Protein 3TG5 (pdb70)

GO terms:
  GO:0016279 protein-lysine N-methyltransferase activity (F, IDA)
  GO:0005737 cytoplasm (C, IDA)
  GO:0018026 peptidyl-lysine monomethylation (P, IDA)
  GO:0043516 regulation of DNA damage response, signal transduction by p53 class mediator (P, IMP)
  GO:0000122 negative regulation of transcription by RNA polymerase II (P, IMP)
  GO:0005515 protein binding (F, IPI)
  GO:0002039 p53 binding (F, IPI)
  GO:0016278 lysine N-methyltransferase activity (F, TAS)
  GO:0005654 nucleoplasm (C, TAS)
  GO:1901796 regulation of signal transduction by p53 class mediator (P, TAS)
  GO:0140938 histone H3 methyltransferase activity (F, TAS)

Solvent-accessible surface area: 20613 Å² total; per-residue (Å²): 56,74,15,7,54,78,34,109,6,123,90,104,49,74,0,1,81,0,91,86,80,10,90,59,22,60,81,11,9,43,1,44,17,12,2,30,1,1,17,74,135,38,39,28,80,9,0,4,72,37,9,46,160,120,174,73,24,50,119,4,66,153,14,141,71,0,32,0,33,68,105,125,18,48,161,106,1,86,42,27,2,101,5,0,5,57,11,5,84,105,68,38,169,99,24,120,10,57,41,16,1,2,0,0,0,4,0,14,9,46,57,168,104,54,102,105,147,5,79,3,13,116,45,5,14,3,172,71,11,73,17,29,89,116,98,21,77,111,124,55,81,96,113,8,76,69,28,8,64,23,0,78,116,16,0,76,180,51,19,58,42,58,97,67,110,53,0,11,47,13,2,4,11,1,59,18,8,0,6,14,1,15,24,22,40,17,46,76,7,0,4,0,1,0,0,3,0,9,5,0,22,9,8,7,48,14,8,1,20,5,2,15,80,28,25,53,0,9,0,20,0,13,80,104,0,127,75,55,65,21,0,40,5,27,18,9,17,17,0,29,6,9,113,20,3,6,46,80,0,99,89,26,8,60,61,70,10,151,20,126,30,9,91,75,114,104,46,34,180,19,3,32,58,42,94,194,57,126,129,79,24,136,78,99,44,46,137,72,27,32,121,61,1,76,94,20,14,68,75,1,82,118,1,83,157,156,71,46,43,77,84,14,25,92,35,0,91,112,3,22,140,107,1,35,67,19,0,57,63,27,0,0,2,5,0,0,1,7,34,14,0,2,35,14,2,47,176,79,119,52,103,111,16,0,22,101,25,0,84,100,0,10,154,19,0,60,126,3,6,49,135,58,9,11,9,10,1,5,2,39,0,27,4,0,65,11,36,39,62,46,131,100,102,93,39,0,56,124,2,0,110,75,0,11,58,28,0,45,28,0,9,9,160,136,5,67,35,2,67,73,0,112,162,67,67,153,8,5,16,34,14,61,10

Radius of gyration: 22.09 Å; Cα contacts (8 Å, |Δi|>4): 736; chains: 2; bounding box: 52×56×69 Å

Foldseek 3Di:
DVQKAWDQDVPFGIFMFGQAKAAQQDWPDKAFFLFWAFDQVCFQQAAGQQRDGDHDFDADVQLSGHTHPDVVSVVVCCLLCVLPRVLSVVCPVVLDQDQLLSRLLSNQSSCVVPVDDDSLAPHFDLVRADQPPVVDDDVLLVVQVVSVCSNCVRRVVPDDDDDPVVSSRNSSSCLQQKDFAADLLRDTGIITGRGVVSSHAADLQFQWEWHDQRSMIIIFGNHIHRRPDTGHYHPDDNLAFQVVRQVVCCVRHNDRHDHPCNPVSVCVCLQFPWDDDPDADDPVRSVVLVVVLVVLLVVLVVCVVDPQLVVSLVSLVVNLVVCVVTGDLLHNSNLSSLQSNLVSCVVVVVLVSNLVSLVSNQPSCPVRHDALDSNNLSSLQSNLVSCLVVPNHVSNVVSLVVNLVSCCSRVNNDRPVSVVSVVSD/DDDDPDDD

Structure (mmCIF, N/CA/C/O backbone):
data_3TG5
#
_entry.id   3TG5
#
_cell.length_a   53.360
_cell.length_b   71.670
_cell.length_c   121.250
_cell.angle_alpha   90.00
_cell.angle_beta   90.00
_cell.angle_gamma   90.00
#
_symmetry.space_group_name_H-M   'P 21 21 21'
#
loop_
_entity.id
_entity.type
_entity.pdbx_description
1 polymer 'N-lysine methyltransferase SMYD2'
2 polymer 'Cellular tumor antigen p53'
3 non-polymer GLYCEROL
4 non-polymer S-ADENOSYL-L-HOMOCYSTEINE
5 non-polymer 'ZINC ION'
6 water water
#
loop_
_atom_site.group_PDB
_atom_site.id
_atom_site.type_symbol
_atom_site.label_atom_id
_atom_site.label_alt_id
_atom_site.label_comp_id
_atom_site.label_asym_id
_atom_site.label_entity_id
_atom_site.label_seq_id
_atom_site.pdbx_PDB_ins_code
_atom_site.Cartn_x
_atom_site.Cartn_y
_atom_site.Cartn_z
_atom_site.occupancy
_atom_site.B_iso_or_equiv
_atom_site.auth_seq_id
_atom_site.auth_comp_id
_atom_site.auth_asym_id
_atom_site.auth_atom_id
_atom_site.pdbx_PDB_model_num
ATOM 1 N N . LEU A 1 6 ? 28.536 2.676 -21.677 1.00 44.26 6 LEU A N 1
ATOM 2 C CA . LEU A 1 6 ? 29.091 1.393 -21.146 1.00 45.21 6 LEU A CA 1
ATOM 3 C C . LEU A 1 6 ? 30.606 1.289 -21.352 1.00 44.90 6 LEU A C 1
ATOM 4 O O . LEU A 1 6 ? 31.216 0.265 -21.030 1.00 45.87 6 LEU A O 1
ATOM 9 N N . GLY A 1 7 ? 31.200 2.354 -21.887 1.00 44.27 7 GLY A N 1
ATOM 10 C CA . GLY A 1 7 ? 32.648 2.433 -22.077 1.00 43.84 7 GLY A CA 1
ATOM 11 C C . GLY A 1 7 ? 33.399 2.598 -20.767 1.00 43.15 7 GLY A C 1
ATOM 12 O O . GLY A 1 7 ? 34.443 1.974 -20.559 1.00 44.21 7 GLY A O 1
ATOM 13 N N . GLY A 1 8 ? 32.864 3.440 -19.885 1.00 41.37 8 GLY A N 1
ATOM 14 C CA . GLY A 1 8 ? 33.437 3.656 -18.555 1.00 38.91 8 GLY A CA 1
ATOM 15 C C . GLY A 1 8 ? 32.807 2.767 -17.496 1.00 37.67 8 GLY A C 1
ATOM 16 O O . GLY A 1 8 ? 32.700 3.152 -16.331 1.00 35.64 8 GLY A O 1
ATOM 17 N N . LEU A 1 9 ? 32.385 1.576 -17.915 1.00 37.00 9 LEU A N 1
ATOM 18 C CA . LEU A 1 9 ? 31.778 0.584 -17.035 1.00 36.75 9 LEU A CA 1
ATOM 19 C C . LEU A 1 9 ? 32.229 -0.809 -17.464 1.00 36.43 9 LEU A C 1
ATOM 20 O O . LEU A 1 9 ? 32.588 -1.018 -18.624 1.00 35.97 9 LEU A O 1
ATOM 25 N N . GLU A 1 10 ? 32.214 -1.756 -16.530 1.00 35.98 10 GLU A N 1
ATOM 26 C CA . GLU A 1 10 ? 32.565 -3.141 -16.841 1.00 35.84 10 GLU A CA 1
ATOM 27 C C . GLU A 1 10 ? 31.880 -4.133 -15.912 1.00 34.97 10 GLU A C 1
ATOM 28 O O . GLU A 1 10 ? 31.618 -3.828 -14.748 1.00 35.00 10 GLU A O 1
ATOM 34 N N . ARG A 1 11 ? 31.585 -5.319 -16.439 1.00 34.67 11 ARG A N 1
ATOM 35 C CA . ARG A 1 11 ? 31.119 -6.411 -15.599 1.00 34.50 11 ARG A CA 1
ATOM 36 C C . ARG A 1 11 ? 32.317 -7.071 -14.920 1.00 34.59 11 ARG A C 1
ATOM 37 O O . ARG A 1 11 ? 33.425 -7.096 -15.466 1.00 33.72 11 ARG A O 1
ATOM 45 N N . PHE A 1 12 ? 32.081 -7.587 -13.720 1.00 34.02 12 PHE A N 1
ATOM 46 C CA . PHE A 1 12 ? 33.116 -8.229 -12.925 1.00 33.36 12 PHE A CA 1
ATOM 47 C C . PHE A 1 12 ? 32.460 -9.214 -11.974 1.00 33.65 12 PHE A C 1
ATOM 48 O O . PHE A 1 12 ? 31.238 -9.216 -11.822 1.00 33.07 12 PHE A O 1
ATOM 56 N N . CYS A 1 13 ? 33.271 -10.051 -11.340 1.00 34.34 13 CYS A N 1
ATOM 57 C CA . CYS A 1 13 ? 32.771 -10.972 -10.335 1.00 33.98 13 CYS A CA 1
ATOM 58 C C . CYS A 1 13 ? 32.771 -10.297 -8.969 1.00 31.97 13 CYS A C 1
ATOM 59 O O . CYS A 1 13 ? 33.829 -10.010 -8.403 1.00 31.15 13 CYS A O 1
ATOM 62 N N . SER A 1 14 ? 31.570 -10.017 -8.468 1.00 31.34 14 SER A N 1
ATOM 63 C CA . SER A 1 14 ? 31.381 -9.429 -7.147 1.00 28.89 14 SER A CA 1
ATOM 64 C C . SER A 1 14 ? 31.261 -10.554 -6.116 1.00 29.46 14 SER A C 1
ATOM 65 O O . SER A 1 14 ? 30.353 -11.382 -6.212 1.00 27.78 14 SER A O 1
ATOM 68 N N . PRO A 1 15 ? 32.191 -10.591 -5.137 1.00 30.21 15 PRO A N 1
ATOM 69 C CA . PRO A 1 15 ? 32.279 -11.653 -4.128 1.00 30.50 15 PRO A CA 1
ATOM 70 C C . PRO A 1 15 ? 30.988 -11.846 -3.336 1.00 31.07 15 PRO A C 1
ATOM 71 O O . PRO A 1 15 ? 30.538 -10.930 -2.645 1.00 31.23 15 PRO A O 1
ATOM 75 N N . GLY A 1 16 ? 30.406 -13.037 -3.453 1.00 30.22 16 GLY A N 1
ATOM 76 C CA . GLY A 1 16 ? 29.157 -13.376 -2.774 1.00 29.31 16 GLY A CA 1
ATOM 77 C C . GLY A 1 16 ? 27.910 -12.845 -3.462 1.00 28.79 16 GLY A C 1
ATOM 78 O O . GLY A 1 16 ? 26.813 -12.915 -2.905 1.00 28.20 16 GLY A O 1
ATOM 79 N N . LYS A 1 17 ? 28.078 -12.317 -4.673 1.00 28.27 17 LYS A N 1
ATOM 80 C CA . LYS A 1 17 ? 26.977 -11.702 -5.417 1.00 29.35 17 LYS A CA 1
ATOM 81 C C . LYS A 1 17 ? 26.883 -12.191 -6.864 1.00 28.92 17 LYS A C 1
ATOM 82 O O . LYS A 1 17 ? 25.934 -11.856 -7.574 1.00 30.94 17 LYS A O 1
ATOM 88 N N . GLY A 1 18 ? 27.863 -12.981 -7.294 1.00 28.61 18 GLY A N 1
ATOM 89 C CA . GLY A 1 18 ? 27.954 -13.412 -8.686 1.00 27.49 18 GLY A CA 1
ATOM 90 C C . GLY A 1 18 ? 28.567 -12.315 -9.534 1.00 27.16 18 GLY A C 1
ATOM 91 O O . GLY A 1 18 ? 29.546 -11.684 -9.127 1.00 29.20 18 GLY A O 1
ATOM 92 N N . ARG A 1 19 ? 27.994 -12.087 -10.712 1.00 26.84 19 ARG A N 1
ATOM 93 C CA . ARG A 1 19 ? 28.435 -10.999 -11.586 1.00 25.89 19 ARG A CA 1
ATOM 94 C C . ARG A 1 19 ? 27.807 -9.673 -11.154 1.00 24.56 19 ARG A C 1
ATOM 95 O O . ARG A 1 19 ? 26.774 -9.657 -10.486 1.00 24.88 19 ARG A O 1
ATOM 103 N N . GLY A 1 20 ? 28.440 -8.568 -11.531 1.00 24.32 20 GLY A N 1
ATOM 104 C CA . GLY A 1 20 ? 27.930 -7.236 -11.215 1.00 23.88 20 GLY A CA 1
ATOM 105 C C . GLY A 1 20 ? 28.470 -6.182 -12.159 1.00 24.14 20 GLY A C 1
ATOM 106 O O . GLY A 1 20 ? 29.207 -6.497 -13.095 1.00 24.43 20 GLY A O 1
ATOM 107 N N . LEU A 1 21 ? 28.104 -4.927 -11.918 1.00 23.42 21 LEU A N 1
ATOM 108 C CA . LEU A 1 21 ? 28.591 -3.822 -12.737 1.00 23.81 21 LEU A CA 1
ATOM 109 C C . LEU A 1 21 ? 29.368 -2.835 -11.881 1.00 24.31 21 LEU A C 1
ATOM 110 O O . LEU A 1 21 ? 28.914 -2.448 -10.804 1.00 23.86 21 LEU A O 1
ATOM 115 N N . ARG A 1 22 ? 30.547 -2.443 -12.356 1.00 25.21 22 ARG A N 1
ATOM 116 C CA . ARG A 1 22 ? 31.355 -1.452 -11.649 1.00 27.45 22 ARG A CA 1
ATOM 117 C C . ARG A 1 22 ? 31.803 -0.312 -12.557 1.00 27.45 22 ARG A C 1
ATOM 118 O O . ARG A 1 22 ? 31.986 -0.492 -13.762 1.00 27.51 22 ARG A O 1
ATOM 126 N N . ALA A 1 23 ? 31.968 0.863 -11.958 1.00 28.72 23 ALA A N 1
ATOM 127 C CA . ALA A 1 23 ? 32.386 2.054 -12.682 1.00 30.27 23 ALA A CA 1
ATOM 128 C C . ALA A 1 23 ? 33.888 2.046 -12.946 1.00 31.15 23 ALA A C 1
ATOM 129 O O . ALA A 1 23 ? 34.677 1.643 -12.089 1.00 30.61 23 ALA A O 1
ATOM 131 N N . LEU A 1 24 ? 34.270 2.483 -14.142 1.00 32.84 24 LEU A N 1
ATOM 132 C CA . LEU A 1 24 ? 35.678 2.664 -14.496 1.00 34.37 24 LEU A CA 1
ATOM 133 C C . LEU A 1 24 ? 36.052 4.143 -14.451 1.00 35.59 24 LEU A C 1
ATOM 134 O O . LEU A 1 24 ? 37.211 4.513 -14.657 1.00 35.91 24 LEU A O 1
ATOM 139 N N . GLN A 1 25 ? 35.054 4.980 -14.182 1.00 36.23 25 GLN A N 1
ATOM 140 C CA . GLN A 1 25 ? 35.223 6.428 -14.129 1.00 35.55 25 GLN A CA 1
ATOM 141 C C . GLN A 1 25 ? 34.237 7.018 -13.119 1.00 34.70 25 GLN A C 1
ATOM 142 O O . GLN A 1 25 ? 33.247 6.367 -12.782 1.00 34.54 25 GLN A O 1
ATOM 148 N N . PRO A 1 26 ? 34.508 8.241 -12.622 1.00 34.19 26 PRO A N 1
ATOM 149 C CA . PRO A 1 26 ? 33.611 8.856 -11.641 1.00 33.01 26 PRO A CA 1
ATOM 150 C C . PRO A 1 26 ? 32.257 9.250 -12.225 1.00 31.62 26 PRO A C 1
ATOM 151 O O . PRO A 1 26 ? 32.162 9.608 -13.402 1.00 31.14 26 PRO A O 1
ATOM 155 N N . PHE A 1 27 ? 31.222 9.170 -11.394 1.00 30.75 27 PHE A N 1
ATOM 156 C CA . PHE A 1 27 ? 29.889 9.634 -11.759 1.00 29.57 27 PHE A CA 1
ATOM 157 C C . PHE A 1 27 ? 29.333 10.529 -10.664 1.00 29.95 27 PHE A C 1
ATOM 158 O O . PHE A 1 27 ? 29.282 10.139 -9.496 1.00 30.63 27 PHE A O 1
ATOM 166 N N . GLN A 1 28 ? 28.936 11.737 -11.047 1.00 31.07 28 GLN A N 1
ATOM 167 C CA . GLN A 1 28 ? 28.279 12.658 -10.129 1.00 31.67 28 GLN A CA 1
ATOM 168 C C . GLN A 1 28 ? 26.784 12.370 -10.108 1.00 30.26 28 GLN A C 1
ATOM 169 O O . GLN A 1 28 ? 26.260 11.723 -11.017 1.00 29.63 28 GLN A O 1
ATOM 175 N N . VAL A 1 29 ? 26.107 12.843 -9.065 1.00 30.05 29 VAL A N 1
ATOM 176 C CA . VAL A 1 29 ? 24.653 12.739 -8.965 1.00 30.05 29 VAL A CA 1
ATOM 177 C C . VAL A 1 29 ? 24.000 13.371 -10.200 1.00 30.47 29 VAL A C 1
ATOM 178 O O . VAL A 1 29 ? 24.287 14.521 -10.543 1.00 30.05 29 VAL A O 1
ATOM 182 N N . GLY A 1 30 ? 23.143 12.606 -10.871 1.00 30.13 30 GLY A N 1
ATOM 183 C CA . GLY A 1 30 ? 22.440 13.092 -12.055 1.00 30.34 30 GLY A CA 1
ATOM 184 C C . GLY A 1 30 ? 22.976 12.534 -13.361 1.00 30.65 30 GLY A C 1
ATOM 185 O O . GLY A 1 30 ? 22.221 12.376 -14.322 1.00 31.25 30 GLY A O 1
ATOM 186 N N . ASP A 1 31 ? 24.275 12.235 -13.391 1.00 31.29 31 ASP A N 1
ATOM 187 C CA . ASP A 1 31 ? 24.944 11.706 -14.585 1.00 31.34 31 ASP A CA 1
ATOM 188 C C . ASP A 1 31 ? 24.292 10.430 -15.100 1.00 30.96 31 ASP A C 1
ATOM 189 O O . ASP A 1 31 ? 23.945 9.543 -14.319 1.00 31.15 31 ASP A O 1
ATOM 194 N N . LEU A 1 32 ? 24.128 10.347 -16.416 1.00 30.46 32 LEU A N 1
ATOM 195 C CA . LEU A 1 32 ? 23.686 9.117 -17.056 1.00 30.79 32 LEU A CA 1
ATOM 196 C C . LEU A 1 32 ? 24.867 8.153 -17.150 1.00 31.03 32 LEU A C 1
ATOM 197 O O . LEU A 1 32 ? 25.897 8.474 -17.751 1.00 31.38 32 LEU A O 1
ATOM 202 N N . LEU A 1 33 ? 24.719 6.986 -16.528 1.00 30.73 33 LEU A N 1
ATOM 203 C CA . LEU A 1 33 ? 25.724 5.929 -16.611 1.00 29.76 33 LEU A CA 1
ATOM 204 C C . LEU A 1 33 ? 25.649 5.244 -17.966 1.00 29.90 33 LEU A C 1
ATOM 205 O O . LEU A 1 33 ? 26.664 5.098 -18.652 1.00 31.03 33 LEU A O 1
ATOM 210 N N . PHE A 1 34 ? 24.437 4.829 -18.333 1.00 29.83 34 PHE A N 1
ATOM 211 C CA . PHE A 1 34 ? 24.152 4.223 -19.630 1.00 28.66 34 PHE A CA 1
ATOM 212 C C . PHE A 1 34 ? 22.647 4.104 -19.850 1.00 29.59 34 PHE A C 1
ATOM 213 O O . PHE A 1 34 ? 21.859 4.177 -18.903 1.00 30.61 34 PHE A O 1
ATOM 221 N N . SER A 1 35 ? 22.262 3.935 -21.110 1.00 29.93 35 SER A N 1
ATOM 222 C CA . SER A 1 35 ? 20.894 3.599 -21.463 1.00 31.41 35 SER A CA 1
ATOM 223 C C . SER A 1 35 ? 20.872 2.206 -22.081 1.00 32.23 35 SER A C 1
ATOM 224 O O . SER A 1 35 ? 21.860 1.766 -22.676 1.00 33.22 35 SER A O 1
ATOM 227 N N . CYS A 1 36 ? 19.748 1.516 -21.927 1.00 32.34 36 CYS A N 1
ATOM 228 C CA . CYS A 1 36 ? 19.594 0.167 -22.449 1.00 32.51 36 CYS A CA 1
ATOM 229 C C . CYS A 1 36 ? 18.258 0.022 -23.171 1.00 33.64 36 CYS A C 1
ATOM 230 O O . CYS A 1 36 ? 17.205 0.282 -22.582 1.00 31.90 36 CYS A O 1
ATOM 233 N N . PRO A 1 37 ? 18.297 -0.374 -24.458 1.00 35.00 37 PRO A N 1
ATOM 234 C CA . PRO A 1 37 ? 17.057 -0.654 -25.180 1.00 36.03 37 PRO A CA 1
ATOM 235 C C . PRO A 1 37 ? 16.433 -1.950 -24.679 1.00 36.21 37 PRO A C 1
ATOM 236 O O . PRO A 1 37 ? 17.155 -2.879 -24.307 1.00 36.95 37 PRO A O 1
ATOM 240 N N . ALA A 1 38 ? 15.104 -1.997 -24.650 1.00 36.95 38 ALA A N 1
ATOM 241 C CA . ALA A 1 38 ? 14.390 -3.187 -24.209 1.00 37.03 38 ALA A CA 1
ATOM 242 C C . ALA A 1 38 ? 14.593 -4.326 -25.196 1.00 38.26 38 ALA A C 1
ATOM 243 O O . ALA A 1 38 ? 14.301 -4.189 -26.387 1.00 38.85 38 ALA A O 1
ATOM 245 N N . TYR A 1 39 ? 15.122 -5.438 -24.693 1.00 38.68 39 TYR A N 1
ATOM 246 C CA . TYR A 1 39 ? 15.270 -6.655 -25.480 1.00 39.35 39 TYR A CA 1
ATOM 247 C C . TYR A 1 39 ? 13.887 -7.195 -25.826 1.00 39.98 39 TYR A C 1
ATOM 248 O O . TYR A 1 39 ? 13.564 -7.420 -26.995 1.00 40.46 39 TYR A O 1
ATOM 257 N N . ALA A 1 40 ? 13.087 -7.411 -24.788 1.00 39.31 40 ALA A N 1
ATOM 258 C CA . ALA A 1 40 ? 11.677 -7.727 -24.930 1.00 39.77 40 ALA A CA 1
ATOM 259 C C . ALA A 1 40 ? 10.904 -6.836 -23.969 1.00 39.71 40 ALA A C 1
ATOM 260 O O . ALA A 1 40 ? 11.432 -6.422 -22.938 1.00 39.64 40 ALA A O 1
ATOM 262 N N . TYR A 1 41 ? 9.661 -6.530 -24.326 1.00 40.26 41 TYR A N 1
ATOM 263 C CA . TYR A 1 41 ? 8.791 -5.692 -23.507 1.00 40.41 41 TYR A CA 1
ATOM 264 C C . TYR A 1 41 ? 7.337 -5.955 -23.864 1.00 40.67 41 TYR A C 1
ATOM 265 O O . TYR A 1 41 ? 7.030 -6.414 -24.969 1.00 40.32 41 TYR A O 1
ATOM 274 N N . VAL A 1 42 ? 6.445 -5.654 -22.927 1.00 40.46 42 VAL A N 1
ATOM 275 C CA . VAL A 1 42 ? 5.017 -5.847 -23.133 1.00 39.92 42 VAL A CA 1
ATOM 276 C C . VAL A 1 42 ? 4.213 -4.825 -22.326 1.00 39.85 42 VAL A C 1
ATOM 277 O O . VAL A 1 42 ? 4.486 -4.603 -21.145 1.00 39.92 42 VAL A O 1
ATOM 281 N N . LEU A 1 43 ? 3.246 -4.186 -22.981 1.00 39.55 43 LEU A N 1
ATOM 282 C CA . LEU A 1 43 ? 2.328 -3.276 -22.302 1.00 38.34 43 LEU A CA 1
ATOM 283 C C . LEU A 1 43 ? 1.310 -4.081 -21.510 1.00 38.00 43 LEU A C 1
ATOM 284 O O . LEU A 1 43 ? 0.782 -5.078 -22.008 1.00 38.21 43 LEU A O 1
ATOM 289 N N . THR A 1 44 ? 1.043 -3.649 -20.279 1.00 38.29 44 THR A N 1
ATOM 290 C CA . THR A 1 44 ? 0.070 -4.322 -19.419 1.00 38.80 44 THR A CA 1
ATOM 291 C C . THR A 1 44 ? -1.352 -4.168 -19.969 1.00 39.48 44 THR A C 1
ATOM 292 O O . THR A 1 44 ? -1.670 -3.170 -20.623 1.00 38.67 44 THR A O 1
ATOM 296 N N . VAL A 1 45 ? -2.188 -5.172 -19.713 1.00 40.33 45 VAL A N 1
ATOM 297 C CA . VAL A 1 45 ? -3.550 -5.229 -20.255 1.00 41.09 45 VAL A CA 1
ATOM 298 C C . VAL A 1 45 ? -4.380 -3.998 -19.879 1.00 41.27 45 VAL A C 1
ATOM 299 O O . VAL A 1 45 ? -5.025 -3.395 -20.738 1.00 41.58 45 VAL A O 1
ATOM 303 N N . ASN A 1 46 ? -4.335 -3.617 -18.605 1.00 41.70 46 ASN A N 1
ATOM 304 C CA . ASN A 1 46 ? -5.140 -2.505 -18.101 1.00 42.43 46 ASN A CA 1
ATOM 305 C C . ASN A 1 46 ? -4.670 -1.116 -18.556 1.00 42.77 46 ASN A C 1
ATOM 306 O O . ASN A 1 46 ? -5.280 -0.101 -18.205 1.00 42.05 46 ASN A O 1
ATOM 311 N N . GLU A 1 47 ? -3.595 -1.083 -19.343 1.00 42.99 47 GLU A N 1
ATOM 312 C CA . GLU A 1 47 ? -3.113 0.154 -19.960 1.00 43.67 47 GLU A CA 1
ATOM 313 C C . GLU A 1 47 ? -3.308 0.178 -21.479 1.00 43.98 47 GLU A C 1
ATOM 314 O O . GLU A 1 47 ? -2.850 1.105 -22.154 1.00 43.82 47 GLU A O 1
ATOM 320 N N . ARG A 1 48 ? -3.987 -0.838 -22.008 1.00 44.46 48 ARG A N 1
ATOM 321 C CA . ARG A 1 48 ? -4.325 -0.885 -23.429 1.00 45.32 48 ARG A CA 1
ATOM 322 C C . ARG A 1 48 ? -5.306 0.229 -23.783 1.00 45.55 48 ARG A C 1
ATOM 323 O O . ARG A 1 48 ? -6.262 0.482 -23.046 1.00 45.77 48 ARG A O 1
ATOM 331 N N . GLY A 1 49 ? -5.047 0.902 -24.901 1.00 46.56 49 GLY A N 1
ATOM 332 C CA . GLY A 1 49 ? -5.885 2.013 -25.352 1.00 47.02 49 GLY A CA 1
ATOM 333 C C . GLY A 1 49 ? -5.402 3.378 -24.895 1.00 46.95 49 GLY A C 1
ATOM 334 O O . GLY A 1 49 ? -5.866 4.405 -25.394 1.00 47.11 49 GLY A O 1
ATOM 335 N N . ASN A 1 50 ? -4.471 3.387 -23.945 1.00 46.77 50 ASN A N 1
ATOM 336 C CA . ASN A 1 50 ? -3.911 4.628 -23.410 1.00 46.74 50 ASN A CA 1
ATOM 337 C C . ASN A 1 50 ? -2.429 4.782 -23.741 1.00 45.77 50 ASN A C 1
ATOM 338 O O . ASN A 1 50 ? -1.871 5.877 -23.641 1.00 45.98 50 ASN A O 1
ATOM 343 N N . HIS A 1 51 ? -1.807 3.676 -24.139 1.00 44.99 51 HIS A N 1
ATOM 344 C CA . HIS A 1 51 ? -0.391 3.652 -24.476 1.00 44.65 51 HIS A CA 1
ATOM 345 C C . HIS A 1 51 ? -0.135 2.897 -25.770 1.00 45.60 51 HIS A C 1
ATOM 346 O O . HIS A 1 51 ? -0.778 1.882 -26.048 1.00 45.67 51 HIS A O 1
ATOM 353 N N . CYS A 1 52 ? 0.809 3.402 -26.557 1.00 46.30 52 CYS A N 1
ATOM 354 C CA . CYS A 1 52 ? 1.286 2.690 -27.734 1.00 47.86 52 CYS A CA 1
ATOM 355 C C . CYS A 1 52 ? 2.002 1.417 -27.295 1.00 48.05 52 CYS A C 1
ATOM 356 O O . CYS A 1 52 ? 2.817 1.444 -26.373 1.00 47.70 52 CYS A O 1
ATOM 359 N N . GLU A 1 53 ? 1.691 0.305 -27.954 1.00 48.38 53 GLU A N 1
ATO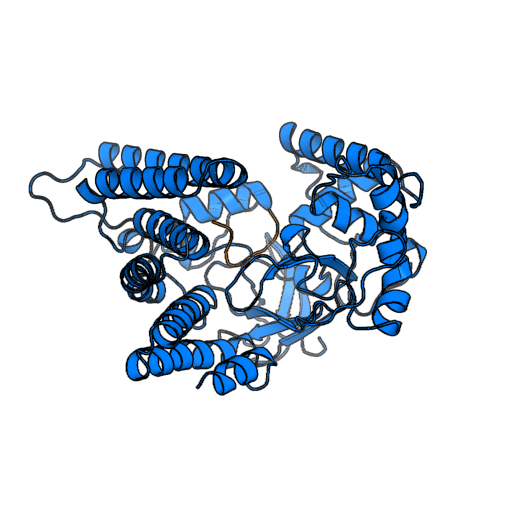M 360 C CA . GLU A 1 53 ? 2.247 -0.991 -27.571 1.00 48.61 53 GLU A CA 1
ATOM 361 C C . GLU A 1 53 ? 3.683 -1.218 -28.051 1.00 49.04 53 GLU A C 1
ATOM 362 O O . GLU A 1 53 ? 4.369 -2.110 -27.546 1.00 48.92 53 GLU A O 1
ATOM 368 N N . TYR A 1 54 ? 4.137 -0.414 -29.014 1.00 49.10 54 TYR A N 1
ATOM 369 C CA . TYR A 1 54 ? 5.506 -0.535 -29.521 1.00 49.24 54 TYR A CA 1
ATOM 370 C C . TYR A 1 54 ? 6.510 0.338 -28.768 1.00 49.35 54 TYR A C 1
ATOM 371 O O . TYR A 1 54 ? 7.556 -0.148 -28.341 1.00 50.14 54 TYR A O 1
ATOM 380 N N . CYS A 1 55 ? 6.201 1.623 -28.624 1.00 48.79 55 CYS A N 1
ATOM 381 C CA . CYS A 1 55 ? 7.155 2.567 -28.040 1.00 48.67 55 CYS A CA 1
ATOM 382 C C . CYS A 1 55 ? 6.703 3.158 -26.705 1.00 47.67 55 CYS A C 1
ATOM 383 O O . CYS A 1 55 ? 7.380 4.026 -26.147 1.00 48.47 55 CYS A O 1
ATOM 386 N N . PHE A 1 56 ? 5.563 2.682 -26.205 1.00 46.92 56 PHE A N 1
ATOM 387 C CA . PHE A 1 56 ? 5.033 3.065 -24.886 1.00 45.81 56 PHE A CA 1
ATOM 388 C C . PHE A 1 56 ? 4.724 4.554 -24.750 1.00 45.94 56 PHE A C 1
ATOM 389 O O . PHE A 1 56 ? 4.527 5.059 -23.640 1.00 45.94 56 PHE A O 1
ATOM 397 N N . THR A 1 57 ? 4.673 5.246 -25.885 1.00 45.91 57 THR A N 1
ATOM 398 C CA . THR A 1 57 ? 4.344 6.664 -25.914 1.00 46.20 57 THR A CA 1
ATOM 399 C C . THR A 1 57 ? 2.895 6.844 -25.489 1.00 45.65 57 THR A C 1
ATOM 400 O O . THR A 1 57 ? 1.990 6.221 -26.053 1.00 45.69 57 THR A O 1
ATOM 404 N N . ARG A 1 58 ? 2.687 7.667 -24.508 1.00 45.64 58 ARG A N 1
ATOM 405 C CA . ARG A 1 58 ? 1.359 7.926 -24.085 1.00 45.99 58 ARG A CA 1
ATOM 406 C C . ARG A 1 58 ? 0.850 9.112 -24.897 1.00 45.86 58 ARG A C 1
ATOM 407 O O . ARG A 1 58 ? 1.434 10.161 -24.919 1.00 45.32 58 ARG A O 1
ATOM 415 N N . LYS A 1 59 ? -0.246 8.893 -25.578 1.00 46.60 59 LYS A N 1
ATOM 416 C CA . LYS A 1 59 ? -0.895 9.895 -26.418 1.00 47.43 59 LYS A CA 1
ATOM 417 C C . LYS A 1 59 ? -2.373 9.549 -26.576 1.00 48.40 59 LYS A C 1
ATOM 418 O O . LYS A 1 59 ? -2.806 8.461 -26.190 1.00 48.21 59 LYS A O 1
ATOM 424 N N . GLU A 1 60 ? -3.148 10.484 -27.123 1.00 49.69 60 GLU A N 1
ATOM 425 C CA . GLU A 1 60 ? -4.514 10.192 -27.555 1.00 50.33 60 GLU A CA 1
ATOM 426 C C . GLU A 1 60 ? -4.553 9.921 -29.058 1.00 50.78 60 GLU A C 1
ATOM 427 O O . GLU A 1 60 ? -3.621 10.272 -29.786 1.00 50.52 60 GLU A O 1
ATOM 433 N N . GLY A 1 61 ? -5.632 9.286 -29.509 1.00 51.23 61 GLY A N 1
ATOM 434 C CA . GLY A 1 61 ? -5.841 9.007 -30.929 1.00 52.29 61 GLY A CA 1
ATOM 435 C C . GLY A 1 61 ? -4.989 7.880 -31.486 1.00 53.12 61 GLY A C 1
ATOM 436 O O . GLY A 1 61 ? -4.418 8.008 -32.574 1.00 52.76 61 GLY A O 1
ATOM 437 N N . LEU A 1 62 ? -4.904 6.776 -30.745 1.00 53.47 62 LEU A N 1
ATOM 438 C CA . LEU A 1 62 ? -4.161 5.602 -31.201 1.00 53.79 62 LEU A CA 1
ATOM 439 C C . LEU A 1 62 ? -4.977 4.761 -32.175 1.00 54.48 62 LEU A C 1
ATOM 440 O O . LEU A 1 62 ? -6.183 4.571 -31.994 1.00 54.09 62 LEU A O 1
ATOM 445 N N . SER A 1 63 ? -4.297 4.258 -33.202 1.00 55.80 63 SER A N 1
ATOM 446 C CA . SER A 1 63 ? -4.918 3.418 -34.218 1.00 56.81 63 SER A CA 1
ATOM 447 C C . SER A 1 63 ? -5.113 2.001 -33.692 1.00 57.40 63 SER A C 1
ATOM 448 O O . SER A 1 63 ? -4.149 1.341 -33.295 1.00 57.61 63 SER A O 1
ATOM 451 N N . LYS A 1 64 ? -6.364 1.547 -33.682 1.00 58.33 64 LYS A N 1
ATOM 452 C CA . LYS A 1 64 ? -6.688 0.178 -33.295 1.00 59.45 64 LYS A CA 1
ATOM 453 C C . LYS A 1 64 ? -6.148 -0.800 -34.330 1.00 60.13 64 LYS A C 1
ATOM 454 O O . LYS A 1 64 ? -6.133 -0.501 -35.527 1.00 60.71 64 LYS A O 1
ATOM 460 N N . CYS A 1 65 ? -5.694 -1.961 -33.866 1.00 60.30 65 CYS A N 1
ATOM 461 C CA . CYS A 1 65 ? -5.335 -3.047 -34.766 1.00 60.37 65 CYS A CA 1
ATOM 462 C C . CYS A 1 65 ? -6.625 -3.582 -35.380 1.00 60.66 65 CYS A C 1
ATOM 463 O O . CYS A 1 65 ? -7.449 -4.187 -34.690 1.00 60.70 65 CYS A O 1
ATOM 466 N N . GLY A 1 66 ? -6.792 -3.337 -36.679 1.00 60.88 66 GLY A N 1
ATOM 467 C CA . GLY A 1 66 ? -8.031 -3.635 -37.400 1.00 61.08 66 GLY A CA 1
ATOM 468 C C . GLY A 1 66 ? -8.591 -5.037 -37.242 1.00 61.21 66 GLY A C 1
ATOM 469 O O . GLY A 1 66 ? -9.797 -5.246 -37.399 1.00 61.78 66 GLY A O 1
ATOM 470 N N . ARG A 1 67 ? -7.721 -5.995 -36.929 1.00 61.23 67 ARG A N 1
ATOM 471 C CA . ARG A 1 67 ? -8.125 -7.395 -36.796 1.00 60.90 67 ARG A CA 1
ATOM 472 C C . ARG A 1 67 ? -8.576 -7.792 -35.385 1.00 60.55 67 ARG A C 1
ATOM 473 O O . ARG A 1 67 ? -9.622 -8.426 -35.228 1.00 60.56 67 ARG A O 1
ATOM 481 N N . CYS A 1 68 ? -7.800 -7.418 -34.368 1.00 59.71 68 CYS A N 1
ATOM 482 C CA . CYS A 1 68 ? -8.119 -7.789 -32.985 1.00 58.54 68 CYS A CA 1
ATOM 483 C C . CYS A 1 68 ? -8.903 -6.717 -32.228 1.00 58.39 68 CYS A C 1
ATOM 484 O O . CYS A 1 68 ? -9.668 -7.034 -31.313 1.00 58.48 68 CYS A O 1
ATOM 487 N N . LYS A 1 69 ? -8.701 -5.458 -32.620 1.00 58.30 69 LYS A N 1
ATOM 488 C CA . LYS A 1 69 ? -9.319 -4.288 -31.971 1.00 58.40 69 LYS A CA 1
ATOM 489 C C . LYS A 1 69 ? -8.946 -4.174 -30.486 1.00 58.98 69 LYS A C 1
ATOM 490 O O . LYS A 1 69 ? -9.724 -3.664 -29.674 1.00 59.00 69 LYS A O 1
ATOM 496 N N . GLN A 1 70 ? -7.747 -4.641 -30.147 1.00 59.00 70 GLN A N 1
ATOM 497 C CA . GLN A 1 70 ? -7.309 -4.708 -28.757 1.00 58.93 70 GLN A CA 1
ATOM 498 C C . GLN A 1 70 ? -5.877 -4.192 -28.588 1.00 58.88 70 GLN A C 1
ATOM 499 O O . GLN A 1 70 ? -5.425 -3.942 -27.467 1.00 59.14 70 GLN A O 1
ATOM 505 N N . ALA A 1 71 ? -5.178 -4.031 -29.711 1.00 58.32 71 ALA A N 1
ATOM 506 C CA . ALA A 1 71 ? -3.860 -3.404 -29.734 1.00 57.65 71 ALA A CA 1
ATOM 507 C C . ALA A 1 71 ? -3.954 -2.009 -30.338 1.00 56.92 71 ALA A C 1
ATOM 508 O O . ALA A 1 71 ? -4.669 -1.795 -31.319 1.00 57.27 71 ALA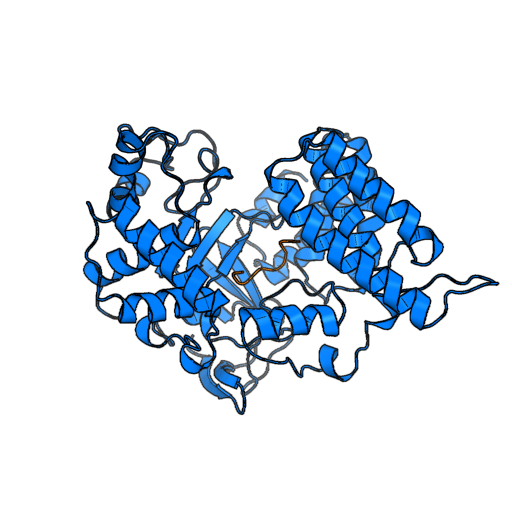 A O 1
ATOM 510 N N . PHE A 1 72 ? -3.228 -1.068 -29.744 1.00 55.87 72 PHE A N 1
ATOM 511 C CA . PHE A 1 72 ? -3.270 0.331 -30.156 1.00 54.79 72 PHE A CA 1
ATOM 512 C C . PHE A 1 72 ? -1.866 0.821 -30.495 1.00 53.76 72 PHE A C 1
ATOM 513 O O . PHE A 1 72 ? -0.890 0.405 -29.865 1.00 53.56 72 PHE A O 1
ATOM 521 N N . TYR A 1 73 ? -1.769 1.702 -31.489 1.00 52.83 73 TYR A N 1
ATOM 522 C CA . TYR A 1 73 ? -0.472 2.161 -31.992 1.00 52.32 73 TYR A CA 1
ATOM 523 C C . TYR A 1 73 ? -0.446 3.653 -32.312 1.00 52.71 73 TYR A C 1
ATOM 524 O O . TYR A 1 73 ? -1.477 4.235 -32.652 1.00 52.71 73 TYR A O 1
ATOM 533 N N . CYS A 1 74 ? 0.739 4.260 -32.209 1.00 53.02 74 CYS A N 1
ATOM 534 C CA . CYS A 1 74 ? 0.942 5.660 -32.598 1.00 53.80 74 CYS A CA 1
ATOM 535 C C . CYS A 1 74 ? 0.527 5.885 -34.049 1.00 53.98 74 CYS A C 1
ATOM 536 O O . CYS A 1 74 ? -0.100 6.896 -34.374 1.00 53.50 74 CYS A O 1
ATOM 539 N N . ASN A 1 75 ? 0.881 4.929 -34.907 1.00 54.59 75 ASN A N 1
ATOM 540 C CA . ASN A 1 75 ? 0.593 4.987 -36.339 1.00 54.89 75 ASN A CA 1
ATOM 541 C C . ASN A 1 75 ? 0.715 3.613 -37.006 1.00 55.00 75 ASN A C 1
ATOM 542 O O . ASN A 1 75 ? 0.653 2.580 -36.336 1.00 55.36 75 ASN A O 1
ATOM 547 N N . VAL A 1 76 ? 0.885 3.616 -38.327 1.00 54.87 76 VAL A N 1
ATOM 548 C CA . VAL A 1 76 ? 1.087 2.391 -39.100 1.00 54.49 76 VAL A CA 1
ATOM 549 C C . VAL A 1 76 ? 2.519 1.853 -38.963 1.00 54.55 76 VAL A C 1
ATOM 550 O O . VAL A 1 76 ? 2.732 0.638 -38.984 1.00 54.06 76 VAL A O 1
ATOM 554 N N . GLU A 1 77 ? 3.485 2.761 -38.807 1.00 55.18 77 GLU A N 1
ATOM 555 C CA . GLU A 1 77 ? 4.892 2.389 -38.619 1.00 55.85 77 GLU A CA 1
ATOM 556 C C . GLU A 1 77 ? 5.114 1.640 -37.304 1.00 56.01 77 GLU A C 1
ATOM 557 O O . GLU A 1 77 ? 5.812 0.626 -37.279 1.00 55.93 77 GLU A O 1
ATOM 563 N N . CYS A 1 78 ? 4.518 2.144 -36.224 1.00 55.96 78 CYS A N 1
ATOM 564 C CA . CYS A 1 78 ? 4.578 1.486 -34.917 1.00 56.63 78 CYS A CA 1
ATOM 565 C C . CYS A 1 78 ? 3.786 0.182 -34.910 1.00 56.76 78 CYS A C 1
ATOM 566 O O . CYS A 1 78 ? 4.103 -0.738 -34.157 1.00 56.82 78 CYS A O 1
ATOM 569 N N . GLN A 1 79 ? 2.757 0.116 -35.752 1.00 56.63 79 GLN A N 1
ATOM 570 C CA . GLN A 1 79 ? 1.972 -1.100 -35.939 1.00 56.21 79 GLN A CA 1
ATOM 571 C C . GLN A 1 79 ? 2.788 -2.167 -36.672 1.00 56.21 79 GLN A C 1
ATOM 572 O O . GLN A 1 79 ? 2.819 -3.328 -36.257 1.00 55.96 79 GLN A O 1
ATOM 578 N N . LYS A 1 80 ? 3.450 -1.757 -37.754 1.00 55.92 80 LYS A N 1
ATOM 579 C CA . LYS A 1 80 ? 4.233 -2.663 -38.594 1.00 56.63 80 LYS A CA 1
ATO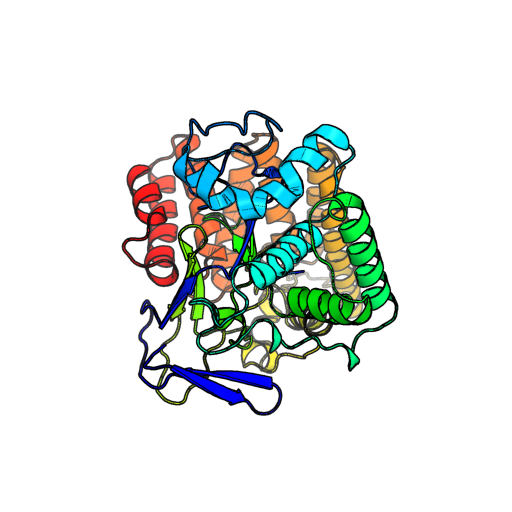M 580 C C . LYS A 1 80 ? 5.529 -3.104 -37.913 1.00 56.37 80 LYS A C 1
ATOM 581 O O . LYS A 1 80 ? 5.982 -4.235 -38.103 1.00 56.26 80 LYS A O 1
ATOM 587 N N . GLU A 1 81 ? 6.116 -2.206 -37.123 1.00 56.13 81 GLU A N 1
ATOM 588 C CA . GLU A 1 81 ? 7.365 -2.490 -36.420 1.00 56.23 81 GLU A CA 1
ATOM 589 C C . GLU A 1 81 ? 7.129 -3.417 -35.226 1.00 56.06 81 GLU A C 1
ATOM 590 O O . GLU A 1 81 ? 8.016 -4.183 -34.846 1.00 56.54 81 GLU A O 1
ATOM 596 N N . ASP A 1 82 ? 5.929 -3.342 -34.650 1.00 55.74 82 ASP A N 1
ATOM 597 C CA . ASP A 1 82 ? 5.534 -4.192 -33.522 1.00 55.35 82 ASP A CA 1
ATOM 598 C C . ASP A 1 82 ? 4.927 -5.517 -33.978 1.00 55.60 82 ASP A C 1
ATOM 599 O O . ASP A 1 82 ? 4.838 -6.462 -33.191 1.00 55.36 82 ASP A O 1
ATOM 604 N N . TRP A 1 83 ? 4.519 -5.584 -35.246 1.00 55.98 83 TRP A N 1
ATOM 605 C CA . TRP A 1 83 ? 3.835 -6.765 -35.785 1.00 56.08 83 TRP A CA 1
ATOM 606 C C . TRP A 1 83 ? 4.503 -8.115 -35.459 1.00 56.38 83 TRP A C 1
ATOM 607 O O . TRP A 1 83 ? 3.806 -9.041 -35.047 1.00 56.67 83 TRP A O 1
ATOM 618 N N . PRO A 1 84 ? 5.842 -8.230 -35.631 1.00 56.07 84 PRO A N 1
ATOM 619 C CA . PRO A 1 84 ? 6.515 -9.483 -35.254 1.00 56.06 84 PRO A CA 1
ATOM 620 C C . PRO A 1 84 ? 6.241 -9.935 -33.815 1.00 56.04 84 PRO A C 1
ATOM 621 O O . PRO A 1 84 ? 6.185 -11.138 -33.549 1.00 56.22 84 PRO A O 1
ATOM 625 N N . MET A 1 85 ? 6.074 -8.976 -32.905 1.00 55.97 85 MET A N 1
ATOM 626 C CA . MET A 1 85 ? 5.748 -9.276 -31.510 1.00 55.88 85 MET A CA 1
ATOM 627 C C . MET A 1 85 ? 4.244 -9.406 -31.294 1.00 56.05 85 MET A C 1
ATOM 628 O O . MET A 1 85 ? 3.797 -10.221 -30.483 1.00 55.87 85 MET A O 1
ATOM 633 N N . HIS A 1 86 ? 3.469 -8.603 -32.019 1.00 56.32 86 HIS A N 1
ATOM 634 C CA . HIS A 1 86 ? 2.013 -8.627 -31.899 1.00 56.99 86 HIS A CA 1
ATOM 635 C C . HIS A 1 86 ? 1.369 -9.847 -32.565 1.00 56.67 86 HIS A C 1
ATOM 636 O O . HIS A 1 86 ? 0.299 -10.285 -32.142 1.00 56.80 86 HIS A O 1
ATOM 643 N N . LYS A 1 87 ? 2.023 -10.397 -33.590 1.00 56.39 87 LYS A N 1
ATOM 644 C CA . LYS A 1 87 ? 1.496 -11.570 -34.307 1.00 56.11 87 LYS A CA 1
ATOM 645 C C . LYS A 1 87 ? 1.425 -12.832 -33.443 1.00 55.85 87 LYS A C 1
ATOM 646 O O . LYS A 1 87 ? 0.804 -13.824 -33.835 1.00 55.93 87 LYS A O 1
ATOM 652 N N . LEU A 1 88 ? 2.055 -12.783 -32.272 1.00 55.52 88 LEU A N 1
ATOM 653 C CA . LEU A 1 88 ? 1.956 -13.854 -31.285 1.00 54.48 88 LEU A CA 1
ATOM 654 C C . LEU A 1 88 ? 0.606 -13.781 -30.572 1.00 54.16 88 LEU A C 1
ATOM 655 O O . LEU A 1 88 ? 0.187 -14.739 -29.916 1.00 54.22 88 LEU A O 1
ATOM 660 N N . GLU A 1 89 ? -0.074 -12.644 -30.721 1.00 53.67 89 GLU A N 1
ATOM 661 C CA . GLU A 1 89 ? -1.288 -12.350 -29.960 1.00 53.61 89 GLU A CA 1
ATOM 662 C C . GLU A 1 89 ? -2.477 -11.877 -30.805 1.00 53.57 89 GLU A C 1
ATOM 663 O O . GLU A 1 89 ? -3.625 -12.003 -30.375 1.00 52.87 89 GLU A O 1
ATOM 669 N N . CYS A 1 90 ? -2.202 -11.348 -31.998 1.00 53.43 90 CYS A N 1
ATOM 670 C CA . CYS A 1 90 ? -3.230 -10.726 -32.846 1.00 53.28 90 CYS A CA 1
ATOM 671 C C . CYS A 1 90 ? -4.444 -11.614 -33.130 1.00 53.31 90 CYS A C 1
ATOM 672 O O . CYS A 1 90 ? -5.584 -11.172 -32.979 1.00 53.37 90 CYS A O 1
ATOM 675 N N . SER A 1 91 ? -4.190 -12.856 -33.539 1.00 53.72 91 SER A N 1
ATOM 676 C CA . SER A 1 91 ? -5.255 -13.812 -33.857 1.00 53.08 91 SER A CA 1
ATOM 677 C C . SER A 1 91 ? -5.810 -14.553 -32.630 1.00 52.98 91 SER A C 1
ATOM 678 O O . SER A 1 91 ? -7.023 -14.757 -32.547 1.00 53.16 91 SER A O 1
ATOM 681 N N . PRO A 1 92 ? -4.932 -14.975 -31.688 1.00 52.46 92 PRO A N 1
ATOM 682 C CA . PRO A 1 92 ? -5.427 -15.593 -30.452 1.00 51.91 92 PRO A CA 1
ATOM 683 C C . PRO A 1 92 ? -6.379 -14.704 -29.648 1.00 51.44 92 PRO A C 1
ATOM 684 O O . PRO A 1 92 ? -7.224 -15.219 -28.920 1.00 51.86 92 PRO A O 1
ATOM 688 N N . MET A 1 93 ? -6.243 -13.386 -29.780 1.00 51.65 93 MET A N 1
ATOM 689 C CA . MET A 1 93 ? -7.158 -12.457 -29.117 1.00 51.39 93 MET A CA 1
ATOM 690 C C . MET A 1 93 ? -8.541 -12.449 -29.768 1.00 51.65 93 MET A C 1
ATOM 691 O O . MET A 1 93 ? -9.551 -12.292 -29.079 1.00 51.39 93 MET A O 1
ATOM 696 N N . VAL A 1 94 ? -8.580 -12.628 -31.088 1.00 52.52 94 VAL A N 1
ATOM 697 C CA . VAL A 1 94 ? -9.845 -12.735 -31.820 1.00 53.45 94 VAL A CA 1
ATOM 698 C C . VAL A 1 94 ? -10.505 -14.089 -31.547 1.00 53.89 94 VAL A C 1
ATOM 699 O O . VAL A 1 94 ? -11.710 -14.161 -31.294 1.00 54.47 94 VAL A O 1
ATOM 703 N N . VAL A 1 95 ? -9.701 -15.150 -31.586 1.00 54.21 95 VAL A N 1
ATOM 704 C CA . VAL A 1 95 ? -10.187 -16.526 -31.450 1.00 54.23 95 VAL A CA 1
ATOM 705 C C . VAL A 1 95 ? -10.612 -16.864 -30.016 1.00 54.31 95 VAL A C 1
ATOM 706 O O . VAL A 1 95 ? -11.735 -17.322 -29.793 1.00 54.51 95 VAL A O 1
ATOM 710 N N . PHE A 1 96 ? -9.720 -16.631 -29.054 1.00 54.20 96 PHE A N 1
ATOM 711 C CA . PHE A 1 96 ? -9.993 -16.949 -27.648 1.00 53.87 96 PHE A CA 1
ATOM 712 C C . PHE A 1 96 ? -11.041 -16.034 -27.004 1.00 53.88 96 PHE A C 1
ATOM 713 O O . PHE A 1 96 ? -11.657 -16.400 -26.000 1.00 54.15 96 PHE A O 1
ATOM 721 N N . GLY A 1 97 ? -11.235 -14.853 -27.589 1.00 54.18 97 GLY A N 1
ATOM 722 C CA . GLY A 1 97 ? -12.242 -13.899 -27.126 1.00 54.69 97 GLY A CA 1
ATOM 723 C C . GLY A 1 97 ? -11.899 -13.280 -25.785 1.00 55.14 97 GLY A C 1
ATOM 724 O O . GLY A 1 97 ? -10.855 -12.640 -25.636 1.00 55.24 97 GLY A O 1
ATOM 725 N N . GLU A 1 98 ? -12.784 -13.474 -24.811 1.00 55.20 98 GLU A N 1
ATOM 726 C CA . GLU A 1 98 ? -12.568 -12.972 -23.451 1.00 55.46 98 GLU A CA 1
ATOM 727 C C . GLU A 1 98 ? -11.992 -14.029 -22.505 1.00 54.84 98 GLU A C 1
ATOM 728 O O . GLU A 1 98 ? -11.985 -13.851 -21.284 1.00 54.50 98 GLU A O 1
ATOM 734 N N . ASN A 1 99 ? -11.503 -15.123 -23.089 1.00 54.09 99 ASN A N 1
ATOM 735 C CA . ASN A 1 99 ? -10.792 -16.166 -22.348 1.00 52.92 99 ASN A CA 1
ATOM 736 C C . ASN A 1 99 ? -9.292 -16.199 -22.652 1.00 51.85 99 ASN A C 1
ATOM 737 O O . ASN A 1 99 ? -8.584 -17.124 -22.244 1.00 50.98 99 ASN A O 1
ATOM 742 N N . TRP A 1 100 ? -8.818 -15.186 -23.374 1.00 50.69 100 TRP A N 1
ATOM 743 C CA . TRP A 1 100 ? -7.390 -14.978 -23.567 1.00 49.92 100 TRP A CA 1
ATOM 744 C C . TRP A 1 100 ? -6.854 -14.258 -22.332 1.00 49.10 100 TRP A C 1
ATOM 745 O O . TRP A 1 100 ? -6.856 -13.025 -22.268 1.00 48.94 100 TRP A O 1
ATOM 756 N N . ASN A 1 101 ? -6.415 -15.037 -21.345 1.00 47.74 101 ASN A N 1
ATOM 757 C CA . ASN A 1 101 ? -5.953 -14.483 -20.071 1.00 46.29 101 ASN A CA 1
ATOM 758 C C . ASN A 1 101 ? -4.533 -14.906 -19.656 1.00 45.02 101 ASN A C 1
ATOM 759 O O . ASN A 1 101 ? -4.328 -15.363 -18.525 1.00 44.67 101 ASN A O 1
ATOM 764 N N . PRO A 1 102 ? -3.541 -14.742 -20.559 1.00 43.32 102 PRO A N 1
ATOM 765 C CA . PRO A 1 102 ? -2.194 -15.142 -20.171 1.00 41.88 102 PRO A CA 1
ATOM 766 C C . PRO A 1 102 ? -1.551 -14.083 -19.282 1.00 39.99 102 PRO A C 1
ATOM 767 O O . PRO A 1 102 ? -1.631 -12.888 -19.585 1.00 40.03 102 PRO A O 1
ATOM 771 N N . SER A 1 103 ? -0.934 -14.523 -18.188 1.00 37.78 103 SER A N 1
ATOM 772 C CA . SER A 1 103 ? -0.272 -13.614 -17.255 1.00 34.98 103 SER A CA 1
ATOM 773 C C . SER A 1 103 ? 0.828 -12.819 -17.955 1.00 33.67 103 SER A C 1
ATOM 774 O O . SER A 1 103 ? 1.395 -13.275 -18.954 1.00 32.00 103 SER A O 1
ATOM 777 N N . GLU A 1 104 ? 1.117 -11.632 -17.428 1.00 32.95 104 GLU A N 1
ATOM 778 C CA . GLU A 1 104 ? 2.092 -10.719 -18.031 1.00 33.27 104 GLU A CA 1
ATOM 779 C C . GLU A 1 104 ? 3.479 -11.352 -18.196 1.00 33.46 104 GLU A C 1
ATOM 780 O O . GLU A 1 104 ? 4.240 -10.969 -19.090 1.00 34.34 104 GLU A O 1
ATOM 786 N N . THR A 1 105 ? 3.792 -12.321 -17.337 1.00 32.92 105 THR A N 1
ATOM 787 C CA . THR A 1 105 ? 5.049 -13.063 -17.411 1.00 34.01 105 THR A CA 1
ATOM 788 C C . THR A 1 105 ? 5.100 -13.913 -18.681 1.00 34.22 105 THR A C 1
ATOM 789 O O . THR A 1 105 ? 6.089 -13.878 -19.417 1.00 34.56 105 THR A O 1
ATOM 793 N N . VAL A 1 106 ? 4.025 -14.665 -18.923 1.00 34.46 106 VAL A N 1
ATOM 794 C CA . VAL A 1 106 ? 3.876 -15.503 -20.117 1.00 33.58 106 VAL A CA 1
ATOM 795 C C . VAL A 1 106 ? 3.955 -14.658 -21.392 1.00 33.75 106 VAL A C 1
ATOM 796 O O . VAL A 1 106 ? 4.640 -15.029 -22.350 1.00 34.53 106 VAL A O 1
ATOM 800 N N . ARG A 1 107 ? 3.264 -13.520 -21.381 1.00 33.95 107 ARG A N 1
ATOM 801 C CA . ARG A 1 107 ? 3.273 -12.575 -22.497 1.00 32.91 107 ARG A CA 1
ATOM 802 C C . ARG A 1 107 ? 4.692 -12.119 -22.831 1.00 33.59 107 ARG A C 1
ATOM 803 O O . ARG A 1 107 ? 5.091 -12.117 -23.996 1.00 33.95 107 ARG A O 1
ATOM 811 N N . LEU A 1 108 ? 5.444 -11.746 -21.796 1.00 34.25 108 LEU A N 1
ATOM 812 C CA . LEU A 1 108 ? 6.822 -11.285 -21.946 1.00 34.44 108 LEU A CA 1
ATOM 813 C C . LEU A 1 108 ? 7.743 -12.407 -22.412 1.00 35.43 108 LEU A C 1
ATOM 814 O O . LEU A 1 108 ? 8.561 -12.208 -23.313 1.00 35.18 108 LEU A O 1
ATOM 819 N N . THR A 1 109 ? 7.602 -13.580 -21.796 1.00 36.77 109 THR A N 1
ATOM 820 C CA . THR A 1 109 ? 8.415 -14.746 -22.143 1.00 38.61 109 THR A CA 1
ATOM 821 C C . THR A 1 109 ? 8.215 -15.127 -23.610 1.00 39.79 109 THR A C 1
ATOM 822 O O . THR A 1 109 ? 9.173 -15.484 -24.302 1.00 39.81 109 THR A O 1
ATOM 826 N N . ALA A 1 110 ? 6.969 -15.030 -24.072 1.00 40.99 110 ALA A N 1
ATOM 827 C CA . ALA A 1 110 ? 6.616 -15.280 -25.468 1.00 41.25 110 ALA A CA 1
ATOM 828 C C . ALA A 1 110 ? 7.430 -14.409 -26.422 1.00 41.16 110 ALA A C 1
ATOM 829 O O . ALA A 1 110 ? 7.997 -14.906 -27.393 1.00 41.61 110 ALA A O 1
ATOM 831 N N . ARG A 1 111 ? 7.506 -13.116 -26.128 1.00 41.49 111 ARG A N 1
ATOM 832 C CA . ARG A 1 111 ? 8.235 -12.174 -26.974 1.00 41.00 111 ARG A CA 1
ATOM 833 C C . ARG A 1 111 ? 9.729 -12.451 -26.978 1.00 40.52 111 ARG A C 1
ATOM 834 O O . ARG A 1 111 ? 10.416 -12.169 -27.963 1.00 40.66 111 ARG A O 1
ATOM 842 N N . ILE A 1 112 ? 10.221 -12.998 -25.869 1.00 39.65 112 ILE A N 1
ATOM 843 C CA . ILE A 1 112 ? 11.632 -13.341 -25.728 1.00 39.41 112 ILE A CA 1
ATOM 844 C C . ILE A 1 112 ? 12.027 -14.371 -26.782 1.00 39.60 112 ILE A C 1
ATOM 845 O O . ILE A 1 112 ? 13.018 -14.190 -27.493 1.00 39.89 112 ILE A O 1
ATOM 850 N N . LEU A 1 113 ? 11.228 -15.430 -26.885 1.00 39.80 113 LEU A N 1
ATOM 851 C CA . LEU A 1 113 ? 11.481 -16.537 -27.806 1.00 40.22 113 LEU A CA 1
ATOM 852 C C . LEU A 1 113 ? 11.375 -16.118 -29.268 1.00 41.28 113 LEU A C 1
ATOM 853 O O . LEU A 1 113 ? 12.166 -16.561 -30.105 1.00 42.08 113 LEU A O 1
ATOM 858 N N . ALA A 1 114 ? 10.394 -15.266 -29.563 1.00 41.85 114 ALA A N 1
ATOM 859 C CA . ALA A 1 114 ? 10.208 -14.714 -30.903 1.00 42.60 114 ALA A CA 1
ATOM 860 C C . ALA A 1 114 ? 11.409 -13.870 -31.322 1.00 43.56 114 ALA A C 1
ATOM 861 O O . ALA A 1 114 ? 11.813 -13.888 -32.487 1.00 43.49 114 ALA A O 1
ATOM 863 N N . LYS A 1 115 ? 11.975 -13.144 -30.357 1.00 44.43 115 LYS A N 1
ATOM 864 C CA . LYS A 1 115 ? 13.147 -12.298 -30.579 1.00 45.38 115 LYS A CA 1
ATOM 865 C C . LYS A 1 115 ? 14.403 -13.125 -30.866 1.00 46.05 115 LYS A C 1
ATOM 866 O O . LYS A 1 115 ? 15.260 -12.711 -31.651 1.00 45.94 115 LYS A O 1
ATOM 872 N N . GLN A 1 116 ? 14.501 -14.290 -30.228 1.00 47.40 116 GLN A N 1
ATOM 873 C CA . GLN A 1 116 ? 15.622 -15.209 -30.441 1.00 49.45 116 GLN A CA 1
ATOM 874 C C . GLN A 1 116 ? 15.596 -15.845 -31.833 1.00 50.69 116 GLN A C 1
ATOM 875 O O . GLN A 1 116 ? 16.639 -16.236 -32.363 1.00 50.97 116 GLN A O 1
ATOM 881 N N . LYS A 1 117 ? 14.403 -15.946 -32.414 1.00 52.01 117 LYS A N 1
ATOM 882 C CA . LYS A 1 117 ? 14.236 -16.472 -33.766 1.00 53.37 117 LYS A CA 1
ATOM 883 C C . LYS A 1 117 ? 14.646 -15.434 -34.814 1.00 53.70 117 LYS A C 1
ATOM 884 O O . LYS A 1 117 ? 15.354 -15.758 -35.770 1.00 54.43 117 LYS A O 1
ATOM 890 N N . ILE A 1 118 ? 14.204 -14.192 -34.618 1.00 53.98 118 ILE A N 1
ATOM 891 C CA . ILE A 1 118 ? 14.473 -13.096 -35.555 1.00 54.15 118 ILE A CA 1
ATOM 892 C C . ILE A 1 118 ? 15.914 -12.589 -35.442 1.00 53.87 118 ILE A C 1
ATOM 893 O O . ILE A 1 118 ? 16.590 -12.387 -36.455 1.00 54.07 118 ILE A O 1
ATOM 898 N N . HIS A 1 119 ? 16.374 -12.400 -34.207 1.00 53.43 119 HIS A N 1
ATOM 899 C CA . HIS A 1 119 ? 17.679 -11.803 -33.932 1.00 52.62 119 HIS A CA 1
ATOM 900 C C . HIS A 1 119 ? 18.501 -12.707 -33.004 1.00 52.07 119 HIS A C 1
ATOM 901 O O . HIS A 1 119 ? 18.709 -12.365 -31.836 1.00 51.81 119 HIS A O 1
ATOM 908 N N . PRO A 1 120 ? 18.985 -13.857 -33.522 1.00 51.27 120 PRO A N 1
ATOM 909 C CA . PRO A 1 120 ? 19.671 -14.844 -32.676 1.00 50.61 120 PRO A CA 1
ATOM 910 C C . PRO A 1 120 ? 21.035 -14.384 -32.157 1.00 49.99 120 PRO A C 1
ATOM 911 O O . PRO A 1 120 ? 21.524 -14.918 -31.160 1.00 49.70 120 PRO A O 1
ATOM 915 N N . GLU A 1 121 ? 21.633 -13.404 -32.833 1.00 49.38 121 GLU A N 1
ATOM 916 C CA . GLU A 1 121 ? 22.933 -12.855 -32.444 1.00 48.53 121 GLU A CA 1
ATOM 917 C C . GLU A 1 121 ? 22.797 -11.709 -31.435 1.00 47.40 121 GLU A C 1
ATOM 918 O O . GLU A 1 121 ? 21.695 -11.205 -31.200 1.00 46.83 121 GLU A O 1
ATOM 924 N N . ARG A 1 122 ? 23.926 -11.310 -30.850 1.00 46.32 122 ARG A N 1
ATOM 925 C CA . ARG A 1 122 ? 23.972 -10.281 -29.806 1.00 45.44 122 ARG A CA 1
ATOM 926 C C . ARG A 1 122 ? 23.286 -8.977 -30.226 1.00 44.70 122 ARG A C 1
ATOM 927 O O . ARG A 1 122 ? 23.601 -8.405 -31.273 1.00 45.12 122 ARG A O 1
ATOM 935 N N . THR A 1 123 ? 22.348 -8.525 -29.395 1.00 43.91 123 THR A N 1
ATOM 936 C CA . THR A 1 123 ? 21.583 -7.302 -29.651 1.00 43.01 123 THR A CA 1
ATOM 937 C C . THR A 1 123 ? 22.230 -6.094 -28.959 1.00 42.53 123 THR A C 1
ATOM 938 O O . THR A 1 123 ? 23.125 -6.269 -28.127 1.00 41.90 123 THR A O 1
ATOM 942 N N . PRO A 1 124 ? 21.788 -4.863 -29.304 1.00 42.19 124 PRO A N 1
ATOM 943 C CA . PRO A 1 124 ? 22.247 -3.664 -28.589 1.00 42.27 124 PRO A CA 1
ATOM 944 C C . PRO A 1 124 ? 21.803 -3.616 -27.124 1.00 41.84 124 PRO A C 1
ATOM 945 O O . PRO A 1 124 ? 22.198 -2.708 -26.388 1.00 42.55 124 PRO A O 1
ATOM 949 N N . SER A 1 125 ? 20.992 -4.590 -26.719 1.00 41.16 125 SER A N 1
ATOM 950 C CA . SER A 1 125 ? 20.510 -4.706 -25.346 1.00 39.97 125 SER A CA 1
ATOM 951 C C . SER A 1 125 ? 21.466 -5.525 -24.478 1.00 39.32 125 SER A C 1
ATOM 952 O O . SER A 1 125 ? 21.461 -5.402 -23.250 1.00 38.50 125 SER A O 1
ATOM 955 N N . GLU A 1 126 ? 22.283 -6.352 -25.128 1.00 38.44 126 GLU A N 1
ATOM 956 C CA . GLU A 1 126 ? 23.112 -7.342 -24.442 1.00 37.60 126 GLU A CA 1
ATOM 957 C C . GLU A 1 126 ? 24.611 -7.096 -24.636 1.00 37.67 126 GLU A C 1
ATOM 958 O O . GLU A 1 126 ? 25.362 -8.021 -24.951 1.00 37.52 126 GLU A O 1
ATOM 964 N N . LYS A 1 127 ? 25.041 -5.854 -24.432 1.00 37.68 127 LYS A N 1
ATOM 965 C CA . LYS A 1 127 ? 26.443 -5.475 -24.627 1.00 37.93 127 LYS A CA 1
ATOM 966 C C . LYS A 1 127 ? 27.384 -6.105 -23.595 1.00 38.07 127 LYS A C 1
ATOM 967 O O . LYS A 1 127 ? 28.526 -6.444 -23.919 1.00 38.92 127 LYS A O 1
ATOM 973 N N . LEU A 1 128 ? 26.899 -6.265 -22.364 1.00 37.20 128 LEU A N 1
ATOM 974 C CA . LEU A 1 128 ? 27.708 -6.813 -21.274 1.00 35.83 128 LEU A CA 1
ATOM 975 C C . LEU A 1 128 ? 27.134 -8.089 -20.660 1.00 34.63 128 LEU A C 1
ATOM 976 O O . LEU A 1 128 ? 27.871 -8.872 -20.059 1.00 34.02 128 LEU A O 1
ATOM 981 N N . LEU A 1 129 ? 25.825 -8.288 -20.804 1.00 33.17 129 LEU A N 1
ATOM 982 C CA . LEU A 1 129 ? 25.161 -9.497 -20.320 1.00 31.98 129 LEU A CA 1
ATOM 983 C C . LEU A 1 129 ? 24.068 -9.932 -21.290 1.00 31.63 129 LEU A C 1
ATOM 984 O O . LEU A 1 129 ? 23.194 -9.141 -21.645 1.00 31.16 129 LEU A O 1
ATOM 989 N N . ALA A 1 130 ? 24.130 -11.193 -21.708 1.00 31.34 130 ALA A N 1
ATOM 990 C CA . ALA A 1 130 ? 23.167 -11.760 -22.650 1.00 32.26 130 ALA A CA 1
ATOM 991 C C . ALA A 1 130 ? 22.034 -12.482 -21.928 1.00 32.20 130 ALA A C 1
ATOM 992 O O . ALA A 1 130 ? 22.216 -12.967 -20.812 1.00 32.53 130 ALA A O 1
ATOM 994 N N . VAL A 1 131 ? 20.871 -12.552 -22.577 1.00 33.49 131 VAL A N 1
ATOM 995 C CA . VAL A 1 131 ? 19.689 -13.231 -22.026 1.00 34.65 131 VAL A CA 1
ATOM 996 C C . VAL A 1 131 ? 19.979 -14.697 -21.679 1.00 35.28 131 VAL A C 1
ATOM 997 O O . VAL A 1 131 ? 19.525 -15.199 -20.645 1.00 36.14 131 VAL A O 1
ATOM 1001 N N . LYS A 1 132 ? 20.740 -15.369 -22.541 1.00 35.30 132 LYS A N 1
ATOM 1002 C CA . LYS A 1 132 ? 21.157 -16.753 -22.302 1.00 36.32 132 LYS A CA 1
ATOM 1003 C C . LYS A 1 132 ? 22.071 -16.878 -21.085 1.00 35.94 132 LYS A C 1
ATOM 1004 O O . LYS A 1 132 ? 22.125 -17.931 -20.448 1.00 36.89 132 LYS A O 1
ATOM 1010 N N . GLU A 1 133 ? 22.780 -15.795 -20.770 1.00 35.27 133 GLU A N 1
ATOM 1011 C CA . GLU A 1 133 ? 23.709 -15.758 -19.642 1.00 34.88 133 GLU A CA 1
ATOM 1012 C C . GLU A 1 133 ? 23.051 -15.369 -18.313 1.00 34.36 133 GLU A C 1
ATOM 1013 O O . GLU A 1 133 ? 23.717 -15.365 -17.276 1.00 34.71 133 GLU A O 1
ATOM 1019 N N . PHE A 1 134 ? 21.756 -15.050 -18.340 1.00 32.91 134 PHE A N 1
ATOM 1020 C CA . PHE A 1 134 ? 21.019 -14.693 -17.121 1.00 31.86 134 PHE A CA 1
ATOM 1021 C C . PHE A 1 134 ? 21.125 -15.771 -16.044 1.00 31.14 134 PHE A C 1
ATOM 1022 O O . PHE A 1 134 ? 21.156 -16.967 -16.347 1.00 31.40 134 PHE A O 1
ATOM 1030 N N . GLU A 1 135 ? 21.176 -15.333 -14.788 1.00 30.73 135 GLU A N 1
ATOM 1031 C CA . GLU A 1 135 ? 21.052 -16.236 -13.653 1.00 30.58 135 GLU A CA 1
ATOM 1032 C C . GLU A 1 135 ? 19.611 -16.733 -13.591 1.00 30.92 135 GLU A C 1
ATOM 1033 O O . GLU A 1 135 ? 18.677 -15.970 -13.838 1.00 31.51 135 GLU A O 1
ATOM 1039 N N . SER A 1 136 ? 19.439 -18.012 -13.280 1.00 30.93 136 SER A N 1
ATOM 1040 C CA . SER A 1 136 ? 18.109 -18.603 -13.175 1.00 31.69 136 SER A CA 1
ATOM 1041 C C . SER A 1 136 ? 17.782 -19.034 -11.747 1.00 31.98 136 SER A C 1
ATOM 1042 O O . SER A 1 136 ? 16.627 -18.972 -11.327 1.00 32.21 136 SER A O 1
ATOM 1045 N N . HIS A 1 137 ? 18.809 -19.462 -11.012 1.00 32.79 137 HIS A N 1
ATOM 1046 C CA . HIS A 1 137 ? 18.655 -20.068 -9.684 1.00 34.03 137 HIS A CA 1
ATOM 1047 C C . HIS A 1 137 ? 17.830 -21.357 -9.726 1.00 34.97 137 HIS A C 1
ATOM 1048 O O . HIS A 1 137 ? 17.118 -21.683 -8.771 1.00 34.03 137 HIS A O 1
ATOM 1055 N N . LEU A 1 138 ? 17.950 -22.082 -10.839 1.00 36.52 138 LEU A N 1
ATOM 1056 C CA . LEU A 1 138 ? 17.293 -23.377 -11.047 1.00 37.93 138 LEU A CA 1
ATOM 1057 C C . LEU A 1 138 ? 17.527 -24.332 -9.877 1.00 38.54 138 LEU A C 1
ATOM 1058 O O . LEU A 1 138 ? 16.611 -25.035 -9.441 1.00 39.62 138 LEU A O 1
ATOM 1063 N N . ASP A 1 139 ? 18.759 -24.336 -9.375 1.00 38.71 139 ASP A N 1
ATOM 1064 C CA . ASP A 1 139 ? 19.167 -25.185 -8.258 1.00 39.25 139 ASP A CA 1
ATOM 1065 C C . ASP A 1 139 ? 18.472 -24.848 -6.935 1.00 39.40 139 ASP A C 1
ATOM 1066 O O . ASP A 1 139 ? 18.361 -25.706 -6.057 1.00 40.89 139 ASP A O 1
ATOM 1071 N N . LYS A 1 140 ? 18.003 -23.607 -6.800 1.00 39.28 140 LYS A N 1
ATOM 1072 C CA . LYS A 1 140 ? 17.356 -23.145 -5.566 1.00 39.00 140 LYS A CA 1
ATOM 1073 C C . LYS A 1 140 ? 15.843 -23.358 -5.549 1.00 39.01 140 LYS A C 1
ATOM 1074 O O . LYS A 1 140 ? 15.238 -23.415 -4.475 1.00 38.19 140 LYS A O 1
ATOM 1080 N N . LEU A 1 141 ? 15.246 -23.474 -6.735 1.00 39.74 141 LEU A N 1
ATOM 1081 C CA . LEU A 1 141 ? 13.791 -23.577 -6.887 1.00 40.48 141 LEU A CA 1
ATOM 1082 C C . LEU A 1 141 ? 13.192 -24.732 -6.088 1.00 41.01 141 LEU A C 1
ATOM 1083 O O . LEU A 1 141 ? 13.683 -25.861 -6.155 1.00 40.36 141 LEU A O 1
ATOM 1088 N N . ASP A 1 142 ? 12.137 -24.434 -5.331 1.00 41.54 142 ASP A N 1
ATOM 1089 C CA . ASP A 1 142 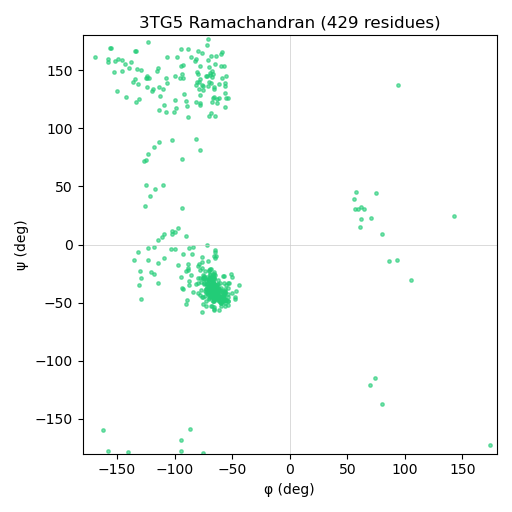? 11.392 -25.452 -4.588 1.00 42.63 142 ASP A CA 1
ATOM 1090 C C . ASP A 1 142 ? 10.178 -25.941 -5.390 1.00 42.69 142 ASP A C 1
ATOM 1091 O O . ASP A 1 142 ? 10.063 -25.648 -6.584 1.00 42.63 142 ASP A O 1
ATOM 1096 N N . ASN A 1 143 ? 9.288 -26.686 -4.734 1.00 42.83 143 ASN A N 1
ATOM 1097 C CA . ASN A 1 143 ? 8.093 -27.230 -5.383 1.00 43.45 143 ASN A CA 1
ATOM 1098 C C . ASN A 1 143 ? 7.160 -26.153 -5.932 1.00 42.86 143 ASN A C 1
ATOM 1099 O O . ASN A 1 143 ? 6.857 -26.146 -7.127 1.00 43.08 143 ASN A O 1
ATOM 1104 N N . GLU A 1 144 ? 6.728 -25.243 -5.059 1.00 42.94 144 GLU A N 1
ATOM 1105 C CA . GLU A 1 144 ? 5.787 -24.175 -5.417 1.00 43.88 144 GLU A CA 1
ATOM 1106 C C . GLU A 1 144 ? 6.276 -23.308 -6.583 1.00 43.41 144 GLU A C 1
ATOM 1107 O O . GLU A 1 144 ? 5.490 -22.946 -7.459 1.00 43.66 144 GLU A O 1
ATOM 1113 N N . LYS A 1 145 ? 7.569 -22.991 -6.591 1.00 43.10 145 LYS A N 1
ATOM 1114 C CA . LYS A 1 145 ? 8.159 -22.173 -7.652 1.00 42.82 145 LYS A CA 1
ATOM 1115 C C . LYS A 1 145 ? 8.233 -22.903 -8.990 1.00 42.26 145 LYS A C 1
ATOM 1116 O O . LYS A 1 145 ? 7.958 -22.310 -10.035 1.00 43.02 145 LYS A O 1
ATOM 1122 N N . LYS A 1 146 ? 8.597 -24.184 -8.952 1.00 41.40 146 LYS A N 1
ATOM 1123 C CA . LYS A 1 146 ? 8.563 -25.035 -10.142 1.00 40.99 146 LYS A CA 1
ATOM 1124 C C . LYS A 1 146 ? 7.126 -25.247 -10.619 1.00 40.37 146 LYS A C 1
ATOM 1125 O O . LYS A 1 146 ? 6.876 -25.349 -11.820 1.00 40.60 146 LYS A O 1
ATOM 1131 N N . ASP A 1 147 ? 6.194 -25.308 -9.667 1.00 39.98 147 ASP A N 1
ATOM 1132 C CA . ASP A 1 147 ? 4.767 -25.451 -9.961 1.00 40.59 147 ASP A CA 1
ATOM 1133 C C . ASP A 1 147 ? 4.198 -24.226 -10.669 1.00 40.42 147 ASP A C 1
ATOM 1134 O O . ASP A 1 147 ? 3.411 -24.360 -11.608 1.00 40.43 147 ASP A O 1
ATOM 1139 N N . LEU A 1 148 ? 4.599 -23.040 -10.215 1.00 40.73 148 LEU A N 1
ATOM 1140 C CA . LEU A 1 148 ? 4.182 -21.788 -10.846 1.00 40.87 148 LEU A CA 1
ATOM 1141 C C . LEU A 1 148 ? 4.787 -21.641 -12.240 1.00 40.74 148 LEU A C 1
ATOM 1142 O O . LEU A 1 148 ? 4.156 -21.078 -13.136 1.00 40.67 148 LEU A O 1
ATOM 1147 N N . ILE A 1 149 ? 6.004 -22.157 -12.413 1.00 40.17 149 ILE A N 1
ATOM 1148 C CA . ILE A 1 149 ? 6.694 -22.141 -13.705 1.00 40.10 149 ILE A CA 1
ATOM 1149 C C . ILE A 1 149 ? 6.007 -23.046 -14.736 1.00 40.38 149 ILE A C 1
ATOM 1150 O O . ILE A 1 149 ? 5.834 -22.652 -15.893 1.00 39.09 149 ILE A O 1
ATOM 1155 N N . GLN A 1 150 ? 5.609 -24.245 -14.309 1.00 41.03 150 GLN A N 1
ATOM 1156 C CA . GLN A 1 150 ? 4.915 -25.194 -15.188 1.00 41.39 150 GLN A CA 1
ATOM 1157 C C . GLN A 1 150 ? 3.552 -24.668 -15.644 1.00 41.42 150 GLN A C 1
ATOM 1158 O O . GLN A 1 150 ? 3.172 -24.847 -16.803 1.00 41.16 150 GLN A O 1
ATOM 1164 N N . SER A 1 151 ? 2.835 -24.019 -14.726 1.00 41.78 151 SER A N 1
ATOM 1165 C CA . SER A 1 151 ? 1.571 -23.345 -15.033 1.00 42.14 151 SER A CA 1
ATOM 1166 C C . SER A 1 151 ? 1.757 -22.248 -16.086 1.00 42.80 151 SER A C 1
ATOM 1167 O O . SER A 1 151 ? 0.894 -22.047 -16.944 1.00 43.94 151 SER A O 1
ATOM 1170 N N . ASP A 1 152 ? 2.886 -21.547 -16.009 1.00 43.01 152 ASP A N 1
ATOM 1171 C CA . ASP A 1 152 ? 3.252 -20.531 -16.995 1.00 42.68 152 ASP A CA 1
ATOM 1172 C C . ASP A 1 152 ? 3.625 -21.140 -18.347 1.00 41.46 152 ASP A C 1
ATOM 1173 O O . ASP A 1 152 ? 3.285 -20.585 -19.394 1.00 41.08 152 ASP A O 1
ATOM 1178 N N . ILE A 1 153 ? 4.327 -22.273 -18.317 1.00 41.06 153 ILE A N 1
ATOM 1179 C CA . ILE A 1 153 ? 4.731 -22.980 -19.538 1.00 40.06 153 ILE A CA 1
ATOM 1180 C C . ILE A 1 153 ? 3.516 -23.561 -20.272 1.00 40.51 153 ILE A C 1
ATOM 1181 O O . ILE A 1 153 ? 3.434 -23.485 -21.502 1.00 39.99 153 ILE A O 1
ATOM 1186 N N . ALA A 1 154 ? 2.579 -24.125 -19.510 1.00 41.04 154 ALA A N 1
ATOM 1187 C CA . ALA A 1 154 ? 1.332 -24.659 -20.063 1.00 42.17 154 ALA A CA 1
ATOM 1188 C C . ALA A 1 154 ? 0.512 -23.568 -20.753 1.00 42.63 154 ALA A C 1
ATOM 1189 O O . ALA A 1 154 ? 0.016 -23.768 -21.864 1.00 42.13 154 ALA A O 1
ATOM 1191 N N . ALA A 1 155 ? 0.394 -22.417 -20.092 1.00 43.32 155 ALA A N 1
ATOM 1192 C CA . ALA A 1 155 ? -0.338 -21.268 -20.623 1.00 44.25 155 ALA A CA 1
ATOM 1193 C C . ALA A 1 155 ? 0.341 -20.668 -21.853 1.00 45.37 155 ALA A C 1
ATOM 1194 O O . ALA A 1 155 ? -0.327 -20.085 -22.709 1.00 44.54 155 ALA A O 1
ATOM 1196 N N . LEU A 1 156 ? 1.664 -20.812 -21.931 1.00 46.75 156 LEU A N 1
ATOM 1197 C CA . LEU A 1 156 ? 2.437 -20.360 -23.089 1.00 48.13 156 LEU A CA 1
ATOM 1198 C C . LEU A 1 156 ? 2.075 -21.158 -24.342 1.00 49.29 156 LEU A C 1
ATOM 1199 O O . LEU A 1 156 ? 1.814 -20.579 -25.394 1.00 49.53 156 LEU A O 1
ATOM 1204 N N . HIS A 1 157 ? 2.052 -22.484 -24.220 1.00 50.86 157 HIS A N 1
ATOM 1205 C CA . HIS A 1 157 ? 1.614 -23.351 -25.314 1.00 51.82 157 HIS A CA 1
ATOM 1206 C C . HIS A 1 157 ? 0.103 -23.274 -25.538 1.00 52.24 157 HIS A C 1
ATOM 1207 O O . HIS A 1 157 ? -0.375 -23.495 -26.650 1.00 52.87 157 HIS A O 1
ATOM 1214 N N . HIS A 1 158 ? -0.638 -22.961 -24.476 1.00 52.72 158 HIS A N 1
ATOM 1215 C CA . HIS A 1 158 ? -2.093 -22.838 -24.543 1.00 53.24 158 HIS A CA 1
ATOM 1216 C C . HIS A 1 158 ? -2.527 -21.711 -25.481 1.00 52.87 158 HIS A C 1
ATOM 1217 O O . HIS A 1 158 ? -3.476 -21.872 -26.254 1.00 52.97 158 HIS A O 1
ATOM 1224 N N . PHE A 1 159 ? -1.825 -20.582 -25.412 1.00 52.02 159 PHE A N 1
ATOM 1225 C CA . PHE A 1 159 ? -2.221 -19.374 -26.137 1.00 51.09 159 PHE A CA 1
ATOM 1226 C C . PHE A 1 159 ? -1.309 -19.012 -27.309 1.00 50.92 159 PHE A C 1
ATOM 1227 O O . PHE A 1 159 ? -1.660 -18.155 -28.126 1.00 50.90 159 PHE A O 1
ATOM 1235 N N . TYR A 1 160 ? -0.150 -19.660 -27.399 1.00 50.84 160 TYR A N 1
ATOM 1236 C CA . TYR A 1 160 ? 0.883 -19.227 -28.342 1.00 51.15 160 TYR A CA 1
ATOM 1237 C C . TYR A 1 160 ? 1.352 -20.286 -29.340 1.00 52.20 160 TYR A C 1
ATOM 1238 O O . TYR A 1 160 ? 2.022 -19.950 -30.323 1.00 53.02 160 TYR A O 1
ATOM 1247 N N . SER A 1 161 ? 0.994 -21.549 -29.097 1.00 53.51 161 SER A N 1
ATOM 1248 C CA . SER A 1 161 ? 1.386 -22.664 -29.977 1.00 54.88 161 SER A CA 1
ATOM 1249 C C . SER A 1 161 ? 1.170 -22.387 -31.468 1.00 55.69 161 SER A C 1
ATOM 1250 O O . SER A 1 161 ? 2.009 -22.756 -32.296 1.00 56.24 161 SER A O 1
ATOM 1253 N N . LYS A 1 162 ? 0.059 -21.733 -31.803 1.00 56.30 162 LYS A N 1
ATOM 1254 C CA . LYS A 1 162 ? -0.232 -21.382 -33.193 1.00 57.08 162 LYS A CA 1
ATOM 1255 C C . LYS A 1 162 ? 0.752 -20.387 -33.808 1.00 57.27 162 LYS A C 1
ATOM 1256 O O . LYS A 1 162 ? 0.684 -20.114 -35.010 1.00 57.84 162 LYS A O 1
ATOM 1262 N N . HIS A 1 163 ? 1.665 -19.851 -32.999 1.00 30.00 163 HIS A N 1
ATOM 1263 C CA . HIS A 1 163 ? 2.585 -18.823 -33.484 1.00 30.00 163 HIS A CA 1
ATOM 1264 C C . HIS A 1 163 ? 4.069 -19.058 -33.196 1.00 30.00 163 HIS A C 1
ATOM 1265 O O . HIS A 1 163 ? 4.892 -18.896 -34.105 1.00 30.00 163 HIS A O 1
ATOM 1267 N N . LEU A 1 164 ? 4.438 -19.421 -31.966 1.00 30.00 164 LEU A N 1
ATOM 1268 C CA . LEU A 1 164 ? 5.878 -19.534 -31.699 1.00 30.00 164 LEU A CA 1
ATOM 1269 C C . LEU A 1 164 ? 6.560 -20.874 -31.522 1.00 30.00 164 LEU A C 1
ATOM 1270 O O . LEU A 1 164 ? 6.029 -21.831 -30.937 1.00 30.00 164 LEU A O 1
ATOM 1275 N N . GLY A 1 165 ? 7.790 -20.876 -32.052 1.00 30.00 165 GLY A N 1
ATOM 1276 C CA . GLY A 1 165 ? 8.761 -21.937 -31.896 1.00 30.00 165 GLY A CA 1
ATOM 1277 C C . GLY A 1 165 ? 9.215 -21.983 -30.458 1.00 30.00 165 GLY A C 1
ATOM 1278 O O . GLY A 1 165 ? 9.866 -21.059 -29.956 1.00 30.00 165 GLY A O 1
ATOM 1279 N N . PHE A 1 166 ? 8.853 -23.085 -29.811 1.00 30.00 166 PHE A N 1
ATOM 1280 C CA . PHE A 1 166 ? 9.143 -23.334 -28.408 1.00 30.00 166 PHE A CA 1
ATOM 1281 C C . PHE A 1 166 ? 10.178 -24.448 -28.240 1.00 30.00 166 PHE A C 1
ATOM 1282 O O . PHE A 1 166 ? 10.073 -25.502 -28.878 1.00 30.00 166 PHE A O 1
ATOM 1284 N N . PRO A 1 167 ? 11.185 -24.212 -27.378 1.00 52.94 167 PRO A N 1
ATOM 1285 C CA . PRO A 1 167 ? 12.189 -25.214 -27.017 1.00 52.46 167 PRO A CA 1
ATOM 1286 C C . PRO A 1 167 ? 11.613 -26.245 -26.046 1.00 52.17 167 PRO A C 1
ATOM 1287 O O . PRO A 1 167 ? 10.434 -26.161 -25.688 1.00 52.07 167 PRO A O 1
ATOM 1291 N N . ASP A 1 168 ? 12.434 -27.208 -25.628 1.00 51.93 168 ASP A N 1
ATOM 1292 C CA . ASP A 1 168 ? 11.994 -28.251 -24.693 1.00 51.59 168 ASP A CA 1
ATOM 1293 C C . ASP A 1 168 ? 11.498 -27.660 -23.370 1.00 51.28 168 ASP A C 1
ATOM 1294 O O . ASP A 1 168 ? 11.726 -26.478 -23.089 1.00 51.20 168 ASP A O 1
ATOM 1299 N N . ASN A 1 169 ? 10.814 -28.474 -22.567 1.00 50.75 169 ASN A N 1
ATOM 1300 C CA . ASN A 1 169 ? 10.288 -28.007 -21.286 1.00 50.26 169 ASN A CA 1
ATOM 1301 C C . ASN A 1 169 ? 11.375 -27.458 -20.370 1.00 49.85 169 ASN A C 1
ATOM 1302 O O . ASN A 1 169 ? 11.196 -26.413 -19.743 1.00 49.64 169 ASN A O 1
ATOM 1307 N N . ASP A 1 170 ? 12.502 -28.163 -20.312 1.00 48.87 170 ASP A N 1
ATOM 1308 C CA . ASP A 1 170 ? 13.595 -27.809 -19.407 1.00 48.23 170 ASP A CA 1
ATOM 1309 C C . ASP A 1 170 ? 14.302 -26.492 -19.720 1.00 47.18 170 ASP A C 1
ATOM 1310 O O . ASP A 1 170 ? 14.844 -25.856 -18.813 1.00 47.32 170 ASP A O 1
ATOM 1315 N N . SER A 1 171 ? 14.298 -26.085 -20.989 1.00 45.82 171 SER A N 1
ATOM 1316 C CA . SER A 1 171 ? 14.841 -24.780 -21.374 1.00 45.25 171 SER A CA 1
ATOM 1317 C C . SER A 1 171 ? 13.895 -23.655 -20.970 1.00 44.37 171 SER A C 1
ATOM 1318 O O . SER A 1 171 ? 14.337 -22.560 -20.620 1.00 44.83 171 SER A O 1
ATOM 1321 N N . LEU A 1 172 ? 12.595 -23.937 -21.025 1.00 42.88 172 LEU A N 1
ATOM 1322 C CA . LEU A 1 172 ? 11.573 -22.965 -20.644 1.00 41.00 172 LEU A CA 1
ATOM 1323 C C . LEU A 1 172 ? 11.478 -22.772 -19.136 1.00 39.51 172 LEU A C 1
ATOM 1324 O O . LEU A 1 172 ? 11.109 -21.691 -18.678 1.00 39.47 172 LEU A O 1
ATOM 1329 N N . VAL A 1 173 ? 11.793 -23.817 -18.372 1.00 37.79 173 VAL A N 1
ATOM 1330 C CA . VAL A 1 173 ? 11.906 -23.699 -16.917 1.00 37.27 173 VAL A CA 1
ATOM 1331 C C . VAL A 1 173 ? 12.996 -22.677 -16.593 1.00 36.08 173 VAL A C 1
ATOM 1332 O O . VAL A 1 173 ? 12.775 -21.741 -15.823 1.00 34.59 173 VAL A O 1
ATOM 1336 N N . VAL A 1 174 ? 14.160 -22.871 -17.212 1.00 35.78 174 VAL A N 1
ATOM 1337 C CA . VAL A 1 174 ? 15.308 -21.978 -17.084 1.00 35.49 174 VAL A CA 1
ATOM 1338 C C . VAL A 1 174 ? 14.974 -20.537 -17.488 1.00 36.03 174 VAL A C 1
ATOM 1339 O O . VAL A 1 174 ? 15.279 -19.603 -16.743 1.00 36.87 174 VAL A O 1
ATOM 1343 N N . LEU A 1 175 ? 14.342 -20.362 -18.650 1.00 35.31 175 LEU A N 1
ATOM 1344 C CA . LEU A 1 175 ? 13.996 -19.029 -19.151 1.00 36.03 175 LEU A CA 1
ATOM 1345 C C . LEU A 1 175 ? 13.028 -18.286 -18.228 1.00 35.83 175 LEU A C 1
ATOM 1346 O O . LEU A 1 175 ? 13.251 -17.116 -17.912 1.00 34.60 175 LEU A O 1
ATOM 1351 N N . PHE A 1 176 ? 11.964 -18.968 -17.802 1.00 34.77 176 PHE A N 1
ATOM 1352 C CA . PHE A 1 176 ? 10.999 -18.390 -16.864 1.00 34.22 176 PHE A CA 1
ATOM 1353 C C . PHE A 1 176 ? 11.645 -18.033 -15.531 1.00 33.42 176 PHE A C 1
ATOM 1354 O O . PHE A 1 176 ? 11.308 -17.012 -14.929 1.00 33.38 176 PHE A O 1
ATOM 1362 N N . ALA A 1 177 ? 12.570 -18.879 -15.078 1.00 32.92 177 ALA A N 1
ATOM 1363 C CA . ALA A 1 177 ? 13.353 -18.605 -13.875 1.00 32.03 177 ALA A CA 1
ATOM 1364 C C . ALA A 1 177 ? 14.260 -17.392 -14.085 1.00 30.92 177 ALA A C 1
ATOM 1365 O O . ALA A 1 177 ? 14.404 -16.560 -13.187 1.00 31.13 177 ALA A O 1
ATOM 1367 N N . GLN A 1 178 ? 14.854 -17.299 -15.275 1.00 29.89 178 GLN A N 1
ATOM 1368 C CA . GLN A 1 178 ? 15.681 -16.154 -15.656 1.00 30.01 178 GLN A CA 1
ATOM 1369 C C . GLN A 1 178 ? 14.877 -14.853 -15.675 1.00 29.58 178 GLN A C 1
ATOM 1370 O O . GLN A 1 178 ? 15.369 -13.817 -15.230 1.00 30.96 178 GLN A O 1
ATOM 1376 N N . VAL A 1 179 ? 13.647 -14.921 -16.187 1.00 28.32 179 VAL A N 1
ATOM 1377 C CA . VAL A 1 179 ? 12.741 -13.768 -16.248 1.00 26.78 179 VAL A CA 1
ATOM 1378 C C . VAL A 1 179 ? 12.454 -13.211 -14.855 1.00 27.58 179 VAL A C 1
ATOM 1379 O O . VAL A 1 179 ? 12.585 -12.008 -14.626 1.00 28.81 179 VAL A O 1
ATOM 1383 N N . ASN A 1 180 ? 12.068 -14.092 -13.933 1.00 27.45 180 ASN A N 1
ATOM 1384 C CA . ASN A 1 180 ? 11.760 -13.707 -12.554 1.00 27.37 180 ASN A CA 1
ATOM 1385 C C . ASN A 1 180 ? 12.947 -13.084 -11.826 1.00 27.36 180 ASN A C 1
ATOM 1386 O O . ASN A 1 180 ? 12.771 -12.206 -10.986 1.00 26.87 180 ASN A O 1
ATOM 1391 N N . CYS A 1 181 ? 14.148 -13.551 -12.156 1.00 26.53 181 CYS A N 1
ATOM 1392 C CA . CYS A 1 181 ? 15.375 -13.098 -11.507 1.00 27.47 181 CYS A CA 1
ATOM 1393 C C . CYS A 1 181 ? 15.861 -11.755 -12.051 1.00 25.98 181 CYS A C 1
ATOM 1394 O O . CYS A 1 181 ? 16.491 -10.974 -11.330 1.00 25.18 181 CYS A O 1
ATOM 1397 N N . ASN A 1 182 ? 15.553 -11.488 -13.317 1.00 24.68 182 ASN A N 1
ATOM 1398 C CA . ASN A 1 182 ? 16.145 -10.359 -14.026 1.00 24.74 182 ASN A CA 1
ATOM 1399 C C . ASN A 1 182 ? 15.163 -9.289 -14.500 1.00 24.58 182 ASN A C 1
ATOM 1400 O O . ASN A 1 182 ? 15.547 -8.131 -14.669 1.00 24.36 182 ASN A O 1
ATOM 1405 N N . GLY A 1 183 ? 13.906 -9.682 -14.699 1.00 24.39 183 GLY A N 1
ATOM 1406 C CA . GLY A 1 183 ? 12.880 -8.805 -15.267 1.00 24.20 183 GLY A CA 1
ATOM 1407 C C . GLY A 1 183 ? 12.626 -7.507 -14.524 1.00 23.74 183 GLY A C 1
ATOM 1408 O O . GLY A 1 183 ? 12.855 -7.412 -13.317 1.00 24.56 183 GLY A O 1
ATOM 1409 N N . PHE A 1 184 ? 12.153 -6.507 -15.264 1.00 24.55 184 PHE A N 1
ATOM 1410 C CA . PHE A 1 184 ? 11.821 -5.194 -14.719 1.00 24.67 184 PHE A CA 1
ATOM 1411 C C . PHE A 1 184 ? 10.374 -4.849 -15.038 1.00 25.12 184 PHE A C 1
ATOM 1412 O O . PHE A 1 184 ? 9.878 -5.179 -16.117 1.00 25.84 184 PHE A O 1
ATOM 1420 N N . THR A 1 185 ? 9.700 -4.183 -14.104 1.00 25.23 185 THR A N 1
ATOM 1421 C CA . THR A 1 185 ? 8.418 -3.555 -14.406 1.00 25.84 185 THR A CA 1
ATOM 1422 C C . THR A 1 185 ? 8.677 -2.117 -14.835 1.00 26.63 185 THR A C 1
ATOM 1423 O O . THR A 1 185 ? 9.399 -1.381 -14.155 1.00 27.28 185 THR A O 1
ATOM 1427 N N . ILE A 1 186 ? 8.103 -1.723 -15.966 1.00 27.22 186 ILE A N 1
ATOM 1428 C CA . ILE A 1 186 ? 8.155 -0.330 -16.399 1.00 27.55 186 ILE A CA 1
ATOM 1429 C C . ILE A 1 186 ? 7.066 0.446 -15.665 1.00 28.72 186 ILE A C 1
ATOM 1430 O O . ILE A 1 186 ? 5.888 0.092 -15.726 1.00 29.79 186 ILE A O 1
ATOM 1435 N N . GLU A 1 187 ? 7.478 1.487 -14.948 1.00 30.44 187 GLU A N 1
ATOM 1436 C CA . GLU A 1 187 ? 6.554 2.329 -14.194 1.00 31.37 187 GLU A CA 1
ATOM 1437 C C . GLU A 1 187 ? 6.542 3.744 -14.767 1.00 31.79 187 GLU A C 1
ATOM 1438 O O . GLU A 1 187 ? 7.547 4.204 -15.312 1.00 32.49 187 GLU A O 1
ATOM 1444 N N . ASP A 1 188 ? 5.403 4.425 -14.660 1.00 31.62 188 ASP A N 1
ATOM 1445 C CA . ASP A 1 188 ? 5.297 5.799 -15.157 1.00 31.67 188 ASP A CA 1
ATOM 1446 C C . ASP A 1 188 ? 5.750 6.816 -14.107 1.00 31.79 188 ASP A C 1
ATOM 1447 O O . ASP A 1 188 ? 6.286 6.440 -13.061 1.00 31.58 188 ASP A O 1
ATOM 1452 N N . GLU A 1 189 ? 5.327 8.022 -14.228 1.00 31.17 189 GLU A N 1
ATOM 1453 C CA . GLU A 1 189 ? 5.798 9.113 -13.369 1.00 31.08 189 GLU A CA 1
ATOM 1454 C C . GLU A 1 189 ? 5.132 9.142 -11.987 1.00 30.42 189 GLU A C 1
ATOM 1455 O O . GLU A 1 189 ? 5.627 9.792 -11.065 1.00 30.27 189 GLU A O 1
ATOM 1461 N N . GLU A 1 190 ? 4.127 8.489 -12.072 1.00 30.53 190 GLU A N 1
ATOM 1462 C CA . GLU A 1 190 ? 3.388 8.337 -10.820 1.00 30.88 190 GLU A CA 1
ATOM 1463 C C . GLU A 1 190 ? 3.621 6.952 -10.210 1.00 30.15 190 GLU A C 1
ATOM 1464 O O . GLU A 1 190 ? 2.934 6.554 -9.265 1.00 29.72 190 GLU A O 1
ATOM 1470 N N . LEU A 1 191 ? 4.602 6.238 -10.761 1.00 29.73 191 LEU A N 1
ATOM 1471 C CA . LEU A 1 191 ? 4.924 4.854 -10.384 1.00 29.65 191 LEU A CA 1
ATOM 1472 C C . LEU A 1 191 ? 3.739 3.893 -10.509 1.00 29.58 191 LEU A C 1
ATOM 1473 O O . LEU A 1 191 ? 3.546 3.014 -9.667 1.00 28.50 191 LEU A O 1
ATOM 1478 N N . SER A 1 192 ? 2.950 4.082 -11.565 1.00 29.43 192 SER A N 1
ATOM 1479 C CA . SER A 1 192 ? 1.895 3.143 -11.922 1.00 30.00 192 SER A CA 1
ATOM 1480 C C . SER A 1 192 ? 2.443 2.141 -12.924 1.00 29.90 192 SER A C 1
ATOM 1481 O O . SER A 1 192 ? 3.252 2.493 -13.782 1.00 29.06 192 SER A O 1
ATOM 1484 N N . HIS A 1 193 ? 1.989 0.897 -12.802 1.00 29.70 193 HIS A N 1
ATOM 1485 C CA . HIS A 1 193 ? 2.452 -0.213 -13.632 1.00 30.81 193 HIS A CA 1
ATOM 1486 C C . HIS A 1 193 ? 2.084 -0.045 -15.109 1.00 30.59 193 HIS A C 1
ATOM 1487 O O . HIS A 1 193 ? 0.910 -0.124 -15.477 1.00 30.98 193 HIS A O 1
ATOM 1494 N N . LEU A 1 194 ? 3.095 0.182 -15.947 1.00 29.97 194 LEU A N 1
ATOM 1495 C CA . LEU A 1 194 ? 2.891 0.311 -17.391 1.00 29.72 194 LEU A CA 1
ATOM 1496 C C . LEU A 1 194 ? 3.092 -1.006 -18.130 1.00 30.34 194 LEU A C 1
ATOM 1497 O O . LEU A 1 194 ? 2.378 -1.300 -19.091 1.00 30.40 194 LEU A O 1
ATOM 1502 N N . GLY A 1 195 ? 4.072 -1.789 -17.688 1.00 29.73 195 GLY A N 1
ATOM 1503 C CA . GLY A 1 195 ? 4.368 -3.066 -18.324 1.00 28.53 195 GLY A CA 1
ATOM 1504 C C . GLY A 1 195 ? 5.607 -3.763 -17.801 1.00 27.35 195 GLY A C 1
ATOM 1505 O O . GLY A 1 195 ? 6.204 -3.339 -16.813 1.00 26.83 195 GLY A O 1
ATOM 1506 N N . SER A 1 196 ? 5.985 -4.844 -18.476 1.00 26.27 196 SER A N 1
ATOM 1507 C CA . SER A 1 196 ? 7.133 -5.649 -18.086 1.00 26.41 196 SER A CA 1
ATOM 1508 C C . SER A 1 196 ? 8.131 -5.714 -19.229 1.00 25.90 196 SER A C 1
ATOM 1509 O O . SER A 1 196 ? 7.743 -5.767 -20.397 1.00 25.44 196 SER A O 1
ATOM 1512 N N . ALA A 1 197 ? 9.416 -5.709 -18.887 1.00 25.07 197 ALA A N 1
ATOM 1513 C CA . ALA A 1 197 ? 10.474 -5.739 -19.888 1.00 25.49 197 ALA A CA 1
ATOM 1514 C C . ALA A 1 197 ? 11.701 -6.522 -19.431 1.00 25.81 197 ALA A C 1
ATOM 1515 O O . ALA A 1 197 ? 11.918 -6.727 -18.235 1.00 23.80 197 ALA A O 1
ATOM 1517 N N . ILE A 1 198 ? 12.488 -6.966 -20.406 1.00 27.29 198 ILE A N 1
ATOM 1518 C CA . ILE A 1 198 ? 13.793 -7.549 -20.147 1.00 29.00 198 ILE A CA 1
ATOM 1519 C C . ILE A 1 198 ? 14.853 -6.548 -20.592 1.00 29.05 198 ILE A C 1
ATOM 1520 O O . ILE A 1 198 ? 14.955 -6.224 -21.778 1.00 31.02 198 ILE A O 1
ATOM 1525 N N . PHE A 1 199 ? 15.611 -6.039 -19.624 1.00 28.65 199 PHE A N 1
ATOM 1526 C CA . PHE A 1 199 ? 16.747 -5.163 -19.891 1.00 27.86 199 PHE A CA 1
ATOM 1527 C C . PHE A 1 199 ? 18.032 -5.881 -19.479 1.00 27.40 199 PHE A C 1
ATOM 1528 O O . PHE A 1 199 ? 18.482 -5.739 -18.338 1.00 28.37 199 PHE A O 1
ATOM 1536 N N . PRO A 1 200 ? 18.628 -6.652 -20.407 1.00 27.22 200 PRO A N 1
ATOM 1537 C CA . PRO A 1 200 ? 19.764 -7.520 -20.088 1.00 27.37 200 PRO A CA 1
ATOM 1538 C C . PRO A 1 200 ? 20.943 -6.822 -19.399 1.00 27.41 200 PRO A C 1
ATOM 1539 O O . PRO A 1 200 ? 21.427 -7.316 -18.380 1.00 28.52 200 PRO A O 1
ATOM 1543 N N . ASP A 1 201 ? 21.385 -5.690 -19.943 1.00 27.87 201 ASP A N 1
ATOM 1544 C CA . ASP A 1 201 ? 22.522 -4.944 -19.389 1.00 27.90 201 ASP A CA 1
ATOM 1545 C C . ASP A 1 201 ? 22.214 -4.272 -18.045 1.00 28.45 201 ASP A C 1
ATOM 1546 O O . ASP A 1 201 ? 23.109 -4.101 -17.211 1.00 28.99 201 ASP A O 1
ATOM 1551 N N . VAL A 1 202 ? 20.955 -3.887 -17.849 1.00 27.78 202 VAL A N 1
ATOM 1552 C CA . VAL A 1 202 ? 20.498 -3.295 -16.589 1.00 27.03 202 VAL A CA 1
ATOM 1553 C C . VAL A 1 202 ? 20.373 -4.384 -15.518 1.00 26.58 202 VAL A C 1
ATOM 1554 O O . VAL A 1 202 ? 20.538 -4.116 -14.326 1.00 27.16 202 VAL A O 1
ATOM 1558 N N . ALA A 1 203 ? 20.104 -5.612 -15.963 1.00 26.37 203 ALA A N 1
ATOM 1559 C CA . ALA A 1 203 ? 19.968 -6.771 -15.077 1.00 26.12 203 ALA A CA 1
ATOM 1560 C C . ALA A 1 203 ? 21.297 -7.228 -14.470 1.00 25.48 203 ALA A C 1
ATOM 1561 O O . ALA A 1 203 ? 21.309 -8.012 -13.523 1.00 25.97 203 ALA A O 1
ATOM 1563 N N . LEU A 1 204 ? 22.405 -6.737 -15.020 1.00 25.69 204 LEU A N 1
ATOM 1564 C CA . LEU A 1 204 ? 23.743 -7.030 -14.506 1.00 25.25 204 LEU A CA 1
ATOM 1565 C C . LEU A 1 204 ? 23.975 -6.417 -13.122 1.00 25.49 204 LEU A C 1
ATOM 1566 O O . LEU A 1 204 ? 24.789 -6.915 -12.343 1.00 26.49 204 LEU A O 1
ATOM 1571 N N . MET A 1 205 ? 23.247 -5.346 -12.819 1.00 24.58 205 MET A N 1
ATOM 1572 C CA . MET A 1 205 ? 23.439 -4.615 -11.571 1.00 23.49 205 MET A CA 1
ATOM 1573 C C . MET A 1 205 ? 22.860 -5.347 -10.367 1.00 22.41 205 MET A C 1
ATOM 1574 O O . MET A 1 205 ? 21.731 -5.844 -10.407 1.00 22.44 205 MET A O 1
ATOM 1579 N N . ASN A 1 206 ? 23.657 -5.415 -9.305 1.00 20.11 206 ASN A N 1
ATOM 1580 C CA . ASN A 1 206 ? 23.225 -6.002 -8.044 1.00 19.62 206 ASN A CA 1
ATOM 1581 C C . ASN A 1 206 ? 22.381 -5.025 -7.236 1.00 18.37 206 ASN A C 1
ATOM 1582 O O . ASN A 1 206 ? 22.350 -3.833 -7.539 1.00 18.17 206 ASN A O 1
ATOM 1587 N N . HIS A 1 207 ? 21.703 -5.541 -6.213 1.00 17.09 207 HIS A N 1
ATOM 1588 C CA . HIS A 1 207 ? 20.781 -4.755 -5.393 1.00 17.28 207 HIS A CA 1
ATOM 1589 C C . HIS A 1 207 ? 21.418 -4.158 -4.134 1.00 17.87 207 HIS A C 1
ATOM 1590 O O . HIS A 1 207 ? 22.304 -4.763 -3.528 1.00 19.08 207 HIS A O 1
ATOM 1597 N N . SER A 1 208 ? 20.942 -2.973 -3.753 1.00 17.92 208 SER A N 1
ATOM 1598 C CA . SER A 1 208 ? 21.223 -2.379 -2.445 1.00 18.36 208 SER A CA 1
ATOM 1599 C C . SER A 1 208 ? 20.026 -1.572 -1.951 1.00 19.34 208 SER A C 1
ATOM 1600 O O . SER A 1 208 ? 19.268 -1.014 -2.753 1.00 19.35 208 SER A O 1
ATOM 1603 N N . CYS A 1 209 ? 19.863 -1.514 -0.629 1.00 20.99 209 CYS A N 1
ATOM 1604 C CA . CYS A 1 209 ? 18.817 -0.697 -0.010 1.00 21.97 209 CYS A CA 1
ATOM 1605 C C . CYS A 1 209 ? 19.264 0.753 0.176 1.00 23.12 209 CYS A C 1
ATOM 1606 O O . CYS A 1 209 ? 18.474 1.615 0.559 1.00 22.88 209 CYS A O 1
ATOM 1609 N N . CYS A 1 210 ? 20.542 1.011 -0.079 1.00 23.92 210 CYS A N 1
ATOM 1610 C CA . CYS A 1 210 ? 21.023 2.374 -0.273 1.00 25.29 210 CYS A CA 1
ATOM 1611 C C . CYS A 1 210 ? 21.731 2.445 -1.626 1.00 24.08 210 CYS A C 1
ATOM 1612 O O . CYS A 1 210 ? 22.960 2.522 -1.686 1.00 26.28 210 CYS A O 1
ATOM 1615 N N . PRO A 1 211 ? 20.946 2.404 -2.723 1.00 23.39 211 PRO A N 1
ATOM 1616 C CA . PRO A 1 211 ? 21.517 2.307 -4.064 1.00 22.77 211 PRO A CA 1
ATOM 1617 C C . PRO A 1 211 ? 22.231 3.586 -4.491 1.00 22.38 211 PRO A C 1
ATOM 1618 O O . PRO A 1 211 ? 21.901 4.671 -4.006 1.00 22.56 211 PRO A O 1
ATOM 1622 N N . ASN A 1 212 ? 23.209 3.446 -5.380 1.00 21.75 212 ASN A N 1
ATOM 1623 C CA . ASN A 1 212 ? 23.878 4.607 -5.965 1.00 22.77 212 ASN A CA 1
ATOM 1624 C C . ASN A 1 212 ? 23.374 4.966 -7.363 1.00 22.69 212 ASN A C 1
ATOM 1625 O O . ASN A 1 212 ? 23.804 5.962 -7.941 1.00 23.52 212 ASN A O 1
ATOM 1630 N N . VAL A 1 213 ? 22.465 4.151 -7.899 1.00 22.78 213 VAL A N 1
ATOM 1631 C CA . VAL A 1 213 ? 21.766 4.483 -9.144 1.00 22.80 213 VAL A CA 1
ATOM 1632 C C . VAL A 1 213 ? 20.265 4.238 -9.081 1.00 23.55 213 VAL A C 1
ATOM 1633 O O . VAL A 1 213 ? 19.757 3.565 -8.179 1.00 22.21 213 VAL A O 1
ATOM 1637 N N . ILE A 1 214 ? 19.573 4.782 -10.075 1.00 23.29 214 ILE A N 1
ATOM 1638 C CA . ILE A 1 214 ? 18.139 4.636 -10.211 1.00 23.55 214 ILE A CA 1
ATOM 1639 C C . ILE A 1 214 ? 17.800 4.346 -11.674 1.00 23.72 214 ILE A C 1
ATOM 1640 O O . ILE A 1 214 ? 18.411 4.908 -12.590 1.00 23.66 214 ILE A O 1
ATOM 1645 N N . VAL A 1 215 ? 16.848 3.446 -11.890 1.00 23.30 215 VAL A N 1
ATOM 1646 C CA . VAL A 1 215 ? 16.416 3.124 -13.243 1.00 22.77 215 VAL A CA 1
ATOM 1647 C C . VAL A 1 215 ? 15.129 3.876 -13.558 1.00 24.65 215 VAL A C 1
ATOM 1648 O O . VAL A 1 215 ? 14.153 3.794 -12.811 1.00 23.49 215 VAL A O 1
ATOM 1652 N N . THR A 1 216 ? 15.157 4.642 -14.645 1.00 24.23 216 THR A N 1
ATOM 1653 C CA . THR A 1 216 ? 13.961 5.290 -15.181 1.00 25.29 216 THR A CA 1
ATOM 1654 C C . THR A 1 216 ? 13.774 4.864 -16.632 1.00 25.61 216 THR A C 1
ATOM 1655 O O . THR A 1 216 ? 14.625 4.177 -17.197 1.00 25.44 216 THR A O 1
ATOM 1659 N N . TYR A 1 217 ? 12.663 5.278 -17.233 1.00 27.00 217 TYR A N 1
ATOM 1660 C CA . TYR A 1 217 ? 12.305 4.815 -18.570 1.00 28.45 217 TYR A CA 1
ATOM 1661 C C . TYR A 1 217 ? 11.912 5.953 -19.506 1.00 28.92 217 TYR A C 1
ATOM 1662 O O . TYR A 1 217 ? 11.218 6.888 -19.107 1.00 27.73 217 TYR A O 1
ATOM 1671 N N . LYS A 1 218 ? 12.389 5.861 -20.744 1.00 30.51 218 LYS A N 1
ATOM 1672 C CA . LYS A 1 218 ? 12.021 6.773 -21.822 1.00 33.39 218 LYS A CA 1
ATOM 1673 C C . LYS A 1 218 ? 11.341 5.924 -22.899 1.00 34.00 218 LYS A C 1
ATOM 1674 O O . LYS A 1 218 ? 11.976 5.481 -23.859 1.00 34.76 218 LYS A O 1
ATOM 1680 N N . GLY A 1 219 ? 10.046 5.684 -22.714 1.00 34.59 219 GLY A N 1
ATOM 1681 C CA . GLY A 1 219 ? 9.319 4.716 -23.529 1.00 34.23 219 GLY A CA 1
ATOM 1682 C C . GLY A 1 219 ? 9.697 3.305 -23.113 1.00 34.07 219 GLY A C 1
ATOM 1683 O O . GLY A 1 219 ? 9.414 2.888 -21.987 1.00 33.35 219 GLY A O 1
ATOM 1684 N N . THR A 1 220 ? 10.346 2.577 -24.020 1.00 33.59 220 THR A N 1
ATOM 1685 C CA . THR A 1 220 ? 10.851 1.234 -23.728 1.00 34.31 220 THR A CA 1
ATOM 1686 C C . THR A 1 220 ? 12.360 1.243 -23.464 1.00 33.94 220 THR A C 1
ATOM 1687 O O . THR A 1 220 ? 12.983 0.189 -23.359 1.00 34.81 220 THR A O 1
ATOM 1691 N N . LEU A 1 221 ? 12.938 2.437 -23.359 1.00 33.99 221 LEU A N 1
ATOM 1692 C CA . LEU A 1 221 ? 14.374 2.589 -23.136 1.00 32.99 221 LEU A CA 1
ATOM 1693 C C . LEU A 1 221 ? 14.685 2.887 -21.670 1.00 31.98 221 LEU A C 1
ATOM 1694 O O . LEU A 1 221 ? 14.316 3.943 -2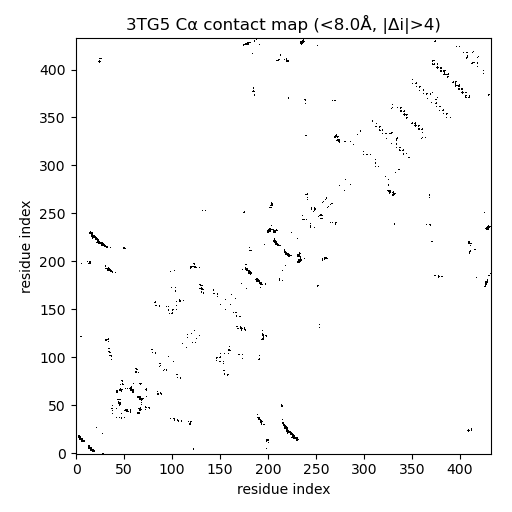1.151 1.00 31.21 221 LEU A O 1
ATOM 1699 N N . ALA A 1 222 ? 15.369 1.952 -21.015 1.00 30.77 222 ALA A N 1
ATOM 1700 C CA . ALA A 1 222 ? 15.800 2.136 -19.633 1.00 29.51 222 ALA A CA 1
ATOM 1701 C C . ALA A 1 222 ? 16.994 3.075 -19.571 1.00 28.75 222 ALA A C 1
ATOM 1702 O O . ALA A 1 222 ? 17.910 2.982 -20.390 1.00 29.37 222 ALA A O 1
ATOM 1704 N N . GLU A 1 223 ? 16.970 3.985 -18.601 1.00 27.54 223 GLU A N 1
ATOM 1705 C CA . GLU A 1 223 ? 18.076 4.906 -18.369 1.00 26.57 223 GLU A CA 1
ATOM 1706 C C . GLU A 1 223 ? 18.563 4.793 -16.929 1.00 25.85 223 GLU A C 1
ATOM 1707 O O . GLU A 1 223 ? 17.761 4.746 -15.993 1.00 26.21 223 GLU A O 1
ATOM 1713 N N . VAL A 1 224 ? 19.882 4.750 -16.764 1.00 25.01 224 VAL A N 1
ATOM 1714 C CA . VAL A 1 224 ? 20.498 4.557 -15.454 1.00 23.97 224 VAL A CA 1
ATOM 1715 C C . VAL A 1 224 ? 21.269 5.806 -15.032 1.00 23.32 224 VAL A C 1
ATOM 1716 O O . VAL A 1 224 ? 22.251 6.187 -15.672 1.00 24.93 224 VAL A O 1
ATOM 1720 N N . ARG A 1 225 ? 20.813 6.436 -13.953 1.00 22.87 225 ARG A N 1
ATOM 1721 C CA . ARG A 1 225 ? 21.424 7.666 -13.460 1.00 23.67 225 ARG A CA 1
ATOM 1722 C C . ARG A 1 225 ? 21.850 7.562 -12.005 1.00 24.11 225 ARG A C 1
ATOM 1723 O O . ARG A 1 225 ? 21.168 6.930 -11.193 1.00 24.47 225 ARG A O 1
ATOM 1731 N N . ALA A 1 226 ? 22.979 8.194 -11.691 1.00 23.92 226 ALA A N 1
ATOM 1732 C CA . ALA A 1 226 ? 23.536 8.193 -10.343 1.00 23.85 226 ALA A CA 1
ATOM 1733 C C . ALA A 1 226 ? 22.701 9.035 -9.386 1.00 24.08 226 ALA A C 1
ATOM 1734 O O . ALA A 1 226 ? 22.260 10.135 -9.732 1.00 24.55 226 ALA A O 1
ATOM 1736 N N . VAL A 1 227 ? 22.476 8.496 -8.190 1.00 23.99 227 VAL A N 1
ATOM 1737 C CA . VAL A 1 227 ? 21.787 9.208 -7.110 1.00 23.54 227 VAL A CA 1
ATOM 1738 C C . VAL A 1 227 ? 22.725 9.379 -5.915 1.00 24.43 227 VAL A C 1
ATOM 1739 O O . VAL A 1 227 ? 22.362 9.967 -4.893 1.00 23.81 227 VAL A O 1
ATOM 1743 N N . GLN A 1 228 ? 23.926 8.827 -6.059 1.00 25.37 228 GLN A N 1
ATOM 1744 C CA . GLN A 1 228 ? 25.035 9.044 -5.138 1.00 26.63 228 GLN A CA 1
ATOM 1745 C C . GLN A 1 228 ? 26.284 9.231 -5.986 1.00 27.71 228 GLN A C 1
ATOM 1746 O O . GLN A 1 228 ? 26.327 8.776 -7.133 1.00 27.13 228 GLN A O 1
ATOM 1752 N N . GLU A 1 229 ? 27.298 9.891 -5.433 1.00 27.70 229 GLU A N 1
ATOM 1753 C CA . GLU A 1 229 ? 28.587 9.976 -6.110 1.00 30.09 229 GLU A CA 1
ATOM 1754 C C . GLU A 1 229 ? 29.216 8.584 -6.188 1.00 29.51 229 GLU A C 1
ATOM 1755 O O . GLU A 1 229 ? 29.327 7.884 -5.176 1.00 28.93 229 GLU A O 1
ATOM 1761 N N . ILE A 1 230 ? 29.600 8.189 -7.399 1.00 29.83 230 ILE A N 1
ATOM 1762 C CA . ILE A 1 230 ? 30.249 6.901 -7.638 1.00 30.31 230 ILE A CA 1
ATOM 1763 C C . ILE A 1 230 ? 31.691 7.139 -8.084 1.00 31.68 230 ILE A C 1
ATOM 1764 O O . ILE A 1 230 ? 31.956 8.013 -8.912 1.00 32.28 230 ILE A O 1
ATOM 1769 N N . LYS A 1 231 ? 32.616 6.365 -7.521 1.00 31.43 231 LYS A N 1
ATOM 1770 C CA . LYS A 1 231 ? 34.038 6.488 -7.838 1.00 31.27 231 LYS A CA 1
ATOM 1771 C C . LYS A 1 231 ? 34.510 5.325 -8.712 1.00 30.22 231 LYS A C 1
ATOM 1772 O O . LYS A 1 231 ? 33.835 4.296 -8.777 1.00 29.90 231 LYS A O 1
ATOM 1778 N N . PRO A 1 232 ? 35.664 5.488 -9.397 1.00 29.76 232 PRO A N 1
ATOM 1779 C CA . PRO A 1 232 ? 36.247 4.371 -10.139 1.00 28.86 232 PRO A CA 1
ATOM 1780 C C . PRO A 1 232 ? 36.483 3.162 -9.234 1.00 28.16 232 PRO A C 1
ATOM 1781 O O . PRO A 1 232 ? 36.902 3.318 -8.084 1.00 27.48 232 PRO A O 1
ATOM 1785 N N . GLY A 1 233 ? 36.182 1.974 -9.751 1.00 28.20 233 GLY A N 1
ATOM 1786 C CA . GLY A 1 233 ? 36.345 0.733 -9.001 1.00 27.60 233 GLY A CA 1
ATOM 1787 C C . GLY A 1 233 ? 35.164 0.352 -8.125 1.00 26.77 233 GLY A C 1
ATOM 1788 O O . GLY A 1 233 ? 35.080 -0.786 -7.658 1.00 25.83 233 GLY A O 1
ATOM 1789 N N . GLU A 1 234 ? 34.255 1.299 -7.899 1.00 25.97 234 GLU A N 1
ATOM 1790 C CA . GLU A 1 234 ? 33.075 1.059 -7.069 1.00 26.95 234 GLU A CA 1
ATOM 1791 C C . GLU A 1 234 ? 31.970 0.356 -7.852 1.00 26.01 234 GLU A C 1
ATOM 1792 O O . GLU A 1 234 ? 31.694 0.704 -9.001 1.00 27.34 234 GLU A O 1
ATOM 1798 N N . GLU A 1 235 ? 31.344 -0.630 -7.212 1.00 25.30 235 GLU A N 1
ATOM 1799 C CA . GLU A 1 235 ? 30.221 -1.359 -7.798 1.00 24.67 235 GLU A CA 1
ATOM 1800 C C . GLU A 1 235 ? 28.958 -0.499 -7.840 1.00 23.53 235 GLU A C 1
ATOM 1801 O O . GLU A 1 235 ? 28.704 0.305 -6.940 1.00 23.47 235 GLU A O 1
ATOM 1807 N N . VAL A 1 236 ? 28.173 -0.692 -8.895 1.00 23.58 236 VAL A N 1
ATOM 1808 C CA . VAL A 1 236 ? 26.943 0.055 -9.117 1.00 22.86 236 VAL A CA 1
ATOM 1809 C C . VAL A 1 236 ? 25.738 -0.769 -8.661 1.00 22.02 236 VAL A C 1
ATOM 1810 O O . VAL A 1 236 ? 25.479 -1.853 -9.189 1.00 21.21 236 VAL A O 1
ATOM 1814 N N . PHE A 1 237 ? 25.014 -0.258 -7.671 1.00 21.85 237 PHE A N 1
ATOM 1815 C CA . PHE A 1 237 ? 23.829 -0.948 -7.179 1.00 22.12 237 PHE A CA 1
ATOM 1816 C C . PHE A 1 237 ? 22.549 -0.204 -7.482 1.00 22.45 237 PHE A C 1
ATOM 1817 O O . PHE A 1 237 ? 22.403 0.977 -7.172 1.00 22.22 237 PHE A O 1
ATOM 1825 N N . THR A 1 238 ? 21.618 -0.919 -8.087 1.00 22.94 238 THR A N 1
ATOM 1826 C CA . THR A 1 238 ? 20.270 -0.435 -8.202 1.00 23.88 238 THR A CA 1
ATOM 1827 C C . THR A 1 238 ? 19.490 -1.030 -7.024 1.00 23.26 238 THR A C 1
ATOM 1828 O O . THR A 1 238 ? 20.068 -1.706 -6.169 1.00 23.98 238 THR A O 1
ATOM 1832 N N . SER A 1 239 ? 18.194 -0.750 -6.967 1.00 22.35 239 SER A N 1
ATOM 1833 C CA . SER A 1 239 ? 17.314 -1.367 -5.984 1.00 21.13 239 SER A CA 1
ATOM 1834 C C . SER A 1 239 ? 16.228 -2.180 -6.694 1.00 19.87 239 SER A C 1
ATOM 1835 O O . SER A 1 239 ? 15.624 -1.696 -7.650 1.00 17.89 239 SER A O 1
ATOM 1838 N N . TYR A 1 240 ? 15.984 -3.406 -6.230 1.00 18.70 240 TYR A N 1
ATOM 1839 C CA . TYR A 1 240 ? 14.977 -4.280 -6.848 1.00 19.14 240 TYR A CA 1
ATOM 1840 C C . TYR A 1 240 ? 13.578 -4.084 -6.263 1.00 18.93 240 TYR A C 1
ATOM 1841 O O . TYR A 1 240 ? 12.583 -4.451 -6.890 1.00 19.21 240 TYR A O 1
ATOM 1850 N N . ILE A 1 241 ? 13.504 -3.518 -5.062 1.00 19.62 241 ILE A N 1
ATOM 1851 C CA . ILE A 1 241 ? 12.243 -3.460 -4.317 1.00 20.78 241 ILE A CA 1
ATOM 1852 C C . ILE A 1 241 ? 11.944 -2.089 -3.705 1.00 20.55 241 ILE A C 1
ATOM 1853 O O . ILE A 1 241 ? 12.821 -1.225 -3.633 1.00 20.73 241 ILE A O 1
ATOM 1858 N N . ASP A 1 242 ? 10.695 -1.912 -3.271 1.00 21.61 242 ASP A N 1
ATOM 1859 C CA . ASP A 1 242 ? 10.248 -0.730 -2.532 1.00 22.17 242 ASP A CA 1
ATOM 1860 C C . ASP A 1 242 ? 10.978 -0.636 -1.194 1.00 22.63 242 ASP A C 1
ATOM 1861 O O . ASP A 1 242 ? 10.890 -1.545 -0.366 1.00 22.85 242 ASP A O 1
ATOM 1866 N N . LEU A 1 243 ? 11.677 0.478 -0.984 1.00 23.24 243 LEU A N 1
ATOM 1867 C CA . LEU A 1 243 ? 12.569 0.638 0.173 1.00 24.53 243 LEU A CA 1
ATOM 1868 C C . LEU A 1 243 ? 11.913 1.241 1.421 1.00 24.51 243 LEU A C 1
ATOM 1869 O O . LEU A 1 243 ? 12.596 1.542 2.401 1.00 24.86 243 LEU A O 1
ATOM 1874 N N . LEU A 1 244 ? 10.595 1.409 1.386 1.00 25.10 244 LEU A N 1
ATOM 1875 C CA . LEU A 1 244 ? 9.854 1.954 2.525 1.00 25.47 244 LEU A CA 1
ATOM 1876 C C . LEU A 1 244 ? 9.914 1.048 3.758 1.00 24.88 244 LEU A C 1
ATOM 1877 O O . LEU A 1 244 ? 9.976 1.528 4.891 1.00 25.86 244 LEU A O 1
ATOM 1882 N N . TYR A 1 245 ? 9.912 -0.258 3.523 1.00 23.84 245 TYR A N 1
ATOM 1883 C CA . TYR A 1 245 ? 9.672 -1.238 4.579 1.00 24.92 245 TYR A CA 1
ATOM 1884 C C . TYR A 1 245 ? 10.894 -1.565 5.439 1.00 24.75 245 TYR A C 1
ATOM 1885 O O . TYR A 1 245 ? 12.029 -1.300 5.031 1.00 25.10 245 TYR A O 1
ATOM 1894 N N . PRO A 1 246 ? 10.655 -2.117 6.649 1.00 24.40 246 PRO A N 1
ATOM 1895 C CA . PRO A 1 246 ? 11.706 -2.546 7.573 1.00 24.50 246 PRO A CA 1
ATOM 1896 C C . PRO A 1 246 ? 12.618 -3.613 6.972 1.00 24.29 246 PRO A C 1
ATOM 1897 O O . PRO A 1 246 ? 12.263 -4.245 5.976 1.00 23.67 246 PRO A O 1
ATOM 1901 N N . THR A 1 247 ? 13.775 -3.812 7.598 1.00 24.64 247 THR A N 1
ATOM 1902 C CA . THR A 1 247 ? 14.808 -4.717 7.094 1.00 24.79 247 THR A CA 1
ATOM 1903 C C . THR A 1 247 ? 14.329 -6.166 6.934 1.00 25.34 247 THR A C 1
ATOM 1904 O O . THR A 1 247 ? 14.643 -6.812 5.929 1.00 26.27 247 THR A O 1
ATOM 1908 N N . GLU A 1 248 ? 13.569 -6.666 7.909 1.00 26.69 248 GLU A N 1
ATOM 1909 C CA . GLU A 1 248 ? 13.009 -8.021 7.833 1.00 27.14 248 GLU A CA 1
ATOM 1910 C C . GLU A 1 248 ? 12.080 -8.163 6.626 1.00 26.67 248 GLU A C 1
ATOM 1911 O O . GLU A 1 248 ? 12.203 -9.115 5.852 1.00 27.44 248 GLU A O 1
ATOM 1917 N N . ASP A 1 249 ? 11.167 -7.205 6.472 1.00 25.27 249 ASP A N 1
ATOM 1918 C CA . ASP A 1 249 ? 10.243 -7.165 5.337 1.00 25.11 249 ASP A CA 1
ATOM 1919 C C . ASP A 1 249 ? 10.992 -7.152 4.003 1.00 24.45 249 ASP A C 1
ATOM 1920 O O . ASP A 1 249 ? 10.654 -7.907 3.089 1.00 23.76 249 ASP A O 1
ATOM 1925 N N . ARG A 1 250 ? 12.008 -6.295 3.904 1.00 24.48 250 ARG A N 1
ATOM 1926 C CA . ARG A 1 250 ? 12.801 -6.160 2.682 1.00 24.55 250 ARG A CA 1
ATOM 1927 C C . ARG A 1 250 ? 13.475 -7.476 2.312 1.00 24.24 250 ARG A C 1
ATOM 1928 O O . ARG A 1 250 ? 13.379 -7.932 1.171 1.00 24.40 250 ARG A O 1
ATOM 1936 N N . ASN A 1 251 ? 14.141 -8.086 3.290 1.00 24.60 251 ASN A N 1
ATOM 1937 C CA . ASN A 1 251 ? 14.899 -9.313 3.065 1.00 24.72 251 ASN A CA 1
ATOM 1938 C C . ASN A 1 251 ? 14.062 -10.579 2.907 1.00 25.39 251 ASN A C 1
ATOM 1939 O O . ASN A 1 251 ? 14.501 -11.525 2.254 1.00 25.69 251 ASN A O 1
ATOM 1944 N N . ASP A 1 252 ? 12.865 -10.597 3.495 1.00 26.40 252 ASP A N 1
ATOM 1945 C CA . ASP A 1 252 ? 11.901 -11.671 3.235 1.00 27.68 252 ASP A CA 1
ATOM 1946 C C . ASP A 1 252 ? 11.506 -11.684 1.760 1.00 28.32 252 ASP A C 1
ATOM 1947 O O . ASP A 1 252 ? 11.446 -12.743 1.138 1.00 28.87 252 ASP A O 1
ATOM 1952 N N . ARG A 1 253 ? 11.253 -10.496 1.212 1.00 29.24 253 ARG A N 1
ATOM 1953 C CA . ARG A 1 253 ? 10.952 -10.323 -0.209 1.00 29.73 253 ARG A CA 1
ATOM 1954 C C . ARG A 1 253 ? 12.161 -10.673 -1.087 1.00 29.15 253 ARG A C 1
ATOM 1955 O O . ARG A 1 253 ? 12.007 -11.295 -2.139 1.00 29.82 253 ARG A O 1
ATOM 1963 N N . LEU A 1 254 ? 13.357 -10.290 -0.640 1.00 28.46 254 LEU A N 1
ATOM 1964 C CA . LEU A 1 254 ? 14.589 -10.529 -1.402 1.00 27.42 254 LEU A CA 1
ATOM 1965 C C . LEU A 1 254 ? 15.045 -11.993 -1.413 1.00 26.61 254 LEU A C 1
ATOM 1966 O O . LEU A 1 254 ? 15.538 -12.479 -2.430 1.00 25.78 254 LEU A O 1
ATOM 1971 N N . ARG A 1 255 ? 14.897 -12.682 -0.282 1.00 26.56 255 ARG A N 1
ATOM 1972 C CA . ARG A 1 255 ? 15.188 -14.114 -0.209 1.00 27.57 255 ARG A CA 1
ATOM 1973 C C . ARG A 1 255 ? 14.178 -14.896 -1.037 1.00 27.51 255 ARG A C 1
ATOM 1974 O O . ARG A 1 255 ? 14.526 -15.869 -1.708 1.00 26.67 255 ARG A O 1
ATOM 1982 N N . ASP A 1 256 ? 12.927 -14.446 -0.982 1.00 28.33 256 ASP A N 1
ATOM 1983 C CA . ASP A 1 256 ? 11.814 -15.098 -1.657 1.00 29.48 256 ASP A CA 1
ATOM 1984 C C . ASP A 1 256 ? 11.949 -15.035 -3.175 1.00 29.00 256 ASP A C 1
ATOM 1985 O O . ASP A 1 256 ? 11.903 -16.063 -3.846 1.00 28.25 256 ASP A O 1
ATOM 1990 N N . SER A 1 257 ? 12.129 -13.828 -3.707 1.00 27.81 257 SER A N 1
ATOM 1991 C CA . SER A 1 257 ? 12.175 -13.617 -5.154 1.00 27.15 257 SER A CA 1
ATOM 1992 C C . SER A 1 257 ? 13.571 -13.781 -5.756 1.00 26.45 257 SER A C 1
ATOM 1993 O O . SER A 1 257 ? 13.703 -14.197 -6.908 1.00 27.17 257 SER A O 1
ATOM 1996 N N . TYR A 1 258 ? 14.604 -13.453 -4.982 1.00 26.27 258 TYR A N 1
ATOM 1997 C CA . TYR A 1 258 ? 15.958 -13.334 -5.531 1.00 26.14 258 TYR A CA 1
ATOM 1998 C C . TYR A 1 258 ? 17.016 -14.222 -4.878 1.00 24.86 258 TYR A C 1
ATOM 1999 O O . TYR A 1 258 ? 18.171 -14.232 -5.313 1.00 23.88 258 TYR A O 1
ATOM 2008 N N . PHE A 1 259 ? 16.611 -14.958 -3.844 1.00 24.01 259 PHE A N 1
ATOM 2009 C CA . PHE A 1 259 ? 17.465 -15.939 -3.160 1.00 25.56 259 PHE A CA 1
ATOM 2010 C C . PHE A 1 259 ? 18.752 -15.350 -2.588 1.00 25.49 259 PHE A C 1
ATOM 2011 O O . PHE A 1 259 ? 19.832 -15.919 -2.755 1.00 25.38 259 PHE A O 1
ATOM 2019 N N . PHE A 1 260 ? 18.630 -14.206 -1.919 1.00 25.35 260 PHE A N 1
ATOM 2020 C CA . PHE A 1 260 ? 19.763 -13.609 -1.222 1.00 25.56 260 PHE A CA 1
ATOM 2021 C C . PHE A 1 260 ? 19.319 -12.784 -0.025 1.00 25.62 260 PHE A C 1
ATOM 2022 O O . PHE A 1 260 ? 18.171 -12.346 0.055 1.00 26.24 260 PHE A O 1
ATOM 2030 N N . THR A 1 261 ? 20.242 -12.591 0.909 1.00 25.86 261 THR A N 1
ATOM 2031 C CA . THR A 1 261 ? 20.043 -11.667 2.011 1.00 26.20 261 THR A CA 1
ATOM 2032 C C . THR A 1 261 ? 20.964 -10.470 1.785 1.00 25.71 261 THR A C 1
ATOM 2033 O O . THR A 1 261 ? 22.181 -10.622 1.689 1.00 26.01 261 THR A O 1
ATOM 2037 N N . CYS A 1 262 ? 20.366 -9.289 1.667 1.00 25.84 262 CYS A N 1
ATOM 2038 C CA . CYS A 1 262 ? 21.117 -8.054 1.481 1.00 26.16 262 CYS A CA 1
ATOM 2039 C C . CYS A 1 262 ? 21.896 -7.714 2.743 1.00 27.26 262 CYS A C 1
ATOM 2040 O O . CYS A 1 262 ? 21.397 -7.882 3.860 1.00 27.52 262 CYS A O 1
ATOM 2043 N N . GLU A 1 263 ? 23.125 -7.250 2.551 1.00 28.14 263 GLU A N 1
ATOM 2044 C CA . GLU A 1 263 ? 24.006 -6.906 3.659 1.00 29.27 263 GLU A CA 1
ATOM 2045 C C . GLU A 1 263 ? 24.528 -5.478 3.528 1.00 29.44 263 GLU A C 1
ATOM 2046 O O . GLU A 1 263 ? 25.655 -5.184 3.932 1.00 30.79 263 GLU A O 1
ATOM 2052 N N . CYS A 1 264 ? 23.699 -4.594 2.973 1.00 28.69 264 CYS A N 1
ATOM 2053 C CA . CYS A 1 264 ? 24.054 -3.181 2.841 1.00 27.98 264 CYS A CA 1
ATOM 2054 C C . CYS A 1 264 ? 24.038 -2.486 4.207 1.00 28.66 264 CYS A C 1
ATOM 2055 O O . CYS A 1 264 ? 23.618 -3.076 5.206 1.00 27.51 264 CYS A O 1
ATOM 2058 N N . GLN A 1 265 ? 24.504 -1.238 4.242 1.00 29.15 265 GLN A N 1
ATOM 2059 C CA . GLN A 1 265 ? 24.610 -0.475 5.487 1.00 31.02 265 GLN A CA 1
ATOM 2060 C C . GLN A 1 265 ? 23.250 -0.247 6.155 1.00 30.67 265 GLN A C 1
ATOM 2061 O O . GLN A 1 265 ? 23.147 -0.228 7.382 1.00 30.10 265 GLN A O 1
ATOM 2067 N N . GLU A 1 266 ? 22.213 -0.083 5.340 1.00 30.01 266 GLU A N 1
ATOM 2068 C CA . GLU A 1 266 ? 20.858 0.047 5.852 1.00 29.81 266 GLU A CA 1
ATOM 2069 C C . GLU A 1 266 ? 20.362 -1.264 6.474 1.00 28.62 266 GLU A C 1
ATOM 2070 O O . GLU A 1 266 ? 19.633 -1.246 7.468 1.00 27.33 266 GLU A O 1
ATOM 2076 N N . CYS A 1 267 ? 20.765 -2.393 5.891 1.00 28.21 267 CYS A N 1
ATOM 2077 C CA . CYS A 1 267 ? 20.399 -3.709 6.417 1.00 28.56 267 CYS A CA 1
ATOM 2078 C C . CYS A 1 267 ? 21.239 -4.109 7.636 1.00 29.41 267 CYS A C 1
ATOM 2079 O O . CYS A 1 267 ? 20.771 -4.857 8.494 1.00 31.13 267 CYS A O 1
ATOM 2082 N N . THR A 1 268 ? 22.471 -3.607 7.704 1.00 30.95 268 THR A N 1
ATOM 2083 C CA . THR A 1 268 ? 23.373 -3.886 8.827 1.00 32.46 268 THR A CA 1
ATOM 2084 C C . THR A 1 268 ? 22.998 -3.083 10.077 1.00 32.70 268 THR A C 1
ATOM 2085 O O . THR A 1 268 ? 22.734 -3.662 11.135 1.00 33.44 268 THR A O 1
ATOM 2089 N N . THR A 1 269 ? 22.976 -1.756 9.942 1.00 32.68 269 THR A N 1
ATOM 2090 C CA . THR A 1 269 ? 22.682 -0.848 11.057 1.00 32.81 269 THR A CA 1
ATOM 2091 C C . THR A 1 269 ? 21.229 -0.931 11.527 1.00 33.87 269 THR A C 1
ATOM 2092 O O . THR A 1 269 ? 20.939 -0.698 12.705 1.00 32.67 269 THR A O 1
ATOM 2096 N N . LYS A 1 270 ? 20.327 -1.261 10.599 1.00 35.28 270 LYS A N 1
ATOM 2097 C CA . LYS A 1 270 ? 18.875 -1.227 10.834 1.00 35.51 270 LYS A CA 1
ATOM 2098 C C . LYS A 1 270 ? 18.448 0.171 11.295 1.00 35.59 270 LYS A C 1
ATOM 2099 O O . LYS A 1 270 ? 17.476 0.337 12.034 1.00 35.08 270 LYS A O 1
ATOM 2105 N N . ASP A 1 271 ? 19.194 1.164 10.814 1.00 35.32 271 ASP A N 1
ATOM 2106 C CA . ASP A 1 271 ? 19.085 2.567 11.212 1.00 36.12 271 ASP A CA 1
ATOM 2107 C C . ASP A 1 271 ? 17.660 3.116 11.242 1.00 35.24 271 ASP A C 1
ATOM 2108 O O . ASP A 1 271 ? 17.272 3.796 12.192 1.00 35.81 271 ASP A O 1
ATOM 2113 N N . LYS A 1 272 ? 16.891 2.812 10.202 1.00 35.05 272 LYS A N 1
ATOM 2114 C CA . LYS A 1 272 ? 15.577 3.418 10.009 1.00 34.63 272 LYS A CA 1
ATOM 2115 C C . LYS A 1 272 ? 14.414 2.615 10.599 1.00 34.85 272 LYS A C 1
ATOM 2116 O O . LYS A 1 272 ? 13.286 3.106 10.642 1.00 34.37 272 LYS A O 1
ATOM 2122 N N . ASP A 1 273 ? 14.699 1.399 11.064 1.00 35.11 273 ASP A N 1
ATOM 2123 C CA . ASP A 1 273 ? 13.668 0.484 11.577 1.00 35.71 273 ASP A CA 1
ATOM 2124 C C . ASP A 1 273 ? 12.839 1.062 12.721 1.00 35.50 273 ASP A C 1
ATOM 2125 O O . ASP A 1 273 ? 11.615 0.905 12.747 1.00 35.46 273 ASP A O 1
ATOM 2130 N N . LYS A 1 274 ? 13.517 1.724 13.658 1.00 35.55 274 LYS A N 1
ATOM 2131 C CA . LYS A 1 274 ? 12.884 2.332 14.824 1.00 35.35 274 LYS A CA 1
ATOM 2132 C C . LYS A 1 274 ? 11.796 3.328 14.413 1.00 35.00 274 LYS A C 1
ATOM 2133 O O . LYS A 1 274 ? 10.683 3.289 14.938 1.00 36.13 274 LYS A O 1
ATOM 2139 N N . ALA A 1 275 ? 12.125 4.202 13.464 1.00 34.24 275 ALA A N 1
ATOM 2140 C CA . ALA A 1 275 ? 11.171 5.175 12.934 1.00 34.63 275 ALA A CA 1
ATOM 2141 C C . ALA A 1 275 ? 10.144 4.530 12.004 1.00 34.40 275 ALA A C 1
ATOM 2142 O O . ALA A 1 275 ? 8.995 4.969 11.950 1.00 34.67 275 ALA A O 1
ATOM 2144 N N . LYS A 1 276 ? 10.563 3.497 11.276 1.00 34.12 276 LYS A N 1
ATOM 2145 C CA . LYS A 1 276 ? 9.678 2.784 10.350 1.00 34.85 276 LYS A CA 1
ATOM 2146 C C . LYS A 1 276 ? 8.570 2.012 11.070 1.00 35.73 276 LYS A C 1
ATOM 2147 O O . LYS A 1 276 ? 7.435 1.961 10.590 1.00 35.35 276 LYS A O 1
ATOM 2153 N N . VAL A 1 277 ? 8.908 1.414 12.213 1.00 36.91 277 VAL A N 1
ATOM 2154 C CA . VAL A 1 277 ? 7.932 0.707 13.047 1.00 37.91 277 VAL A CA 1
ATOM 2155 C C . VAL A 1 277 ? 7.691 1.492 14.345 1.00 39.63 277 VAL A C 1
ATOM 2156 O O . VAL A 1 277 ? 7.769 0.942 15.447 1.00 39.69 277 VAL A O 1
ATOM 2160 N N . GLU A 1 278 ? 7.393 2.782 14.195 1.00 41.82 278 GLU A N 1
ATOM 2161 C CA . GLU A 1 278 ? 7.211 3.694 15.330 1.00 44.43 278 GLU A CA 1
ATOM 2162 C C . GLU A 1 278 ? 6.025 3.306 16.215 1.00 45.63 278 GLU A C 1
ATOM 2163 O O . GLU A 1 278 ? 4.899 3.152 15.735 1.00 46.03 278 GLU A O 1
ATOM 2169 N N . ILE A 1 279 ? 6.300 3.147 17.508 1.00 47.19 279 ILE A N 1
ATOM 2170 C CA . ILE A 1 279 ? 5.274 2.863 18.511 1.00 48.73 279 ILE A CA 1
ATOM 2171 C C . ILE A 1 279 ? 4.909 4.153 19.249 1.00 49.69 279 ILE A C 1
ATOM 2172 O O . ILE A 1 279 ? 5.763 5.014 19.469 1.00 49.67 279 ILE A O 1
ATOM 2177 N N . ARG A 1 280 ? 3.636 4.280 19.616 1.00 51.46 280 ARG A N 1
ATOM 2178 C CA . ARG A 1 280 ? 3.136 5.455 20.334 1.00 52.97 280 ARG A CA 1
ATOM 2179 C C . ARG A 1 280 ? 3.625 5.521 21.780 1.00 53.64 280 ARG A C 1
ATOM 2180 O O . ARG A 1 280 ? 4.022 4.509 22.363 1.00 53.11 280 ARG A O 1
ATOM 2188 N N . LYS A 1 281 ? 3.583 6.725 22.344 1.00 54.79 281 LYS A N 1
ATOM 2189 C CA . LYS A 1 281 ? 4.042 6.978 23.707 1.00 56.34 281 LYS A CA 1
ATOM 2190 C C . LYS A 1 281 ? 2.881 6.891 24.701 1.00 57.16 281 LYS A C 1
ATOM 2191 O O . LYS A 1 281 ? 2.402 7.911 25.206 1.00 57.43 281 LYS A O 1
ATOM 2197 N N . LEU A 1 282 ? 2.431 5.667 24.972 1.00 58.65 282 LEU A N 1
ATOM 2198 C CA . LEU A 1 282 ? 1.331 5.441 25.910 1.00 59.86 282 LEU A CA 1
ATOM 2199 C C . LEU A 1 282 ? 1.842 5.178 27.322 1.00 60.72 282 LEU A C 1
ATOM 2200 O O . LEU A 1 282 ? 2.967 4.703 27.511 1.00 60.92 282 LEU A O 1
ATOM 2205 N N . SER A 1 283 ? 1.002 5.487 28.307 1.00 61.31 283 SER A N 1
ATOM 2206 C CA . SER A 1 283 ? 1.251 5.106 29.694 1.00 62.20 283 SER A CA 1
ATOM 2207 C C . SER A 1 283 ? 1.091 3.597 29.877 1.00 62.78 283 SER A C 1
ATOM 2208 O O . SER A 1 283 ? 1.633 3.017 30.818 1.00 63.07 283 SER A O 1
ATOM 2211 N N . ASP A 1 284 ? 0.338 2.969 28.978 1.00 62.78 284 ASP A N 1
ATOM 2212 C CA . ASP A 1 284 ? 0.232 1.515 28.944 1.00 63.12 284 ASP A CA 1
ATOM 2213 C C . ASP A 1 284 ? 0.645 1.008 27.555 1.00 62.79 284 ASP A C 1
ATOM 2214 O O . ASP A 1 284 ? -0.212 0.667 26.733 1.00 62.89 284 ASP A O 1
ATOM 2219 N N . PRO A 1 285 ? 1.968 0.961 27.294 1.00 62.47 285 PRO A N 1
ATOM 2220 C CA . PRO A 1 285 ? 2.504 0.643 25.969 1.00 62.07 285 PRO A CA 1
ATOM 2221 C C . PRO A 1 285 ? 2.512 -0.860 25.673 1.00 62.01 285 PRO A C 1
ATOM 2222 O O . PRO A 1 285 ? 2.692 -1.662 26.594 1.00 62.34 285 PRO A O 1
ATOM 2226 N N . PRO A 1 286 ? 2.314 -1.242 24.395 1.00 61.27 286 PRO A N 1
ATOM 2227 C CA . PRO A 1 286 ? 2.283 -2.659 24.037 1.00 60.84 286 PRO A CA 1
ATOM 2228 C C . PRO A 1 286 ? 3.580 -3.382 24.399 1.00 60.60 286 PRO A C 1
ATOM 2229 O O . PRO A 1 286 ? 4.664 -2.801 24.297 1.00 60.09 286 PRO A O 1
ATOM 2233 N N . LYS A 1 287 ? 3.452 -4.631 24.839 1.00 60.20 287 LYS A N 1
ATOM 2234 C CA . LYS A 1 287 ? 4.601 -5.497 25.089 1.00 60.59 287 LYS A CA 1
ATOM 2235 C C . LYS A 1 287 ? 5.293 -5.870 23.781 1.00 60.25 287 LYS A C 1
ATOM 2236 O O . LYS A 1 287 ? 4.703 -5.750 22.707 1.00 60.39 287 LYS A O 1
ATOM 2242 N N . ALA A 1 288 ? 6.539 -6.330 23.883 1.00 59.67 288 ALA A N 1
ATOM 2243 C CA . ALA A 1 288 ? 7.292 -6.823 22.728 1.00 58.92 288 ALA A CA 1
ATOM 2244 C C . ALA A 1 288 ? 6.504 -7.882 21.955 1.00 58.30 288 ALA A C 1
ATOM 2245 O O . ALA A 1 288 ? 6.614 -7.974 20.731 1.00 57.90 288 ALA A O 1
ATOM 2247 N N . GLU A 1 289 ? 5.709 -8.667 22.682 1.00 57.93 289 GLU A N 1
ATOM 2248 C CA . GLU A 1 289 ? 4.818 -9.661 22.087 1.00 57.43 289 GLU A CA 1
ATOM 2249 C C . GLU A 1 289 ? 3.614 -9.012 21.400 1.00 56.43 289 GLU A C 1
ATOM 2250 O O . GLU A 1 289 ? 3.213 -9.439 20.317 1.00 55.73 289 GLU A O 1
ATOM 2256 N N . ALA A 1 290 ? 3.047 -7.985 22.034 1.00 55.28 290 ALA A N 1
ATOM 2257 C CA . ALA A 1 290 ? 1.913 -7.246 21.473 1.00 54.26 290 ALA A CA 1
ATOM 2258 C C . ALA A 1 290 ? 2.310 -6.461 20.220 1.00 53.69 290 ALA A C 1
ATOM 2259 O O . ALA A 1 290 ? 1.521 -6.348 19.278 1.00 53.34 290 ALA A O 1
ATOM 2261 N N . ILE A 1 291 ? 3.530 -5.923 20.222 1.00 52.69 291 ILE A N 1
ATOM 2262 C CA . ILE A 1 291 ? 4.109 -5.271 19.043 1.00 51.55 291 ILE A CA 1
ATOM 2263 C C . ILE A 1 291 ? 4.323 -6.308 17.936 1.00 50.83 291 ILE A C 1
ATOM 2264 O O . ILE A 1 291 ? 3.945 -6.079 16.786 1.00 50.81 291 ILE A O 1
ATOM 2269 N N . ARG A 1 292 ? 4.911 -7.449 18.305 1.00 49.64 292 ARG A N 1
ATOM 2270 C CA . ARG A 1 292 ? 5.118 -8.582 17.396 1.00 48.71 292 ARG A CA 1
ATOM 2271 C C . ARG A 1 292 ? 3.812 -9.018 16.723 1.00 47.98 292 ARG A C 1
ATOM 2272 O O . ARG A 1 292 ? 3.789 -9.291 15.521 1.00 47.67 292 ARG A O 1
ATOM 2280 N N . ASP A 1 293 ? 2.735 -9.064 17.507 1.00 46.85 293 ASP A N 1
ATOM 2281 C CA . ASP A 1 293 ? 1.422 -9.502 17.029 1.00 45.72 293 ASP A CA 1
ATOM 2282 C C . ASP A 1 293 ? 0.774 -8.526 16.046 1.00 44.42 293 ASP A C 1
ATOM 2283 O O . ASP A 1 293 ? 0.186 -8.952 15.051 1.00 43.96 293 ASP A O 1
ATOM 2288 N N . MET A 1 294 ? 0.879 -7.228 16.329 1.00 43.22 294 MET A N 1
ATOM 2289 C CA . MET A 1 294 ? 0.310 -6.193 15.461 1.00 42.75 294 MET A CA 1
ATOM 2290 C C . MET A 1 294 ? 1.082 -6.076 14.142 1.00 42.09 294 MET A C 1
ATOM 2291 O O . MET A 1 294 ? 0.490 -5.816 13.090 1.00 42.37 294 MET A O 1
ATOM 2296 N N . VAL A 1 295 ? 2.398 -6.274 14.213 1.00 40.89 295 VAL A N 1
ATOM 2297 C CA . VAL A 1 295 ? 3.263 -6.290 13.032 1.00 40.25 295 VAL A CA 1
ATOM 2298 C C . VAL A 1 295 ? 2.949 -7.508 12.154 1.00 40.63 295 VAL A C 1
ATOM 2299 O O . VAL A 1 295 ? 2.906 -7.401 10.924 1.00 40.13 295 VAL A O 1
ATOM 2303 N N . ARG A 1 296 ? 2.717 -8.652 12.799 1.00 40.42 296 ARG A N 1
ATOM 2304 C CA . ARG A 1 296 ? 2.328 -9.881 12.106 1.00 40.30 296 ARG A CA 1
ATOM 2305 C C . ARG A 1 296 ? 0.964 -9.714 11.434 1.00 38.91 296 ARG A C 1
ATOM 2306 O O . ARG A 1 296 ? 0.731 -10.242 10.344 1.00 39.65 296 ARG A O 1
ATOM 2314 N N . TYR A 1 297 ? 0.077 -8.975 12.100 1.00 37.60 297 TYR A N 1
ATOM 2315 C CA . TYR A 1 297 ? -1.250 -8.652 11.581 1.00 35.98 297 TYR A CA 1
ATOM 2316 C C . TYR A 1 297 ? -1.171 -7.707 10.379 1.00 34.72 297 TYR A C 1
ATOM 2317 O O . TYR A 1 297 ? -1.878 -7.893 9.386 1.00 34.36 297 TYR A O 1
ATOM 2326 N N . ALA A 1 298 ? -0.312 -6.696 10.487 1.00 33.45 298 ALA A N 1
ATOM 2327 C CA . ALA A 1 298 ? -0.174 -5.664 9.461 1.00 33.12 298 ALA A CA 1
ATOM 2328 C C . ALA A 1 298 ? 0.333 -6.229 8.137 1.00 32.49 298 ALA A C 1
ATOM 2329 O O . ALA A 1 298 ? -0.131 -5.827 7.070 1.00 33.46 298 ALA A O 1
ATOM 2331 N N . ARG A 1 299 ? 1.277 -7.164 8.221 1.00 31.85 299 ARG A N 1
ATOM 2332 C CA . ARG A 1 299 ? 1.857 -7.808 7.042 1.00 31.74 299 ARG A CA 1
ATOM 2333 C C . ARG A 1 299 ? 0.884 -8.789 6.385 1.00 31.92 299 ARG A C 1
ATOM 2334 O O . ARG A 1 299 ? 0.924 -8.988 5.167 1.00 32.11 299 ARG A O 1
ATOM 2342 N N . ASN A 1 300 ? 0.023 -9.399 7.199 1.00 31.63 300 ASN A N 1
ATOM 2343 C CA . ASN A 1 300 ? -1.047 -10.261 6.702 1.00 31.58 300 ASN A CA 1
ATOM 2344 C C . ASN A 1 300 ? -2.157 -9.457 6.033 1.00 30.87 300 ASN A C 1
ATOM 2345 O O . ASN A 1 300 ? -2.716 -9.880 5.020 1.00 30.69 300 ASN A O 1
ATOM 2350 N N . VAL A 1 301 ? -2.472 -8.298 6.607 1.00 31.22 301 VAL A N 1
ATOM 2351 C CA . VAL A 1 301 ? -3.455 -7.386 6.024 1.00 31.20 301 VAL A CA 1
ATOM 2352 C C . VAL A 1 301 ? -2.955 -6.837 4.685 1.00 31.31 301 VAL A C 1
ATOM 2353 O O . VAL A 1 301 ? -3.718 -6.757 3.719 1.00 31.62 301 VAL A O 1
ATOM 2357 N N . ILE A 1 302 ? -1.672 -6.484 4.637 1.00 31.59 302 ILE A N 1
ATOM 2358 C CA . ILE A 1 302 ? -1.028 -5.992 3.416 1.00 31.65 302 ILE A CA 1
ATOM 2359 C C . ILE A 1 302 ? -1.146 -6.995 2.260 1.00 32.53 302 ILE A C 1
ATOM 2360 O O . ILE A 1 302 ? -1.537 -6.622 1.151 1.00 31.58 302 ILE A O 1
ATOM 2365 N N . GLU A 1 303 ? -0.831 -8.261 2.534 1.00 32.88 303 GLU A N 1
ATOM 2366 C CA . GLU A 1 303 ? -0.979 -9.338 1.548 1.00 34.13 303 GLU A CA 1
ATOM 2367 C C . GLU A 1 303 ? -2.426 -9.596 1.132 1.00 33.27 303 GLU A C 1
ATOM 2368 O O . GLU A 1 303 ? -2.699 -9.840 -0.045 1.00 32.75 303 GLU A O 1
ATOM 2374 N N . GLU A 1 304 ? -3.341 -9.553 2.100 1.00 33.05 304 GLU A N 1
ATOM 2375 C CA . GLU A 1 304 ? -4.766 -9.742 1.833 1.00 33.33 304 GLU A CA 1
ATOM 2376 C C . GLU A 1 304 ? -5.366 -8.644 0.972 1.00 31.96 304 GLU A C 1
ATOM 2377 O O . GLU A 1 304 ? -6.157 -8.921 0.071 1.00 31.35 304 GLU A O 1
ATOM 2383 N N . PHE A 1 305 ? -5.000 -7.400 1.265 1.00 30.37 305 PHE A N 1
ATOM 2384 C CA . PHE A 1 305 ? -5.512 -6.263 0.516 1.00 30.74 305 PHE A CA 1
ATOM 2385 C C . PHE A 1 305 ? -5.029 -6.330 -0.929 1.00 31.56 305 PHE A C 1
ATOM 2386 O O . PHE A 1 305 ? -5.766 -5.985 -1.855 1.00 31.21 305 PHE A O 1
ATOM 2394 N N . ARG A 1 306 ? -3.790 -6.786 -1.102 1.00 31.88 306 ARG A N 1
ATOM 2395 C CA . ARG A 1 306 ? -3.188 -6.988 -2.413 1.00 32.86 306 ARG A CA 1
ATOM 2396 C C . ARG A 1 306 ? -4.032 -7.924 -3.276 1.00 33.45 306 ARG A C 1
ATOM 2397 O O . ARG A 1 306 ? -4.342 -7.599 -4.423 1.00 33.20 306 ARG A O 1
ATOM 2405 N N . ARG A 1 307 ? -4.404 -9.079 -2.725 1.00 34.32 307 ARG A N 1
ATOM 2406 C CA . ARG A 1 307 ? -5.262 -10.020 -3.448 1.00 36.12 307 ARG A CA 1
ATOM 2407 C C . ARG A 1 307 ? -6.723 -9.559 -3.489 1.00 36.56 307 ARG A C 1
ATOM 2408 O O . ARG A 1 307 ? -7.442 -9.872 -4.438 1.00 36.30 307 ARG A O 1
ATOM 2416 N N . ALA A 1 308 ? -7.145 -8.803 -2.475 1.00 37.67 308 ALA A N 1
ATOM 2417 C CA . ALA A 1 308 ? -8.496 -8.231 -2.427 1.00 39.07 308 ALA A CA 1
ATOM 2418 C C . ALA A 1 308 ? -8.719 -7.145 -3.479 1.00 40.43 308 ALA A C 1
ATOM 2419 O O . ALA A 1 308 ? -9.845 -6.953 -3.943 1.00 40.63 308 ALA A O 1
ATOM 2421 N N . LYS A 1 309 ? -7.644 -6.443 -3.846 1.00 41.89 309 LYS A N 1
ATOM 2422 C CA . LYS A 1 309 ? -7.685 -5.369 -4.849 1.00 43.52 309 LYS A CA 1
ATOM 2423 C C . LYS A 1 309 ? -8.265 -5.803 -6.192 1.00 44.17 309 LYS A C 1
ATOM 2424 O O . LYS A 1 309 ? -8.934 -5.017 -6.866 1.00 45.19 309 LYS A O 1
ATOM 2430 N N . HIS A 1 310 ? -8.003 -7.054 -6.566 1.00 44.84 310 HIS A N 1
ATOM 2431 C CA . HIS A 1 310 ? -8.375 -7.585 -7.878 1.00 45.08 310 HIS A CA 1
ATOM 2432 C C . HIS A 1 310 ? -9.883 -7.723 -8.111 1.00 44.75 310 HIS A C 1
ATOM 2433 O O . HIS A 1 310 ? -10.338 -7.648 -9.254 1.00 45.46 310 HIS A O 1
ATOM 2440 N N . TYR A 1 311 ? -10.653 -7.923 -7.041 1.00 43.92 311 TYR A N 1
ATOM 2441 C CA . TYR A 1 311 ? -12.086 -8.208 -7.189 1.00 43.49 311 TYR A CA 1
ATOM 2442 C C . TYR A 1 311 ? -13.047 -7.379 -6.327 1.00 42.78 311 TYR A C 1
ATOM 2443 O O . TYR A 1 311 ? -14.151 -7.062 -6.775 1.00 43.71 311 TYR A O 1
ATOM 2452 N N . LYS A 1 312 ? -12.640 -7.035 -5.106 1.00 41.67 312 LYS A N 1
ATOM 2453 C CA . LYS A 1 312 ? -13.522 -6.311 -4.182 1.00 40.75 312 LYS A CA 1
ATOM 2454 C C . LYS A 1 312 ? -13.842 -4.896 -4.664 1.00 40.27 312 LYS A C 1
ATOM 2455 O O . LYS A 1 312 ? -13.015 -4.246 -5.309 1.00 40.45 312 LYS A O 1
ATOM 2461 N N . SER A 1 313 ? -15.055 -4.439 -4.354 1.00 38.56 313 SER A N 1
ATOM 2462 C CA . SER A 1 313 ? -15.513 -3.099 -4.715 1.00 37.19 313 SER A CA 1
ATOM 2463 C C . SER A 1 313 ? -14.685 -2.024 -3.998 1.00 36.59 313 SER A C 1
ATOM 2464 O O . SER A 1 313 ? -14.104 -2.301 -2.944 1.00 36.33 313 SER A O 1
ATOM 2467 N N . PRO A 1 314 ? -14.621 -0.801 -4.570 1.00 35.60 314 PRO A N 1
ATOM 2468 C CA . PRO A 1 314 ? -13.844 0.291 -3.970 1.00 35.01 314 PRO A CA 1
ATOM 2469 C C . PRO A 1 314 ? -14.257 0.636 -2.537 1.00 33.90 314 PRO A C 1
ATOM 2470 O O . PRO A 1 314 ? -13.391 0.862 -1.688 1.00 32.60 314 PRO A O 1
ATOM 2474 N N . SER A 1 315 ? -15.563 0.664 -2.274 1.00 34.52 315 SER A N 1
ATOM 2475 C CA . SER A 1 315 ? -16.084 0.962 -0.936 1.00 34.70 315 SER A CA 1
ATOM 2476 C C . SER A 1 315 ? -15.713 -0.110 0.089 1.00 34.74 315 SER A C 1
ATOM 2477 O O . SER A 1 315 ? -15.492 0.200 1.263 1.00 34.55 315 SER A O 1
ATOM 2480 N N . GLU A 1 316 ? -15.650 -1.363 -0.362 1.00 34.83 316 GLU A N 1
ATOM 2481 C CA . GLU A 1 316 ? -15.172 -2.471 0.464 1.00 35.79 316 GLU A CA 1
ATOM 2482 C C . GLU A 1 316 ? -13.678 -2.332 0.727 1.00 35.31 316 GLU A C 1
ATOM 2483 O O . GLU A 1 316 ? -13.214 -2.601 1.834 1.00 33.66 316 GLU A O 1
ATOM 2489 N N . LEU A 1 317 ? -12.938 -1.909 -0.299 1.00 35.16 317 LEU A N 1
ATOM 2490 C CA . LEU A 1 317 ? -11.489 -1.731 -0.202 1.00 34.65 317 LEU A CA 1
ATOM 2491 C C . LEU A 1 317 ? -11.117 -0.588 0.738 1.00 34.62 317 LEU A C 1
ATOM 2492 O O . LEU A 1 317 ? -10.140 -0.689 1.482 1.00 34.67 317 LEU A O 1
ATOM 2497 N N . LEU A 1 318 ? -11.901 0.489 0.697 1.00 33.92 318 LEU A N 1
ATOM 2498 C CA . LEU A 1 318 ? -11.748 1.603 1.633 1.00 33.99 318 LEU A CA 1
ATOM 2499 C C . LEU A 1 318 ? -11.976 1.144 3.063 1.00 33.90 318 LEU A C 1
ATOM 2500 O O . LEU A 1 318 ? -11.220 1.499 3.969 1.00 32.49 318 LEU A O 1
ATOM 2505 N N . GLU A 1 319 ? -13.037 0.360 3.243 1.00 34.29 319 GLU A N 1
ATOM 2506 C CA . GLU A 1 319 ? -13.431 -0.159 4.543 1.00 34.62 319 GLU A CA 1
ATOM 2507 C C . GLU A 1 319 ? -12.277 -0.878 5.230 1.00 33.95 319 GLU A C 1
ATOM 2508 O O . GLU A 1 319 ? -11.946 -0.555 6.371 1.00 34.35 319 GLU A O 1
ATOM 2514 N N . ILE A 1 320 ? -11.644 -1.823 4.537 1.00 34.12 320 ILE A N 1
ATOM 2515 C CA . ILE A 1 320 ? -10.550 -2.566 5.160 1.00 34.22 320 ILE A CA 1
ATOM 2516 C C . ILE A 1 320 ? -9.346 -1.662 5.470 1.00 34.76 320 ILE A C 1
ATOM 2517 O O . ILE A 1 320 ? -8.674 -1.856 6.486 1.00 34.46 320 ILE A O 1
ATOM 2522 N N . CYS A 1 321 ? -9.106 -0.665 4.613 1.00 33.91 321 CYS A N 1
ATOM 2523 C CA . CYS A 1 321 ? -8.076 0.349 4.857 1.00 33.50 321 CYS A CA 1
ATOM 2524 C C . CYS A 1 321 ? -8.353 1.109 6.150 1.00 35.07 321 CYS A C 1
ATOM 2525 O O . CYS A 1 321 ? -7.455 1.300 6.972 1.00 35.17 321 CYS A O 1
ATOM 2528 N N . GLU A 1 322 ? -9.606 1.528 6.322 1.00 36.20 322 GLU A N 1
ATOM 2529 C CA . GLU A 1 322 ? -10.038 2.272 7.504 1.00 37.57 322 GLU A CA 1
ATOM 2530 C C . GLU A 1 322 ? -10.053 1.410 8.768 1.00 37.83 322 GLU A C 1
ATOM 2531 O O . GLU A 1 322 ? -9.688 1.885 9.845 1.00 38.73 322 GLU A O 1
ATOM 2537 N N . LEU A 1 323 ? -10.473 0.152 8.626 1.00 38.32 323 LEU A N 1
ATOM 2538 C CA . LEU A 1 323 ? -10.495 -0.806 9.735 1.00 39.81 323 LEU A CA 1
ATOM 2539 C C . LEU A 1 323 ? -9.087 -1.133 10.222 1.00 40.29 323 LEU A C 1
ATOM 2540 O O . LEU A 1 323 ? -8.845 -1.214 11.428 1.00 40.90 323 LEU A O 1
ATOM 2545 N N . SER A 1 324 ? -8.172 -1.330 9.272 1.00 40.35 324 SER A N 1
ATOM 2546 C CA . SER A 1 324 ? -6.771 -1.612 9.571 1.00 40.73 324 SER A CA 1
ATOM 2547 C C . SER A 1 324 ? -6.128 -0.449 10.312 1.00 39.99 324 SER A C 1
ATOM 2548 O O . SER A 1 324 ? -5.448 -0.647 11.320 1.00 39.76 324 SER A O 1
ATOM 2551 N N . GLN A 1 325 ? -6.360 0.760 9.807 1.00 39.86 325 GLN A N 1
ATOM 2552 C CA . GLN A 1 325 ? -5.770 1.971 10.368 1.00 39.93 325 GLN A CA 1
ATOM 2553 C C . GLN A 1 325 ? -6.171 2.186 11.823 1.00 39.66 325 GLN A C 1
ATOM 2554 O O . GLN A 1 325 ? -5.305 2.341 12.682 1.00 39.61 325 GLN A O 1
ATOM 2560 N N . GLU A 1 326 ? -7.477 2.172 12.094 1.00 39.57 326 GLU A N 1
ATOM 2561 C CA . GLU A 1 326 ? -7.990 2.445 13.439 1.00 39.64 326 G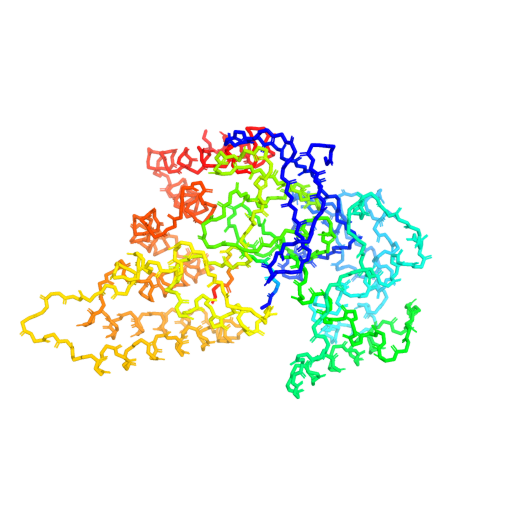LU A CA 1
ATOM 2562 C C . GLU A 1 326 ? -7.512 1.422 14.470 1.00 38.64 326 GLU A C 1
ATOM 2563 O O . GLU A 1 326 ? -7.238 1.776 15.617 1.00 37.97 326 GLU A O 1
ATOM 2569 N N . LYS A 1 327 ? -7.417 0.161 14.048 1.00 38.42 327 LYS A N 1
ATOM 2570 C CA . LYS A 1 327 ? -6.908 -0.921 14.892 1.00 38.03 327 LYS A CA 1
ATOM 2571 C C . LYS A 1 327 ? -5.423 -0.728 15.211 1.00 38.26 327 LYS A C 1
ATOM 2572 O O . LYS A 1 327 ? -5.017 -0.814 16.372 1.00 37.59 327 LYS A O 1
ATOM 2578 N N . MET A 1 328 ? -4.629 -0.463 14.174 1.00 38.69 328 MET A N 1
ATOM 2579 C CA . MET A 1 328 ? -3.191 -0.232 14.319 1.00 38.31 328 MET A CA 1
ATOM 2580 C C . MET A 1 328 ? -2.871 1.078 15.035 1.00 38.59 328 MET A C 1
ATOM 2581 O O . MET A 1 328 ? -1.869 1.161 15.744 1.00 37.54 328 MET A O 1
ATOM 2586 N N . SER A 1 329 ? -3.725 2.088 14.853 1.00 39.07 329 SER A N 1
ATOM 2587 C CA . SER A 1 329 ? -3.505 3.428 15.415 1.00 39.80 329 SER A CA 1
ATOM 2588 C C . SER A 1 329 ? -3.516 3.466 16.945 1.00 40.14 329 SER A C 1
ATOM 2589 O O . SER A 1 329 ? -3.170 4.484 17.546 1.00 40.41 329 SER A O 1
ATOM 2592 N N . SER A 1 330 ? -3.920 2.358 17.562 1.00 40.98 330 SER A N 1
ATOM 2593 C CA . SER A 1 330 ? -3.896 2.220 19.016 1.00 41.01 330 SER A CA 1
ATOM 2594 C C . SER A 1 330 ? -2.479 1.964 19.538 1.00 41.95 330 SER A C 1
ATOM 2595 O O . SER A 1 330 ? -2.204 2.176 20.722 1.00 42.14 330 SER A O 1
ATOM 2598 N N . VAL A 1 331 ? -1.590 1.501 18.654 1.00 41.66 331 VAL A N 1
ATOM 2599 C CA . VAL A 1 331 ? -0.188 1.247 19.012 1.00 41.57 331 VAL A CA 1
ATOM 2600 C C . VAL A 1 331 ? 0.823 1.888 18.045 1.00 41.52 331 VAL A C 1
ATOM 2601 O O . VAL A 1 331 ? 1.934 2.235 18.453 1.00 41.29 331 VAL A O 1
ATOM 2605 N N . PHE A 1 332 ? 0.436 2.048 16.778 1.00 40.19 332 PHE A N 1
ATOM 2606 C CA . PHE A 1 332 ? 1.322 2.620 15.761 1.00 39.13 332 PHE A CA 1
ATOM 2607 C C . PHE A 1 332 ? 1.100 4.118 15.582 1.00 38.70 332 PHE A C 1
ATOM 2608 O O . PHE A 1 332 ? -0.034 4.600 15.642 1.00 38.50 332 PHE A O 1
ATOM 2616 N N . GLU A 1 333 ? 2.192 4.841 15.347 1.00 38.83 333 GLU A N 1
ATOM 2617 C CA . GLU A 1 333 ? 2.133 6.256 14.985 1.00 38.80 333 GLU A CA 1
ATOM 2618 C C . GLU A 1 333 ? 1.709 6.390 13.519 1.00 38.13 333 GLU A C 1
ATOM 2619 O O . GLU A 1 333 ? 1.738 5.411 12.773 1.00 38.72 333 GLU A O 1
ATOM 2625 N N . ASP A 1 334 ? 1.313 7.594 13.111 1.00 37.72 334 ASP A N 1
ATOM 2626 C CA . ASP A 1 334 ? 0.907 7.844 11.723 1.00 37.11 334 ASP A CA 1
ATOM 2627 C C . ASP A 1 334 ? 2.063 7.699 10.727 1.00 36.63 334 ASP A C 1
ATOM 2628 O O . ASP A 1 334 ? 1.845 7.353 9.563 1.00 36.59 334 ASP A O 1
ATOM 2633 N N . SER A 1 335 ? 3.282 7.960 11.195 1.00 34.94 335 SER A N 1
ATOM 2634 C CA . SER A 1 335 ? 4.485 7.828 10.373 1.00 33.63 335 SER A CA 1
ATOM 2635 C C . SER A 1 335 ? 5.028 6.392 10.341 1.00 33.29 335 SER A C 1
ATOM 2636 O O . SER A 1 335 ? 6.029 6.115 9.670 1.00 33.14 335 SER A O 1
ATOM 2639 N N . ASN A 1 336 ? 4.371 5.491 11.074 1.00 32.36 336 ASN A N 1
ATOM 2640 C CA . ASN A 1 336 ? 4.647 4.058 10.989 1.00 31.55 336 ASN A CA 1
ATOM 2641 C C . ASN A 1 336 ? 4.368 3.578 9.571 1.00 30.71 336 ASN A C 1
ATOM 2642 O O . ASN A 1 336 ? 3.373 3.973 8.963 1.00 30.56 336 ASN A O 1
ATOM 2647 N N . VAL A 1 337 ? 5.249 2.726 9.057 1.00 30.34 337 VAL A N 1
ATOM 2648 C CA . VAL A 1 337 ? 5.209 2.296 7.656 1.00 29.99 337 VAL A CA 1
ATOM 2649 C C . VAL A 1 337 ? 3.951 1.492 7.296 1.00 28.63 337 VAL A C 1
ATOM 2650 O O . VAL A 1 337 ? 3.430 1.608 6.184 1.00 29.82 337 VAL A O 1
ATOM 2654 N N . TYR A 1 338 ? 3.463 0.694 8.240 1.00 27.96 338 TYR A N 1
ATOM 2655 C CA . TYR A 1 338 ? 2.256 -0.106 8.029 1.00 28.28 338 TYR A CA 1
ATOM 2656 C C . TYR A 1 338 ? 0.989 0.748 8.009 1.00 28.31 338 TYR A C 1
ATOM 2657 O O . TYR A 1 338 ? 0.015 0.408 7.331 1.00 27.43 338 TYR A O 1
ATOM 2666 N N . MET A 1 339 ? 1.015 1.856 8.747 1.00 27.56 339 MET A N 1
ATOM 2667 C CA . MET A 1 339 ? -0.038 2.865 8.663 1.00 28.41 339 MET A CA 1
ATOM 2668 C C . MET A 1 339 ? 0.035 3.573 7.316 1.00 27.95 339 MET A C 1
ATOM 2669 O O . MET A 1 339 ? -0.987 3.768 6.652 1.00 28.18 339 MET A O 1
ATOM 2674 N N . LEU A 1 340 ? 1.251 3.938 6.913 1.00 27.50 340 LEU A N 1
ATOM 2675 C CA . LEU A 1 340 ? 1.483 4.598 5.628 1.00 26.29 340 LEU A CA 1
ATOM 2676 C C . LEU A 1 340 ? 1.003 3.750 4.450 1.00 25.17 340 LEU A C 1
ATOM 2677 O O . LEU A 1 340 ? 0.410 4.277 3.510 1.00 23.65 340 LEU A O 1
ATOM 2682 N N . HIS A 1 341 ? 1.246 2.442 4.517 1.00 25.05 341 HIS A N 1
ATOM 2683 C CA . HIS A 1 341 ? 0.824 1.517 3.464 1.00 24.77 341 HIS A CA 1
ATOM 2684 C C . HIS A 1 341 ? -0.678 1.596 3.204 1.00 25.32 341 HIS A C 1
ATOM 2685 O O . HIS A 1 341 ? -1.106 1.791 2.064 1.00 24.57 341 HIS A O 1
ATOM 2692 N N . MET A 1 342 ? -1.463 1.448 4.270 1.00 26.23 342 MET A N 1
ATOM 2693 C CA . MET A 1 342 ? -2.921 1.489 4.190 1.00 27.72 342 MET A CA 1
ATOM 2694 C C . MET A 1 342 ? -3.434 2.870 3.792 1.00 27.77 342 MET A C 1
ATOM 2695 O O . MET A 1 342 ? -4.434 2.980 3.083 1.00 27.66 342 MET A O 1
ATOM 2700 N N . MET A 1 343 ? -2.746 3.912 4.252 1.00 27.42 343 MET A N 1
ATOM 2701 C CA . MET A 1 343 ? -3.045 5.287 3.852 1.00 28.64 343 MET A CA 1
ATOM 2702 C C . MET A 1 343 ? -2.858 5.466 2.347 1.00 27.90 343 MET A C 1
ATOM 2703 O O . MET A 1 343 ? -3.715 6.044 1.678 1.00 27.98 343 MET A O 1
ATOM 2708 N N . TYR A 1 344 ? -1.740 4.956 1.826 1.00 26.54 344 TYR A N 1
ATOM 2709 C CA . TYR A 1 344 ? -1.452 5.005 0.390 1.00 26.22 344 TYR A CA 1
ATOM 2710 C C . TYR A 1 344 ? -2.499 4.252 -0.428 1.00 26.28 344 TYR A C 1
ATOM 2711 O O . TYR A 1 344 ? -2.952 4.745 -1.462 1.00 26.65 344 TYR A O 1
ATOM 2720 N N . GLN A 1 345 ? -2.867 3.057 0.034 1.00 26.62 345 GLN A N 1
ATOM 2721 C CA . GLN A 1 345 ? -3.869 2.237 -0.652 1.00 26.80 345 GLN A CA 1
ATOM 2722 C C . GLN A 1 345 ? -5.256 2.867 -0.591 1.00 26.56 345 GLN A C 1
ATOM 2723 O O . GLN A 1 345 ? -6.015 2.790 -1.556 1.00 26.52 345 GLN A O 1
ATOM 2729 N N . ALA A 1 346 ? -5.575 3.491 0.544 1.00 26.97 346 ALA A N 1
ATOM 2730 C CA . ALA A 1 346 ? -6.826 4.234 0.708 1.00 27.24 346 ALA A CA 1
ATOM 2731 C C . ALA A 1 346 ? -6.873 5.439 -0.230 1.00 27.58 346 ALA A C 1
ATOM 2732 O O . ALA A 1 346 ? -7.919 5.743 -0.810 1.00 28.29 346 ALA A O 1
ATOM 2734 N N . MET A 1 347 ? -5.731 6.109 -0.381 1.00 28.11 347 MET A N 1
ATOM 2735 C CA . MET A 1 347 ? -5.598 7.233 -1.304 1.00 28.61 347 MET A CA 1
ATOM 2736 C C . MET A 1 347 ? -5.929 6.817 -2.740 1.00 27.41 347 MET A C 1
ATOM 2737 O O . MET A 1 347 ? -6.661 7.519 -3.439 1.00 27.87 347 MET A O 1
ATOM 2742 N N . GLY A 1 348 ? -5.395 5.670 -3.160 1.00 27.33 348 GLY A N 1
ATOM 2743 C CA . GLY A 1 348 ? -5.618 5.138 -4.505 1.00 27.00 348 GLY A CA 1
ATOM 2744 C C . GLY A 1 348 ? -7.062 4.784 -4.804 1.00 27.54 348 GLY A C 1
ATOM 2745 O O . GLY A 1 348 ? -7.550 5.035 -5.908 1.00 26.38 348 GLY A O 1
ATOM 2746 N N . VAL A 1 349 ? -7.739 4.193 -3.821 1.00 27.22 349 VAL A N 1
ATOM 2747 C CA . VAL A 1 349 ? -9.164 3.874 -3.930 1.00 27.63 349 VAL A CA 1
ATOM 2748 C C . VAL A 1 349 ? -9.994 5.154 -4.091 1.00 28.08 349 VAL A C 1
ATOM 2749 O O . VAL A 1 349 ? -10.869 5.227 -4.957 1.00 27.14 349 VAL A O 1
ATOM 2753 N N . CYS A 1 350 ? -9.698 6.159 -3.265 1.00 29.53 350 CYS A N 1
ATOM 2754 C CA . CYS A 1 350 ? -10.357 7.467 -3.341 1.00 30.94 350 CYS A CA 1
ATOM 2755 C C . CYS A 1 350 ? -10.201 8.119 -4.716 1.00 31.24 350 CYS A C 1
ATOM 2756 O O . CYS A 1 350 ? -11.097 8.828 -5.175 1.00 32.60 350 CYS A O 1
ATOM 2759 N N . LEU A 1 351 ? -9.062 7.869 -5.361 1.00 31.36 351 LEU A N 1
ATOM 2760 C CA . LEU A 1 351 ? -8.793 8.374 -6.707 1.00 31.47 351 LEU A CA 1
ATOM 2761 C C . LEU A 1 351 ? -9.671 7.710 -7.769 1.00 31.16 351 LEU A C 1
ATOM 2762 O O . LEU A 1 351 ? -10.151 8.382 -8.685 1.00 30.80 351 LEU A O 1
ATOM 2767 N N . TYR A 1 352 ? -9.877 6.398 -7.644 1.00 31.54 352 TYR A N 1
ATOM 2768 C CA . TYR A 1 352 ? -10.778 5.667 -8.539 1.00 32.40 352 TYR A CA 1
ATOM 2769 C C . TYR A 1 352 ? -12.231 6.061 -8.288 1.00 31.84 352 TYR A C 1
ATOM 2770 O O . TYR A 1 352 ? -13.004 6.223 -9.230 1.00 32.40 352 TYR A O 1
ATOM 2779 N N . MET A 1 353 ? -12.586 6.211 -7.014 1.00 32.85 353 MET A N 1
ATOM 2780 C CA . MET A 1 353 ? -13.912 6.680 -6.609 1.00 34.60 353 MET A CA 1
ATOM 2781 C C . MET A 1 353 ? -14.161 8.124 -7.037 1.00 35.03 353 MET A C 1
ATOM 2782 O O . MET A 1 353 ? -15.287 8.618 -6.946 1.00 35.53 353 MET A O 1
ATOM 2787 N N . GLN A 1 354 ? -13.098 8.783 -7.500 1.00 34.60 354 GLN A N 1
ATOM 2788 C CA . GLN A 1 354 ? -13.092 10.215 -7.836 1.00 34.54 354 GLN A CA 1
ATOM 2789 C C . GLN A 1 354 ? -13.392 11.110 -6.629 1.00 34.71 354 GLN A C 1
ATOM 2790 O O . GLN A 1 354 ? -13.808 12.263 -6.778 1.00 34.62 354 GLN A O 1
ATOM 2796 N N . ASP A 1 355 ? -13.166 10.559 -5.438 1.00 34.63 355 ASP A N 1
ATOM 2797 C CA . ASP A 1 355 ? -13.157 11.323 -4.200 1.00 35.52 355 ASP A CA 1
ATOM 2798 C C . ASP A 1 355 ? -11.813 12.050 -4.124 1.00 36.02 355 ASP A C 1
ATOM 2799 O O . ASP A 1 355 ? -10.872 11.586 -3.467 1.00 36.14 355 ASP A O 1
ATOM 2804 N N . TRP A 1 356 ? -11.726 13.181 -4.825 1.00 36.21 356 TRP A N 1
ATOM 2805 C CA . TRP A 1 356 ? -10.484 13.950 -4.929 1.00 36.44 356 TRP A CA 1
ATOM 2806 C C . TRP A 1 356 ? -10.073 14.546 -3.587 1.00 36.96 356 TRP A C 1
ATOM 2807 O O . TRP A 1 356 ? -8.882 14.695 -3.302 1.00 37.07 356 TRP A O 1
ATOM 2818 N N . GLU A 1 357 ? -11.072 14.876 -2.772 1.00 37.22 357 GLU A N 1
ATOM 2819 C CA . GLU A 1 357 ? -10.868 15.491 -1.464 1.00 37.49 357 GLU A CA 1
ATOM 2820 C C . GLU A 1 357 ? -10.343 14.483 -0.441 1.00 37.46 357 GLU A C 1
ATOM 2821 O O . GLU A 1 357 ? -9.476 14.809 0.372 1.00 37.24 357 GLU A O 1
ATOM 2827 N N . GLY A 1 358 ? -10.876 13.263 -0.487 1.00 37.90 358 GLY A N 1
ATOM 2828 C CA . GLY A 1 358 ? -10.412 12.179 0.379 1.00 37.16 358 GLY A CA 1
ATOM 2829 C C . GLY A 1 358 ? -9.008 11.731 0.014 1.00 36.07 358 GLY A C 1
ATOM 2830 O O . GLY A 1 358 ? -8.209 11.391 0.888 1.00 35.65 358 GLY A O 1
ATOM 2831 N N . ALA A 1 359 ? -8.716 11.739 -1.286 1.00 35.95 359 ALA A N 1
ATOM 2832 C CA . ALA A 1 359 ? -7.397 11.382 -1.803 1.00 36.09 359 ALA A CA 1
ATOM 2833 C C . ALA A 1 359 ? -6.330 12.374 -1.346 1.00 36.67 359 ALA A C 1
ATOM 2834 O O . ALA A 1 359 ? -5.265 11.970 -0.874 1.00 36.79 359 ALA A O 1
ATOM 2836 N N . LEU A 1 360 ? -6.630 13.666 -1.479 1.00 37.22 360 LEU A N 1
ATOM 2837 C CA . LEU A 1 360 ? -5.723 14.734 -1.053 1.00 38.32 360 LEU A CA 1
ATOM 2838 C C . LEU A 1 360 ? -5.446 14.654 0.444 1.00 38.37 360 LEU A C 1
ATOM 2839 O O . LEU A 1 360 ? -4.311 14.854 0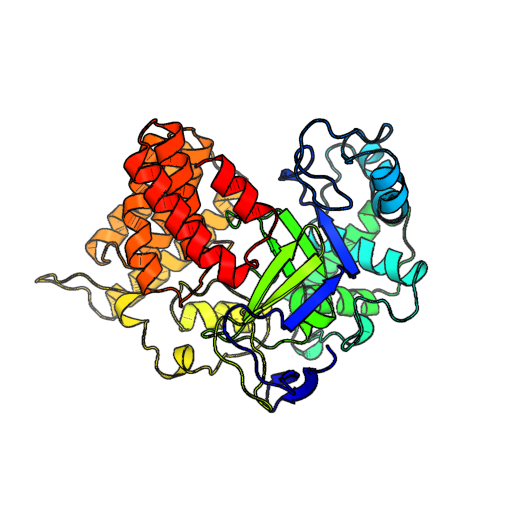.881 1.00 38.81 360 LEU A O 1
ATOM 2844 N N . GLN A 1 361 ? -6.490 14.352 1.216 1.00 38.44 361 GLN A N 1
ATOM 2845 C CA . GLN A 1 361 ? -6.389 14.204 2.666 1.00 38.54 361 GLN A CA 1
ATOM 2846 C C . GLN A 1 361 ? -5.337 13.168 3.059 1.00 38.29 361 GLN A C 1
ATOM 2847 O O . GLN A 1 361 ? -4.508 13.429 3.929 1.00 38.23 361 GLN A O 1
ATOM 2853 N N . TYR A 1 362 ? -5.381 12.002 2.416 1.00 38.79 362 TYR A N 1
ATOM 2854 C CA . TYR A 1 362 ? -4.416 10.934 2.673 1.00 38.82 362 TYR A CA 1
ATOM 2855 C C . TYR A 1 362 ? -2.999 11.317 2.247 1.00 38.92 362 TYR A C 1
ATOM 2856 O O . TYR A 1 362 ? -2.051 11.119 3.006 1.00 39.86 362 TYR A O 1
ATOM 2865 N N . GLY A 1 363 ? -2.869 11.883 1.048 1.00 38.77 363 GLY A N 1
ATOM 2866 C CA . GLY A 1 363 ? -1.574 12.325 0.519 1.00 39.23 363 GLY A CA 1
ATOM 2867 C C . GLY A 1 363 ? -0.817 13.268 1.438 1.00 39.14 363 GLY A C 1
ATOM 2868 O O . GLY A 1 363 ? 0.411 13.198 1.535 1.00 39.96 363 GLY A O 1
ATOM 2869 N N . GLN A 1 364 ? -1.559 14.147 2.112 1.00 39.41 364 GLN A N 1
ATOM 2870 C CA . GLN A 1 364 ? -0.997 15.107 3.066 1.00 38.51 364 GLN A CA 1
ATOM 2871 C C . GLN A 1 364 ? -0.414 14.433 4.309 1.00 38.85 364 GLN A C 1
ATOM 2872 O O . GLN 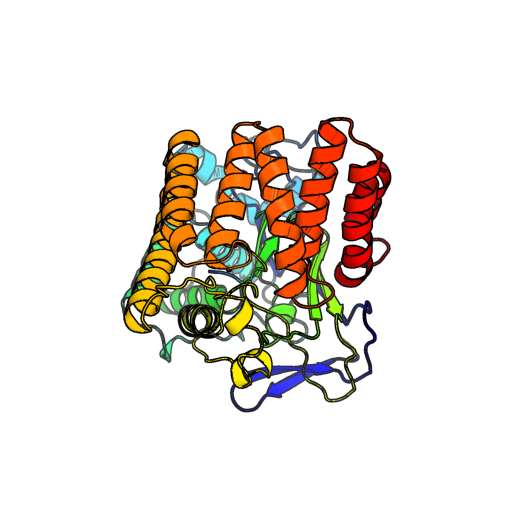A 1 364 ? 0.554 14.928 4.890 1.00 39.14 364 GLN A O 1
ATOM 2878 N N . LYS A 1 365 ? -1.008 13.310 4.710 1.00 38.76 365 LYS A N 1
ATOM 2879 C CA . LYS A 1 365 ? -0.551 12.543 5.874 1.00 38.64 365 LYS A CA 1
ATOM 2880 C C . LYS A 1 365 ? 0.692 11.715 5.548 1.00 38.30 365 LYS A C 1
ATOM 2881 O O . LYS A 1 365 ? 1.448 11.333 6.447 1.00 39.01 365 LYS A O 1
ATOM 2887 N N . ILE A 1 366 ? 0.891 11.448 4.259 1.00 37.62 366 ILE A N 1
ATOM 2888 C CA . ILE A 1 366 ? 1.896 10.493 3.781 1.00 37.53 366 ILE A CA 1
ATOM 2889 C C . ILE A 1 366 ? 3.250 11.134 3.445 1.00 37.42 366 ILE A C 1
ATOM 2890 O O . ILE A 1 366 ? 4.302 10.550 3.723 1.00 36.68 366 ILE A O 1
ATOM 2895 N N . ILE A 1 367 ? 3.211 12.333 2.864 1.00 37.81 367 ILE A N 1
ATOM 2896 C CA . ILE A 1 367 ? 4.392 12.951 2.241 1.00 38.18 367 ILE A CA 1
ATOM 2897 C C . ILE A 1 367 ? 5.620 13.169 3.149 1.00 38.16 367 ILE A C 1
ATOM 2898 O O . ILE A 1 367 ? 6.746 12.866 2.745 1.00 37.99 367 ILE A O 1
ATOM 2903 N N . LYS A 1 368 ? 5.403 13.684 4.359 1.00 38.23 368 LYS A N 1
ATOM 2904 C CA . LYS A 1 368 ? 6.506 13.988 5.279 1.00 38.89 368 LYS A CA 1
ATOM 2905 C C . LYS A 1 368 ? 7.199 12.731 5.832 1.00 38.94 368 LYS A C 1
ATOM 2906 O O . LYS A 1 368 ? 8.429 12.677 5.851 1.00 39.29 368 LYS A O 1
ATOM 2912 N N . PRO A 1 369 ? 6.421 11.720 6.285 1.00 39.36 369 PRO A N 1
ATOM 2913 C CA . PRO A 1 369 ? 7.044 10.447 6.669 1.00 38.72 369 PRO A CA 1
ATOM 2914 C C . PRO A 1 369 ? 7.749 9.732 5.510 1.00 38.58 369 PRO A C 1
ATOM 2915 O O . PRO A 1 369 ? 8.739 9.032 5.733 1.00 37.89 369 PRO A O 1
ATOM 2919 N N . TYR A 1 370 ? 7.242 9.914 4.291 1.00 38.30 370 TYR A N 1
ATOM 2920 C CA . TYR A 1 370 ? 7.864 9.363 3.084 1.00 37.71 370 TYR A CA 1
ATOM 2921 C C . TYR A 1 370 ? 9.260 9.930 2.821 1.00 38.64 370 TYR A C 1
ATOM 2922 O O . TYR A 1 370 ? 10.174 9.190 2.451 1.00 39.58 370 TYR A O 1
ATOM 2931 N N . SER A 1 371 ? 9.414 11.239 3.014 1.00 38.46 371 SER A N 1
ATOM 2932 C CA . SER A 1 371 ? 10.705 11.912 2.845 1.00 38.21 371 SER A CA 1
ATOM 2933 C C . SER A 1 371 ? 11.742 11.394 3.838 1.00 37.46 371 SER A C 1
ATOM 2934 O O . SER A 1 371 ? 12.931 11.313 3.523 1.00 38.28 371 SER A O 1
ATOM 2937 N N . LYS A 1 372 ? 11.273 11.044 5.033 1.00 36.29 372 LYS A N 1
ATOM 2938 C CA . LYS A 1 372 ? 12.127 10.553 6.108 1.00 34.94 372 LYS A CA 1
ATOM 2939 C C . LYS A 1 372 ? 12.625 9.130 5.839 1.00 34.38 372 LYS A C 1
ATOM 2940 O O . LYS A 1 372 ? 13.821 8.855 5.964 1.00 35.22 372 LYS A O 1
ATOM 2946 N N . HIS A 1 373 ? 11.706 8.240 5.463 1.00 33.37 373 HIS A N 1
ATOM 2947 C CA . HIS A 1 373 ? 12.016 6.817 5.295 1.00 31.99 373 HIS A CA 1
ATOM 2948 C C . HIS A 1 373 ? 12.765 6.494 4.006 1.00 31.70 373 HIS A C 1
ATOM 2949 O O . HIS A 1 373 ? 13.661 5.651 4.003 1.00 32.35 373 HIS A O 1
ATOM 2956 N N . TYR A 1 374 ? 12.391 7.154 2.914 1.00 30.75 374 TYR A N 1
ATOM 2957 C CA . TYR A 1 374 ? 13.040 6.923 1.627 1.00 30.85 374 TYR A CA 1
ATOM 2958 C C . TYR A 1 374 ? 14.387 7.642 1.545 1.00 30.94 374 TYR A C 1
ATOM 2959 O O . TYR A 1 374 ? 14.597 8.640 2.239 1.00 30.80 374 TYR A O 1
ATOM 2968 N N . PRO A 1 375 ? 15.314 7.125 0.715 1.00 30.51 375 PRO A N 1
ATOM 2969 C CA . PRO A 1 375 ? 16.580 7.826 0.498 1.00 30.68 375 PRO A CA 1
ATOM 2970 C C . PRO A 1 375 ? 16.397 9.099 -0.332 1.00 30.65 375 PRO A C 1
ATOM 2971 O O . PRO A 1 375 ? 15.283 9.399 -0.773 1.00 29.15 375 PRO A O 1
ATOM 2975 N N . LEU A 1 376 ? 17.486 9.841 -0.524 1.00 31.14 376 LEU A N 1
ATOM 2976 C CA . LEU A 1 376 ? 17.467 11.060 -1.327 1.00 30.11 376 LEU A CA 1
ATOM 2977 C C . LEU A 1 376 ? 17.260 10.699 -2.789 1.00 29.63 376 LEU A C 1
ATOM 2978 O O . LEU A 1 376 ? 17.720 9.646 -3.246 1.00 28.94 376 LEU A O 1
ATOM 2983 N N . TYR A 1 377 ? 16.553 11.573 -3.504 1.00 29.00 377 TYR A N 1
ATOM 2984 C CA . TYR A 1 377 ? 16.254 11.407 -4.934 1.00 28.96 377 TYR A CA 1
ATOM 2985 C C . TYR A 1 377 ? 15.366 10.196 -5.232 1.00 27.43 377 TYR A C 1
ATOM 2986 O O . TYR A 1 377 ? 15.457 9.588 -6.303 1.00 27.23 377 TYR A O 1
ATOM 2995 N N . SER A 1 378 ? 14.502 9.863 -4.278 1.00 26.16 378 SER A N 1
ATOM 2996 C CA . SER A 1 378 ? 13.559 8.761 -4.430 1.00 25.59 378 SER A CA 1
ATOM 2997 C C . SER A 1 378 ? 12.378 9.181 -5.293 1.00 23.93 378 SER A C 1
ATOM 2998 O O . SER A 1 378 ? 11.751 10.213 -5.044 1.00 24.50 378 SER A O 1
ATOM 3001 N N . LEU A 1 379 ? 12.080 8.372 -6.305 1.00 23.23 379 LEU A N 1
ATOM 3002 C CA . LEU A 1 379 ? 10.918 8.596 -7.155 1.00 21.30 379 LEU A CA 1
ATOM 3003 C C . LEU A 1 379 ? 9.611 8.181 -6.476 1.00 21.37 379 LEU A C 1
ATOM 3004 O O . LEU A 1 379 ? 8.526 8.483 -6.979 1.00 19.59 379 LEU A O 1
ATOM 3009 N N . ASN A 1 380 ? 9.708 7.484 -5.345 1.00 21.35 380 ASN A N 1
ATOM 3010 C CA . ASN A 1 380 ? 8.585 7.214 -4.473 1.00 21.99 380 ASN A CA 1
ATOM 3011 C C . ASN A 1 380 ? 8.071 8.520 -3.843 1.00 24.09 380 ASN A C 1
ATOM 3012 O O . ASN A 1 380 ? 6.926 8.791 -3.817 1.00 23.27 380 ASN A O 1
ATOM 3017 N N . VAL A 1 381 ? 8.983 9.342 -3.394 1.00 24.94 381 VAL A N 1
ATOM 3018 C CA . VAL A 1 381 ? 8.680 10.659 -2.825 1.00 25.29 381 VAL A CA 1
ATOM 3019 C C . VAL A 1 381 ? 8.206 11.624 -3.915 1.00 25.81 381 VAL A C 1
ATOM 3020 O O . VAL A 1 381 ? 7.239 12.365 -3.719 1.00 25.83 381 VAL A O 1
ATOM 3024 N N . ALA A 1 382 ? 8.889 11.597 -5.061 1.00 26.31 382 ALA A N 1
ATOM 3025 C CA . ALA A 1 382 ? 8.585 12.478 -6.189 1.00 26.68 382 ALA A CA 1
ATOM 3026 C C . ALA A 1 382 ? 7.163 12.292 -6.715 1.00 27.04 382 ALA A C 1
ATOM 3027 O O . ALA A 1 382 ? 6.456 13.267 -6.967 1.00 26.77 382 ALA A O 1
ATOM 3029 N N . SER A 1 383 ? 6.754 11.035 -6.874 1.00 28.05 383 SER A N 1
ATOM 3030 C CA . SER A 1 383 ? 5.430 10.697 -7.390 1.00 28.03 383 SER A CA 1
ATOM 3031 C C . SER A 1 383 ? 4.313 11.026 -6.399 1.00 27.69 383 SER A C 1
ATOM 3032 O O . SER A 1 383 ? 3.189 11.313 -6.808 1.00 26.93 383 SER A O 1
ATOM 3035 N N . MET A 1 384 ? 4.630 10.979 -5.105 1.00 28.76 384 MET A N 1
ATOM 3036 C CA . MET A 1 384 ? 3.699 11.391 -4.054 1.00 29.93 384 MET A CA 1
ATOM 3037 C C . MET A 1 384 ? 3.455 12.902 -4.108 1.00 30.39 384 MET A C 1
ATOM 3038 O O . MET A 1 384 ? 2.309 13.354 -4.015 1.00 31.03 384 MET A O 1
ATOM 3043 N N . TRP A 1 385 ? 4.536 13.669 -4.266 1.00 29.70 385 TRP A N 1
ATOM 3044 C CA . TRP A 1 385 ? 4.452 15.113 -4.511 1.00 28.43 385 TRP A CA 1
ATOM 3045 C C . TRP A 1 385 ? 3.618 15.414 -5.753 1.00 28.41 385 TRP A C 1
ATOM 3046 O O . TRP A 1 385 ? 2.767 16.303 -5.739 1.00 28.53 385 TRP A O 1
ATOM 3057 N N . LEU A 1 386 ? 3.884 14.663 -6.819 1.00 27.64 386 LEU A N 1
ATOM 3058 C CA . LEU A 1 386 ? 3.212 14.820 -8.104 1.00 29.06 386 LEU A CA 1
ATOM 3059 C C . LEU A 1 386 ? 1.726 14.454 -8.036 1.00 29.68 386 LEU A C 1
ATOM 3060 O O . LEU A 1 386 ? 0.900 15.073 -8.709 1.00 28.95 386 LEU A O 1
ATOM 3065 N N . LYS A 1 387 ? 1.398 13.446 -7.228 1.00 30.24 387 LYS A N 1
ATOM 3066 C CA . LYS A 1 387 ? 0.007 13.090 -6.947 1.00 30.49 387 LYS A CA 1
ATOM 3067 C C . LYS A 1 387 ? -0.684 14.211 -6.168 1.00 31.48 387 LYS A C 1
ATOM 3068 O O . LYS A 1 387 ? -1.787 14.633 -6.525 1.00 31.34 387 LYS A O 1
ATOM 3074 N N . LEU A 1 388 ? -0.020 14.689 -5.114 1.00 32.93 388 LEU A N 1
ATOM 3075 C CA . LEU A 1 388 ? -0.495 15.831 -4.332 1.00 34.86 388 LEU A CA 1
ATOM 3076 C C . LEU A 1 388 ? -0.682 17.071 -5.199 1.00 35.64 388 LEU A C 1
ATOM 3077 O O . LEU A 1 388 ? -1.709 17.744 -5.114 1.00 36.33 388 LEU A O 1
ATOM 3082 N N . GLY A 1 389 ? 0.317 17.354 -6.034 1.00 36.42 389 GLY A N 1
ATOM 3083 C CA . GLY A 1 389 ? 0.300 18.512 -6.923 1.00 37.26 389 GLY A CA 1
ATOM 3084 C C . GLY A 1 389 ? -0.862 18.504 -7.893 1.00 37.30 389 GLY A C 1
ATOM 3085 O O . GLY A 1 389 ? -1.574 19.498 -8.018 1.00 37.01 389 GLY A O 1
ATOM 3086 N N . ARG A 1 390 ? -1.060 17.375 -8.568 1.00 37.78 390 ARG A N 1
ATOM 3087 C CA . ARG A 1 390 ? -2.148 17.222 -9.535 1.00 37.51 390 ARG A CA 1
ATOM 3088 C C . ARG A 1 390 ? -3.530 17.218 -8.874 1.00 37.10 390 ARG A C 1
ATOM 3089 O O . ARG A 1 390 ? -4.536 17.496 -9.530 1.00 37.21 390 ARG A O 1
ATOM 3097 N N . LEU A 1 391 ? -3.566 16.909 -7.578 1.00 36.34 391 LEU A N 1
ATOM 3098 C CA . LEU A 1 391 ? -4.796 16.983 -6.790 1.00 36.36 391 LEU A CA 1
ATOM 3099 C C . LEU A 1 391 ? -5.126 18.414 -6.366 1.00 36.60 391 LEU A C 1
ATOM 3100 O O . LEU A 1 391 ? -6.288 18.819 -6.408 1.00 36.79 391 LEU A O 1
ATOM 3105 N N . TYR A 1 392 ? -4.107 19.168 -5.954 1.00 35.95 392 TYR A N 1
ATOM 3106 C CA . TYR A 1 392 ? -4.274 20.587 -5.636 1.00 35.80 392 TYR A CA 1
ATOM 3107 C C . TYR A 1 392 ? -4.701 21.374 -6.875 1.00 36.11 392 TYR A C 1
ATOM 3108 O O . TYR A 1 392 ? -5.591 22.221 -6.802 1.00 36.51 392 TYR A O 1
ATOM 3117 N N . MET A 1 393 ? -4.059 21.079 -8.005 1.00 36.69 393 MET A N 1
ATOM 3118 C CA . MET A 1 393 ? -4.332 21.752 -9.277 1.00 37.26 393 MET A CA 1
ATOM 3119 C C . MET A 1 393 ? -5.732 21.458 -9.813 1.00 37.58 393 MET A C 1
ATOM 3120 O O . MET A 1 393 ? -6.388 22.342 -10.368 1.00 38.97 393 MET A O 1
ATOM 3125 N N . GLY A 1 394 ? -6.181 20.216 -9.643 1.00 36.88 394 GLY A N 1
ATOM 3126 C CA . GLY A 1 394 ? -7.519 19.806 -10.066 1.00 36.37 394 GLY A CA 1
ATOM 3127 C C . GLY A 1 394 ? -8.616 20.427 -9.221 1.00 36.21 394 GLY A C 1
ATOM 3128 O O . GLY A 1 394 ? -9.751 20.580 -9.677 1.00 36.29 394 GLY A O 1
ATOM 3129 N N . LEU A 1 395 ? -8.269 20.788 -7.988 1.00 36.00 395 LEU A N 1
ATOM 3130 C CA . LEU A 1 395 ? -9.208 21.404 -7.055 1.00 36.10 395 LEU A CA 1
ATOM 3131 C C . LEU A 1 395 ? -9.049 22.929 -6.979 1.00 36.62 395 LEU A C 1
ATOM 3132 O O . LEU A 1 395 ? -9.622 23.574 -6.096 1.00 35.17 395 LEU A O 1
ATOM 3137 N N . GLU A 1 396 ? -8.272 23.490 -7.908 1.00 37.95 396 GLU A N 1
ATOM 3138 C CA . GLU A 1 396 ? -8.074 24.948 -8.054 1.00 39.74 396 GLU A CA 1
ATOM 3139 C C . GLU A 1 396 ? -7.240 25.614 -6.942 1.00 40.48 396 GLU A C 1
ATOM 3140 O O . GLU A 1 396 ? -7.343 26.825 -6.723 1.00 41.61 396 GLU A O 1
ATOM 3146 N N . HIS A 1 397 ? -6.413 24.827 -6.256 1.00 39.86 397 HIS A N 1
ATOM 3147 C CA . HIS A 1 397 ? -5.514 25.350 -5.225 1.00 40.45 397 HIS A CA 1
ATOM 3148 C C . HIS A 1 397 ? -4.103 25.451 -5.805 1.00 40.29 397 HIS A C 1
ATOM 3149 O O . HIS A 1 397 ? -3.311 24.510 -5.710 1.00 39.67 397 HIS A O 1
ATOM 3156 N N . LYS A 1 398 ? -3.796 26.602 -6.399 1.00 40.41 398 LYS A N 1
ATOM 3157 C CA . LYS A 1 398 ? -2.621 26.736 -7.270 1.00 39.89 398 LYS A CA 1
ATOM 3158 C C . LYS A 1 398 ? -1.270 26.958 -6.585 1.00 39.39 398 LYS A C 1
ATOM 3159 O O . LYS A 1 398 ? -0.246 26.487 -7.083 1.00 39.46 398 LYS A O 1
ATOM 3165 N N . ALA A 1 399 ? -1.267 27.671 -5.461 1.00 38.79 399 ALA A N 1
ATOM 3166 C CA . ALA A 1 399 ? -0.044 27.888 -4.685 1.00 39.15 399 ALA A CA 1
ATOM 3167 C C . ALA A 1 399 ? 0.509 26.570 -4.138 1.00 39.46 399 ALA A C 1
ATOM 3168 O O . ALA A 1 399 ? 1.709 26.302 -4.238 1.00 39.48 399 ALA A O 1
ATOM 3170 N N . ALA A 1 400 ? -0.379 25.754 -3.572 1.00 39.06 400 ALA A N 1
ATOM 3171 C CA . ALA A 1 400 ? -0.011 24.454 -3.017 1.00 39.07 400 ALA A CA 1
ATOM 3172 C C . ALA A 1 400 ? 0.336 23.446 -4.110 1.00 38.63 400 ALA A C 1
ATOM 3173 O O . ALA A 1 400 ? 1.191 22.580 -3.912 1.00 38.86 400 ALA A O 1
ATOM 3175 N N . GLY A 1 401 ? -0.331 23.570 -5.257 1.00 37.65 401 GLY A N 1
ATOM 3176 C CA . GLY A 1 401 ? -0.122 22.675 -6.390 1.00 37.61 401 GLY A CA 1
ATOM 3177 C C . GLY A 1 401 ? 1.240 22.842 -7.025 1.00 37.52 401 GLY A C 1
ATOM 3178 O O . GLY A 1 401 ? 1.980 21.869 -7.187 1.00 36.64 401 GLY A O 1
ATOM 3179 N N . GLU A 1 402 ? 1.568 24.084 -7.377 1.00 36.77 402 GLU A N 1
ATOM 3180 C CA . GLU A 1 402 ? 2.842 24.408 -8.015 1.00 36.42 402 GLU A CA 1
ATOM 3181 C C . GLU A 1 402 ? 4.035 24.114 -7.108 1.00 35.25 402 GLU A C 1
ATOM 3182 O O . GLU A 1 402 ? 5.073 23.657 -7.579 1.00 33.87 402 GLU A O 1
ATOM 3188 N N . LYS A 1 403 ? 3.873 24.371 -5.811 1.00 35.64 403 LYS A N 1
ATOM 3189 C CA . LYS A 1 403 ? 4.911 24.086 -4.820 1.00 35.97 403 LYS A CA 1
ATOM 3190 C C . LYS A 1 403 ? 5.218 22.587 -4.760 1.00 36.77 403 LYS A C 1
ATOM 3191 O O . LYS A 1 403 ? 6.383 22.189 -4.708 1.00 37.69 403 LYS A O 1
ATOM 3197 N N . ALA A 1 404 ? 4.166 21.768 -4.786 1.00 36.87 404 ALA A N 1
ATOM 3198 C CA . ALA A 1 404 ? 4.296 20.311 -4.751 1.00 36.41 404 ALA A CA 1
ATOM 3199 C C . ALA A 1 404 ? 4.868 19.747 -6.052 1.00 36.40 404 ALA A C 1
ATOM 3200 O O . ALA A 1 404 ? 5.656 18.799 -6.027 1.00 36.90 404 ALA A O 1
ATOM 3202 N N . LEU A 1 405 ? 4.468 20.333 -7.181 1.00 35.60 405 LEU A N 1
ATOM 3203 C CA . LEU A 1 405 ? 4.931 19.890 -8.498 1.00 34.39 405 LEU A CA 1
ATOM 3204 C C . LEU A 1 405 ? 6.406 20.213 -8.734 1.00 34.75 405 LEU A C 1
ATOM 3205 O O . LEU A 1 405 ? 7.096 19.489 -9.455 1.00 33.55 405 LEU A O 1
ATOM 3210 N N . LYS A 1 406 ? 6.874 21.308 -8.136 1.00 34.21 406 LYS A N 1
ATOM 3211 C CA . LYS A 1 406 ? 8.282 21.698 -8.202 1.00 34.36 406 LYS A CA 1
ATOM 3212 C C . LYS A 1 406 ? 9.146 20.764 -7.357 1.00 33.68 406 LYS A C 1
ATOM 3213 O O . LYS A 1 406 ? 10.272 20.441 -7.737 1.00 32.83 406 LYS A O 1
ATOM 3219 N N . LYS A 1 407 ? 8.604 20.330 -6.219 1.00 33.87 407 LYS A N 1
ATOM 3220 C CA . LYS A 1 407 ? 9.215 19.281 -5.404 1.00 34.10 407 LYS A CA 1
ATOM 3221 C C . LYS A 1 407 ? 9.410 17.999 -6.210 1.00 33.80 407 LYS A C 1
ATOM 3222 O O . LYS A 1 407 ? 10.438 17.332 -6.084 1.00 35.36 407 LYS A O 1
ATOM 3228 N N . ALA A 1 408 ? 8.423 17.673 -7.045 1.00 32.58 408 ALA A N 1
ATOM 3229 C CA . ALA A 1 408 ? 8.489 16.509 -7.925 1.00 31.16 408 ALA A CA 1
ATOM 3230 C C . ALA A 1 408 ? 9.553 16.692 -9.005 1.00 30.68 408 ALA A C 1
ATOM 3231 O O . ALA A 1 408 ? 10.430 15.841 -9.161 1.00 30.04 408 ALA A O 1
ATOM 3233 N N . ILE A 1 409 ? 9.474 17.810 -9.731 1.00 30.26 409 ILE A N 1
ATOM 3234 C CA . ILE A 1 409 ? 10.437 18.160 -10.788 1.00 29.42 409 ILE A CA 1
ATOM 3235 C C . ILE A 1 409 ? 11.888 18.130 -10.292 1.00 28.75 409 ILE A C 1
ATOM 3236 O O . ILE A 1 409 ? 12.761 17.581 -10.962 1.00 28.83 409 ILE A O 1
ATOM 3241 N N . ALA A 1 410 ? 12.127 18.707 -9.115 1.00 28.11 410 ALA A N 1
ATOM 3242 C CA . ALA A 1 410 ? 13.472 18.786 -8.529 1.00 28.91 410 ALA A CA 1
ATOM 3243 C C . ALA A 1 410 ? 14.147 17.419 -8.360 1.00 28.99 410 ALA A C 1
ATOM 3244 O O . ALA A 1 410 ? 15.356 17.288 -8.567 1.00 29.33 410 ALA A O 1
ATOM 3246 N N . ILE A 1 411 ? 13.363 16.413 -7.980 1.00 28.90 411 ILE A N 1
ATOM 3247 C CA . ILE A 1 411 ? 13.859 15.043 -7.849 1.00 27.89 411 ILE A CA 1
ATOM 3248 C C . ILE A 1 411 ? 13.977 14.386 -9.225 1.00 28.29 411 ILE A C 1
ATOM 3249 O O . ILE A 1 411 ? 14.976 13.724 -9.523 1.00 27.44 411 ILE A O 1
ATOM 3254 N N . MET A 1 412 ? 12.962 14.596 -10.062 1.00 27.71 412 MET A N 1
ATOM 3255 C CA . MET A 1 412 ? 12.894 13.972 -11.381 1.00 27.52 412 MET A CA 1
ATOM 3256 C C . MET A 1 412 ? 13.992 14.438 -12.338 1.00 28.73 412 MET A C 1
ATOM 3257 O O . MET A 1 412 ? 14.349 13.717 -13.261 1.00 29.28 412 MET A O 1
ATOM 3262 N N . GLU A 1 413 ? 14.524 15.638 -12.115 1.00 29.29 413 GLU A N 1
ATOM 3263 C CA . GLU A 1 413 ? 15.662 16.137 -12.894 1.00 29.48 413 GLU A CA 1
ATOM 3264 C C . GLU A 1 413 ? 16.901 15.274 -12.673 1.00 29.97 413 GLU A C 1
ATOM 3265 O O . GLU A 1 413 ? 17.609 14.936 -13.620 1.00 29.93 413 GLU A O 1
ATOM 3271 N N . VAL A 1 414 ? 17.144 14.923 -11.412 1.00 30.16 414 VAL A N 1
ATOM 3272 C CA . VAL A 1 414 ? 18.226 14.023 -11.035 1.00 30.66 414 VAL A CA 1
ATOM 3273 C C . VAL A 1 414 ? 17.978 12.620 -11.596 1.00 30.67 414 VAL A C 1
ATOM 3274 O O . VAL A 1 414 ? 18.808 12.084 -12.333 1.00 30.83 414 VAL A O 1
ATOM 3278 N N . ALA A 1 415 ? 16.824 12.048 -11.257 1.00 30.28 415 ALA A N 1
ATOM 3279 C CA . ALA A 1 415 ? 16.496 10.667 -11.608 1.00 29.49 415 ALA A CA 1
ATOM 3280 C C . ALA A 1 415 ? 16.222 10.455 -13.096 1.00 28.53 415 ALA A C 1
ATOM 3281 O O . ALA A 1 415 ? 16.683 9.474 -13.676 1.00 28.65 415 ALA A O 1
ATOM 3283 N N . HIS A 1 416 ? 15.480 11.378 -13.706 1.00 28.34 416 HIS A N 1
ATOM 3284 C CA . HIS A 1 416 ? 15.063 11.250 -15.107 1.00 27.21 416 HIS A CA 1
ATOM 3285 C C . HIS A 1 416 ? 15.948 12.001 -16.101 1.00 27.00 416 HIS A C 1
ATOM 3286 O O . HIS A 1 416 ? 15.894 11.734 -17.302 1.00 27.05 416 HIS A O 1
ATOM 3293 N N . GLY A 1 417 ? 16.745 12.945 -15.610 1.00 27.84 417 GLY A N 1
ATOM 3294 C CA . GLY A 1 417 ? 17.501 13.837 -16.490 1.00 29.84 417 GLY A CA 1
ATOM 3295 C C . GLY A 1 417 ? 16.715 15.113 -16.731 1.00 31.35 417 GLY A C 1
ATOM 3296 O O . GLY A 1 417 ? 15.503 15.065 -16.956 1.00 30.65 417 GLY A O 1
ATOM 3297 N N . LYS A 1 418 ? 17.411 16.249 -16.693 1.00 32.17 418 LYS A N 1
ATOM 3298 C CA . LYS A 1 418 ? 16.790 17.581 -16.766 1.00 34.79 418 LYS A CA 1
ATOM 3299 C C . LYS A 1 418 ? 15.801 17.790 -17.918 1.00 35.27 418 LYS A C 1
ATOM 3300 O O . LYS A 1 418 ? 14.875 18.594 -17.803 1.00 35.79 418 LYS A O 1
ATOM 3306 N N . ASP A 1 419 ? 15.998 17.068 -19.017 1.00 36.47 419 ASP A N 1
ATOM 3307 C CA . ASP A 1 419 ? 15.159 17.230 -20.203 1.00 37.89 419 ASP A CA 1
ATOM 3308 C C . ASP A 1 419 ? 14.447 15.944 -20.633 1.00 37.96 419 ASP A C 1
ATOM 3309 O O . ASP A 1 419 ? 14.368 15.633 -21.826 1.00 37.59 419 ASP A O 1
ATOM 3314 N N . HIS A 1 420 ? 13.931 15.205 -19.654 1.00 37.85 420 HIS A N 1
ATOM 3315 C CA . HIS A 1 420 ? 13.081 14.049 -19.924 1.00 37.12 420 HIS A CA 1
ATOM 3316 C C . HIS A 1 420 ? 11.684 14.546 -20.287 1.00 36.35 420 HIS A C 1
ATOM 3317 O O . HIS A 1 420 ? 11.216 15.531 -19.710 1.00 36.91 420 HIS A O 1
ATOM 3324 N N . PRO A 1 421 ? 11.016 13.879 -21.250 1.00 36.61 421 PRO A N 1
ATOM 3325 C CA . PRO A 1 421 ? 9.653 14.239 -21.639 1.00 36.80 421 PRO A CA 1
ATOM 3326 C C . PRO A 1 421 ? 8.715 14.520 -20.460 1.00 37.19 421 PRO A C 1
ATOM 3327 O O . PRO A 1 421 ? 7.859 15.397 -20.566 1.00 38.45 421 PRO A O 1
ATOM 3331 N N . TYR A 1 422 ? 8.890 13.794 -19.353 1.00 37.11 422 TYR A N 1
ATOM 3332 C CA . TYR A 1 422 ? 8.041 13.940 -18.164 1.00 36.36 422 TYR A CA 1
ATOM 3333 C C . TYR A 1 422 ? 8.107 15.315 -17.512 1.00 36.07 422 TYR A C 1
ATOM 3334 O O . TYR A 1 422 ? 7.078 15.868 -17.132 1.00 35.75 422 TYR A O 1
ATOM 3343 N N . ILE A 1 423 ? 9.317 15.852 -17.369 1.00 35.75 423 ILE A N 1
ATOM 3344 C CA . ILE A 1 423 ? 9.527 17.123 -16.669 1.00 36.32 423 ILE A CA 1
ATOM 3345 C C . ILE A 1 423 ? 8.894 18.298 -17.420 1.00 36.71 423 ILE A C 1
ATOM 3346 O O . ILE A 1 423 ? 8.350 19.214 -16.799 1.00 36.63 423 ILE A O 1
ATOM 3351 N N . SER A 1 424 ? 8.951 18.251 -18.749 1.00 38.05 424 SER A N 1
ATOM 3352 C CA . SER A 1 424 ? 8.301 19.257 -19.588 1.00 39.35 424 SER A CA 1
ATOM 3353 C C . SER A 1 424 ? 6.779 19.080 -19.613 1.00 39.65 424 SER A C 1
ATOM 3354 O O . SER A 1 424 ? 6.050 20.034 -19.883 1.00 40.03 424 SER A O 1
ATOM 3357 N N . GLU A 1 425 ? 6.326 17.867 -19.321 1.00 39.44 425 GLU A N 1
ATOM 3358 C CA . GLU A 1 425 ? 4.900 17.575 -19.137 1.00 39.28 425 GLU A CA 1
ATOM 3359 C C . GLU A 1 425 ? 4.380 18.206 -17.856 1.00 38.86 425 GLU A C 1
ATOM 3360 O O . GLU A 1 425 ? 3.347 18.734 -17.844 1.00 39.96 425 GLU A O 1
ATOM 3366 N N . ILE A 1 426 ? 5.151 18.172 -16.804 1.00 38.05 426 ILE A N 1
ATOM 3367 C CA . ILE A 1 426 ? 4.786 18.729 -15.496 1.00 36.99 426 ILE A CA 1
ATOM 3368 C C . ILE A 1 426 ? 4.967 20.247 -15.450 1.00 37.32 426 ILE A C 1
ATOM 3369 O O . ILE A 1 426 ? 4.214 20.948 -14.766 1.00 36.13 426 ILE A O 1
ATOM 3374 N N . LYS A 1 427 ? 5.967 20.749 -16.171 1.00 37.43 427 LYS A N 1
ATOM 3375 C CA . LYS A 1 427 ? 6.191 22.191 -16.272 1.00 37.99 427 LYS A CA 1
ATOM 3376 C C . LYS A 1 427 ? 5.061 22.897 -17.020 1.00 38.21 427 LYS A C 1
ATOM 3377 O O . LYS A 1 427 ? 4.733 24.046 -16.717 1.00 38.08 427 LYS A O 1
ATOM 3383 N N . GLN A 1 428 ? 4.465 22.198 -17.984 1.00 39.84 428 GLN A N 1
ATOM 3384 C CA . GLN A 1 428 ? 3.283 22.692 -18.690 1.00 42.15 428 GLN A CA 1
ATOM 3385 C C . GLN A 1 428 ? 2.087 22.850 -17.754 1.00 43.52 428 GLN A C 1
ATOM 3386 O O . GLN A 1 428 ? 1.288 23.775 -17.914 1.00 44.30 428 GLN A O 1
ATOM 3392 N N . GLU A 1 429 ? 1.975 21.945 -16.780 1.00 44.89 429 GLU A N 1
ATOM 3393 C CA . GLU A 1 429 ? 0.944 22.027 -15.743 1.00 45.62 429 GLU A CA 1
ATOM 3394 C C . GLU A 1 429 ? 1.153 23.254 -14.853 1.00 46.40 429 GLU A C 1
ATOM 3395 O O . GLU A 1 429 ? 0.194 23.805 -14.308 1.00 46.45 429 GLU A O 1
ATOM 3401 N N . ILE A 1 430 ? 2.412 23.669 -14.711 1.00 46.29 430 ILE A N 1
ATOM 3402 C CA . ILE A 1 430 ? 2.760 24.911 -14.023 1.00 47.24 430 ILE A CA 1
ATOM 3403 C C . ILE A 1 430 ? 2.795 26.064 -15.026 1.00 47.56 430 ILE A C 1
ATOM 3404 O O . ILE A 1 430 ? 1.756 26.582 -15.431 1.00 48.60 430 ILE A O 1
ATOM 3409 N N . HIS B 2 4 ? 7.546 -10.447 -7.209 1.00 37.76 368 HIS B N 1
ATOM 3410 C CA . HIS B 2 4 ? 7.526 -10.252 -8.691 1.00 37.13 368 HIS B CA 1
ATOM 3411 C C . HIS B 2 4 ? 8.735 -9.475 -9.211 1.00 34.98 368 HIS B C 1
ATOM 3412 O O . HIS B 2 4 ? 9.760 -9.377 -8.530 1.00 36.18 368 HIS B O 1
ATOM 3419 N N . LEU B 2 5 ? 8.598 -8.926 -10.419 1.00 31.65 369 LEU B N 1
ATOM 3420 C CA . LEU B 2 5 ? 9.683 -8.230 -11.111 1.00 29.72 369 LEU B CA 1
ATOM 3421 C C . LEU B 2 5 ? 10.147 -6.958 -10.398 1.00 27.91 369 LEU B C 1
ATOM 3422 O O . LEU B 2 5 ? 9.439 -6.416 -9.549 1.00 26.10 369 LEU B O 1
ATOM 3427 N N . LYS B 2 6 ? 11.341 -6.494 -10.758 1.00 26.99 370 LYS B N 1
ATOM 3428 C CA . LYS B 2 6 ? 11.970 -5.337 -10.115 1.00 26.94 370 LYS B CA 1
ATOM 3429 C C . LYS B 2 6 ? 11.143 -4.061 -10.277 1.00 26.98 370 LYS B C 1
ATOM 3430 O O . LYS B 2 6 ? 10.778 -3.687 -11.394 1.00 25.88 370 LYS B O 1
ATOM 3436 N N . SER B 2 7 ? 10.841 -3.411 -9.152 1.00 27.49 371 SER B N 1
ATOM 3437 C CA . SER B 2 7 ? 10.051 -2.174 -9.143 1.00 27.06 371 SER B CA 1
ATOM 3438 C C . SER B 2 7 ? 10.273 -1.332 -7.885 1.00 26.73 371 SER B C 1
ATOM 3439 O O . SER B 2 7 ? 10.730 -1.837 -6.861 1.00 26.73 371 SER B O 1
ATOM 3442 N N . LYS B 2 8 ? 9.936 -0.049 -7.980 1.00 26.73 372 LYS B N 1
ATOM 3443 C CA . LYS B 2 8 ? 10.066 0.891 -6.869 1.00 28.17 372 LYS B CA 1
ATOM 3444 C C . LYS B 2 8 ? 8.841 0.846 -5.973 1.00 28.30 372 LYS B C 1
ATOM 3445 O O . LYS B 2 8 ? 8.911 1.187 -4.795 1.00 28.00 372 LYS B O 1
ATOM 3451 N N . LYS B 2 9 ? 7.715 0.451 -6.555 1.00 30.95 373 LYS B N 1
ATOM 3452 C CA . LYS B 2 9 ? 6.472 0.277 -5.819 1.00 34.53 373 LYS B CA 1
ATOM 3453 C C . LYS B 2 9 ? 5.750 -0.968 -6.332 1.00 36.59 373 LYS B C 1
ATOM 3454 O O . LYS B 2 9 ? 6.252 -1.665 -7.212 1.00 37.48 373 LYS B O 1
ATOM 3460 N N . GLY B 2 10 ? 4.576 -1.245 -5.773 1.00 39.39 374 GLY B N 1
ATOM 3461 C CA . GLY B 2 10 ? 3.780 -2.407 -6.158 1.00 41.74 374 GLY B CA 1
ATOM 3462 C C . GLY B 2 10 ? 3.097 -2.994 -4.942 1.00 43.83 374 GLY B C 1
ATOM 3463 O O . GLY B 2 10 ? 2.757 -4.180 -4.917 1.00 45.31 374 GLY B O 1
ATOM 3464 N N . GLN B 2 11 ? 2.901 -2.139 -3.939 1.00 43.78 375 GLN B N 1
ATOM 3465 C CA . GLN B 2 11 ? 2.335 -2.502 -2.641 1.00 44.53 375 GLN B CA 1
ATOM 3466 C C . GLN B 2 11 ? 1.147 -3.458 -2.737 1.00 44.43 375 GLN B C 1
ATOM 3467 O O . GLN B 2 11 ? 0.865 -4.207 -1.801 1.00 44.27 375 GLN B O 1
#

B-factor: mean 37.33, std 10.46, range [11.14, 89.94]

CATH classification: 2.170.270.10 (+1 more: 1.25.40.10)

Secondary structure (DSSP, 8-state):
-TTEEEEEETTTEEEEEESS-B-TT-EEEEEE-SEEEE-GGGBTTB-TTT--B-S-PEE-TTTS--EESSHHHHHHHHHHHTTTHHHHHHHGGG----HHHHHHHHHHHHHHH--SPPTT-SS--GGG----TTT--HHHHHHHHHHHHHHHHHHTTT-----HHHHHHHHHHHHHH-EEEE-TT--EEEEEE-TTTTTSEE-SS-SEEEEEETTEEEEEESS-B-TTPBPEE--S-TTS-HHHHHHHHHHHHS----SHHHHH-TTHHHHTPBP--SSPPPHHHHHHHHHHHHHHHHHHHHHTTTS-HHHHHHHHHHHHHHHTTTB-TTSHHHHHHHHHHHHHHHHTT-HHHHHHHHHHHHHHHHHHS-TT-HHHHHHHHHHHHHHHHTT-HHHHHHHHHHHHHHHHHHH-TT-HHHHHHHHH-/--B-S---

Nearest PDB structures (foldseek):
  3tg5-assembly1_A  TM=1.002E+00  e=8.297E-76  Homo sapiens
  4o6f-assembly1_A  TM=9.977E-01  e=2.712E-69  Homo sapiens
  3qww-assembly1_A  TM=9.952E-01  e=1.083E-66  Mus musculus
  6cby-assembly2_B  TM=9.871E-01  e=9.795E-67  Homo sapiens
  3n71-assembly1_A  TM=8.346E-01  e=4.764E-33  Mus musculus

Organism: Homo sapiens (NCBI:txid9606)

InterPro domains:
  IPR001214 SET domain [PF00856] (18-240)
  IPR001214 SET domain [PS50280] (7-241)
  IPR001214 SET domain [SM00317] (7-247)
  IPR002893 Zinc finger, MYND-type [PF01753] (52-90)
  IPR002893 Zinc finger, MYND-type [PS50865] (52-90)
  IPR011990 Tetratricopeptide-like helical domain superfamily [G3DSA:1.25.40.10] (366-433)
  IPR011990 Tetratricopeptide-like helical domain superfamily [SSF48452] (344-416)
  IPR044419 SMYD2, SET domain [cd19202] (7-269)
  IPR046341 SET domain superfamily [G3DSA:2.170.270.10] (20-267)
  IPR046341 SET domain superfamily [SSF82199] (8-263)
  IPR050869 Histone-lysine N-methyltransferase [PTHR12197] (10-426)

Sequence (433 aa):
LGGLERFCSPGKGRGLRALQPFQVGDLLFSCPAYAYVLTVNERGNHCEYCFTRKEGLSKCGRCKQAFYCNVECQKEDWPMHKLECSPMVVFGENWNPSETVRLTARILAKQKIHPERTPSEKLLAVKEFESHLDKLDNEKKDLIQSDIAALHHFYSKHLGFPDNDSLVVLFAQVNCNGFTIEDEELSHLGSAIFPDVALMNHSCCPNVIVTYKGTLAEVRAVQEIKPGEEVFTSYIDLLYPTEDRNDRLRDSYFFTCECQECTTKDKDKAKVEIRKLSDPPKAEAIRDMVRYARNVIEEFRRAKHYKSPSELLEICELSQEKMSSVFEDSNVYMLHMMYQAMGVCLYMQDWEGALQYGQKIIKPYSKHYPLYSLNVASMWLKLGRLYMGLEHKAAGEKALKKAIAIMEVAHGKDHPYISEIKQEIHLKSKKGQ